Protein AF-A0AAD1YIZ1-F1 (afdb_monomer_lite)

Foldseek 3Di:
DDDDDDDDDDDPPDDDDDDPDPPPVVVLVVVVVVVVVVVVVVVPDDPDDPPDDDAEEEEALLDDQALLLRVVRVVVCCLLVVHFALHAYEANQSLQADLVVVCVVVVQKTKAFLQSLLVSLLVLLVLCVVLVPPPCPVVNVVSQVVNQVSQLQQDQVPDDCPAPCSSHRDDSVLQVLLVSCVSADLVCLQVLDNVPDDDDPSNVSGPDPVPDDPNDSSSSRSNNCCVPVPSSCVRRRDIDIDRHDPSNSVSSVVSSQVVLQVCQVRNYEYEHEQQVSCVSDPHPALLNRSVCQQAVVLLDPDVVVRVSHNRGLYAYDNVDCPPRVDDSVRSLVSNLVRQQCDADPVRHRSGDNRSSVVRSVSRVVSVVVSDPDDPD

InterPro domains:
  IPR006330 Adenosine/adenine deaminase [PTHR11409] (261-340)
  IPR032466 Metal-dependent hydrolase [SSF51556] (52-334)

pLDDT: mean 79.33, std 22.53, range [19.06, 98.56]

Sequence (376 aa):
MGILKISKDILYSIKVERGDEREESVFKEAYVKDEKELNSIIHQNIVINKSNKLRATYHVGEDFLDCADGLRAIDEAIYYLDLTHGDRLGHAIVLGIDIFEWYRKKNNKVHLTKHDILDNIAWLIMKLREYNIEGTSETVEKLTSLYNKYYTEIYVAMDSEDYATNSTVIPVDNYMEAWKLRGDNPEVYMNGDIESYGMRYWDRCDRREREKLEISKTVIELYRRYHYDNRVKHIGYKKEVFKVEMYMINAINQVQKCMQDELSMKGIAIECNPSSNVLISNFARYDKHPIINMYNLGLTIDEDKAAQHTQMFVSINTDDQGVFDTLIENEFALMGIALEKAKDENGKPLYNQAMIYDWLDRIRKMGIEQSFKFIN

Secondary structure (DSSP, 8-state):
-------------------SS--HHHHHHHHHHHHHHHHHHTTTT----TT-----EEEESSS-SSHHHHHHHHHHHHHHTT--TT-EEEE-GGGTS-HHHHHHHTTTEEEEEHHHHHHHHHHHHHHHHHTT-TT-HHHHHHHHHHHHHHHIIIIITT--TTSTTTTSPPPHHHHHHHHGGGGS-GGGGTTS-GGG----SGGGG-SS--------HHHHHHHHHHHH-HHHHHHHT-EEEEE--HHHHHHHHHHHHHHHHHHHHHT-EEEE-HHHHHHHSS---GGG-THHHH--TTS-S-HHHHHTS----EEE--S-HHHH---HHHHHHHHHHHHHH-B-TTS-BSS-HHHHHHHHHHHHHHHHHTS-----

Organism: NCBI:txid137838

Structure (mmCIF, N/CA/C/O backbone):
data_AF-A0AAD1YIZ1-F1
#
_entry.id   AF-A0AAD1YIZ1-F1
#
loop_
_atom_site.group_PDB
_atom_site.id
_atom_site.type_symbol
_atom_site.label_atom_id
_atom_site.label_alt_id
_atom_site.label_comp_id
_atom_site.label_asym_id
_atom_site.label_entity_id
_atom_site.label_seq_id
_atom_site.pdbx_PDB_ins_code
_atom_site.Cartn_x
_atom_site.Cartn_y
_atom_site.Cartn_z
_atom_site.occupancy
_atom_site.B_iso_or_equiv
_atom_site.auth_seq_id
_atom_site.auth_comp_id
_atom_site.auth_asym_id
_atom_site.auth_atom_id
_atom_site.pdbx_PDB_model_num
ATOM 1 N N . MET A 1 1 ? -47.902 -29.756 1.851 1.00 21.88 1 MET A N 1
ATOM 2 C CA . MET A 1 1 ? -47.109 -31.000 1.727 1.00 21.88 1 MET A CA 1
ATOM 3 C C . MET A 1 1 ? -46.302 -30.916 0.435 1.00 21.88 1 MET A C 1
ATOM 5 O O . MET A 1 1 ? -46.927 -30.691 -0.588 1.00 21.88 1 MET A O 1
ATOM 9 N N . GLY A 1 2 ? -44.968 -31.059 0.521 1.00 21.44 2 GLY A N 1
ATOM 10 C CA . GLY A 1 2 ? -43.996 -31.168 -0.595 1.00 21.44 2 GLY A CA 1
ATOM 11 C C . GLY A 1 2 ? -43.672 -29.846 -1.307 1.00 21.44 2 GLY A C 1
ATOM 12 O O . GLY A 1 2 ? -44.464 -29.403 -2.120 1.00 21.44 2 GLY A O 1
ATOM 13 N N . ILE A 1 3 ? -42.660 -29.062 -0.911 1.00 22.61 3 ILE A N 1
ATOM 14 C CA . ILE A 1 3 ? -41.200 -29.214 -1.130 1.00 22.61 3 ILE A CA 1
ATOM 15 C C . ILE A 1 3 ? -40.815 -29.272 -2.616 1.00 22.61 3 ILE A C 1
ATOM 17 O O . ILE A 1 3 ? -40.913 -30.319 -3.246 1.00 22.61 3 ILE A O 1
ATOM 21 N N . LEU A 1 4 ? -40.236 -28.169 -3.100 1.00 19.06 4 LEU A N 1
ATOM 22 C CA . LEU A 1 4 ? -39.210 -28.165 -4.141 1.00 19.06 4 LEU A CA 1
ATOM 23 C C . LEU A 1 4 ? -38.081 -27.228 -3.683 1.00 19.06 4 LEU A C 1
ATOM 25 O O . LEU A 1 4 ? -38.227 -26.010 -3.633 1.00 19.06 4 LEU A O 1
ATOM 29 N N . LYS A 1 5 ? -36.996 -27.867 -3.234 1.00 23.14 5 LYS A N 1
ATOM 30 C CA . LYS A 1 5 ? -35.673 -27.308 -2.938 1.00 23.14 5 LYS A CA 1
ATOM 31 C C . LYS A 1 5 ? -34.967 -27.002 -4.259 1.00 23.14 5 LYS A C 1
ATOM 33 O O . LYS A 1 5 ? -34.838 -27.918 -5.065 1.00 23.14 5 LYS A O 1
ATOM 38 N N . ILE A 1 6 ? -34.419 -25.799 -4.399 1.00 21.67 6 ILE A N 1
ATOM 39 C CA . ILE A 1 6 ? -33.239 -25.498 -5.229 1.00 21.67 6 ILE A CA 1
ATOM 40 C C . ILE A 1 6 ? -32.414 -24.503 -4.388 1.00 21.67 6 ILE A C 1
ATOM 42 O O . ILE A 1 6 ? -32.860 -23.383 -4.170 1.00 21.67 6 ILE A O 1
ATOM 46 N N . SER A 1 7 ? -31.548 -25.022 -3.503 1.00 21.12 7 SER A N 1
ATOM 47 C CA . SER A 1 7 ? -30.072 -24.881 -3.547 1.00 21.12 7 SER A CA 1
ATOM 48 C C . SER A 1 7 ? -29.644 -23.441 -3.851 1.00 21.12 7 SER A C 1
ATOM 50 O O . SER A 1 7 ? -29.855 -22.976 -4.960 1.00 21.12 7 SER A O 1
ATOM 52 N N . LYS A 1 8 ? -29.245 -22.625 -2.864 1.00 25.39 8 LYS A N 1
ATOM 53 C CA . LYS A 1 8 ? -27.874 -22.536 -2.313 1.00 25.39 8 LYS A CA 1
ATOM 54 C C . LYS A 1 8 ? -26.789 -22.686 -3.388 1.00 25.39 8 LYS A C 1
ATOM 56 O O . LYS A 1 8 ? -26.760 -23.697 -4.083 1.00 25.39 8 LYS A O 1
ATOM 61 N N . ASP A 1 9 ? -25.915 -21.683 -3.394 1.00 25.98 9 ASP A N 1
ATOM 62 C CA . ASP A 1 9 ? -24.616 -21.610 -4.062 1.00 25.98 9 ASP A CA 1
ATOM 63 C C . ASP A 1 9 ? -24.668 -21.124 -5.516 1.00 25.98 9 ASP A C 1
ATOM 65 O O . ASP A 1 9 ? -25.007 -21.871 -6.422 1.00 25.98 9 ASP A O 1
ATOM 69 N N . ILE A 1 10 ? -24.374 -19.831 -5.697 1.00 24.52 10 ILE A N 1
ATOM 70 C CA . ILE A 1 10 ? -23.231 -19.310 -6.467 1.00 24.52 10 ILE A CA 1
ATOM 71 C C . ILE A 1 10 ? -22.913 -17.941 -5.831 1.00 24.52 10 ILE A C 1
ATOM 73 O O . ILE A 1 10 ? -23.510 -16.912 -6.135 1.00 24.52 10 ILE A O 1
ATOM 77 N N . LEU A 1 11 ? -22.043 -17.974 -4.826 1.00 23.56 11 LEU A N 1
ATOM 78 C CA . LEU A 1 11 ? -21.306 -16.828 -4.304 1.00 23.56 11 LEU A CA 1
ATOM 79 C C . LEU A 1 11 ? -19.864 -17.133 -4.699 1.00 23.56 11 LEU A C 1
ATOM 81 O O . LEU A 1 11 ? -19.223 -17.959 -4.054 1.00 23.56 11 LEU A O 1
ATOM 85 N N . TYR A 1 12 ? -19.370 -16.548 -5.786 1.00 25.22 12 TYR A N 1
ATOM 86 C CA . TYR A 1 12 ? -17.943 -16.612 -6.078 1.00 25.22 12 TYR A CA 1
ATOM 87 C C . TYR A 1 12 ? -17.239 -15.564 -5.213 1.00 25.22 12 TYR A C 1
ATOM 89 O O . TYR A 1 12 ? -17.059 -14.415 -5.600 1.00 25.22 12 TYR A O 1
ATOM 97 N N . SER A 1 13 ? -16.863 -15.957 -3.996 1.00 25.81 13 SER A N 1
ATOM 98 C CA . SER A 1 13 ? -15.717 -15.355 -3.320 1.00 25.81 13 SER A CA 1
ATOM 99 C C . SER A 1 13 ? -14.472 -16.017 -3.901 1.00 25.81 13 SER A C 1
ATOM 101 O O . SER A 1 13 ? -14.167 -17.165 -3.571 1.00 25.81 13 SER A O 1
ATOM 103 N N . ILE A 1 14 ? -13.773 -15.338 -4.806 1.00 29.05 14 ILE A N 1
ATOM 104 C CA . ILE A 1 14 ? -12.478 -15.822 -5.282 1.00 29.05 14 ILE A CA 1
ATOM 105 C C . ILE A 1 14 ? -11.452 -15.465 -4.199 1.00 29.05 14 ILE A C 1
ATOM 107 O O . ILE A 1 14 ? -10.976 -14.336 -4.128 1.00 29.05 14 ILE A O 1
ATOM 111 N N . LYS A 1 15 ? -11.142 -16.427 -3.327 1.00 26.19 15 LYS A N 1
ATOM 112 C CA . LYS A 1 15 ? -9.949 -16.391 -2.474 1.00 26.19 15 LYS A CA 1
ATOM 113 C C . LYS A 1 15 ? -8.780 -16.933 -3.288 1.00 26.19 15 LYS A C 1
ATOM 115 O O . LYS A 1 15 ? -8.777 -18.108 -3.643 1.00 26.19 15 LYS A O 1
ATOM 120 N N . VAL A 1 16 ? -7.814 -16.076 -3.609 1.00 28.50 16 VAL A N 1
ATOM 121 C CA . VAL A 1 16 ? -6.530 -16.506 -4.176 1.00 28.50 16 VAL A CA 1
ATOM 122 C C . VAL A 1 16 ? -5.554 -16.636 -3.015 1.00 28.50 16 VAL A C 1
ATOM 124 O O . VAL A 1 16 ? -4.992 -15.647 -2.556 1.00 28.50 16 VAL A O 1
ATOM 127 N N . GLU A 1 17 ? -5.381 -17.853 -2.504 1.00 23.33 17 GLU A N 1
ATOM 128 C CA . GLU A 1 17 ? -4.269 -18.154 -1.603 1.00 23.33 17 GLU A CA 1
ATOM 129 C C . GLU A 1 17 ? -2.968 -18.176 -2.419 1.00 23.33 17 GLU A C 1
ATOM 131 O O . GLU A 1 17 ? -2.913 -18.782 -3.491 1.00 23.33 17 GLU A O 1
ATOM 136 N N . ARG A 1 18 ? -1.923 -17.497 -1.923 1.00 26.25 18 ARG A N 1
ATOM 137 C CA . ARG A 1 18 ? -0.585 -17.444 -2.539 1.00 26.25 18 ARG A CA 1
ATOM 138 C C . ARG A 1 18 ? 0.018 -18.854 -2.662 1.00 26.25 18 ARG A C 1
ATOM 140 O O . ARG A 1 18 ? 0.727 -19.320 -1.773 1.00 26.25 18 ARG A O 1
ATOM 147 N N . GLY A 1 19 ? -0.227 -19.510 -3.793 1.00 24.33 19 GLY A N 1
ATOM 148 C CA . GLY A 1 19 ? 0.689 -20.479 -4.391 1.00 24.33 19 GLY A CA 1
ATOM 149 C C . GLY A 1 19 ? 1.797 -19.731 -5.134 1.00 24.33 19 GLY A C 1
ATOM 150 O O . GLY A 1 19 ? 1.584 -18.617 -5.594 1.00 24.33 19 GLY A O 1
ATOM 151 N N . ASP A 1 20 ? 2.984 -20.321 -5.216 1.00 30.09 20 ASP A N 1
ATOM 152 C CA . ASP A 1 20 ? 4.272 -19.721 -5.619 1.00 30.09 20 ASP A CA 1
ATOM 153 C C . ASP A 1 20 ? 4.381 -19.237 -7.095 1.00 30.09 20 ASP A C 1
ATOM 155 O O . ASP A 1 20 ? 5.473 -19.155 -7.659 1.00 30.09 20 ASP A O 1
ATOM 159 N N . GLU A 1 21 ? 3.274 -18.875 -7.744 1.00 30.72 21 GLU A N 1
ATOM 160 C CA . GLU A 1 21 ? 3.224 -18.328 -9.100 1.00 30.72 21 GLU A CA 1
ATOM 161 C C . GLU A 1 21 ? 2.316 -17.088 -9.125 1.00 30.72 21 GLU A C 1
ATOM 163 O O . GLU A 1 21 ? 1.179 -17.102 -8.661 1.00 30.72 21 GLU A O 1
ATOM 168 N N . ARG A 1 22 ? 2.846 -15.968 -9.634 1.00 38.66 22 ARG A N 1
ATOM 169 C CA . ARG A 1 22 ? 2.112 -14.706 -9.806 1.00 38.66 22 ARG A CA 1
ATOM 170 C C . ARG A 1 22 ? 1.067 -14.871 -10.918 1.00 38.66 22 ARG A C 1
ATOM 172 O O . ARG A 1 22 ? 1.316 -14.479 -12.053 1.00 38.66 22 ARG A O 1
ATOM 179 N N . GLU A 1 23 ? -0.077 -15.468 -10.610 1.00 36.31 23 GLU A N 1
ATOM 180 C CA . GLU A 1 23 ? -1.201 -15.632 -11.540 1.00 36.31 23 GLU A CA 1
ATOM 181 C C . GLU A 1 23 ? -2.266 -14.537 -11.337 1.00 36.31 23 GLU A C 1
ATOM 183 O O . GLU A 1 23 ? -3.412 -14.795 -10.980 1.00 36.31 23 GLU A O 1
ATOM 188 N N . GLU A 1 24 ? -1.902 -13.278 -11.602 1.00 38.34 24 GLU A N 1
ATOM 189 C CA . GLU A 1 24 ? -2.861 -12.156 -11.670 1.00 38.34 24 GLU A CA 1
ATOM 190 C C . GLU A 1 24 ? -3.877 -12.322 -12.824 1.00 38.34 24 GLU A C 1
ATOM 192 O O . GLU A 1 24 ? -4.988 -11.790 -12.769 1.00 38.34 24 GLU A O 1
ATOM 197 N N . SER A 1 25 ? -3.544 -13.110 -13.856 1.00 34.88 25 SER A N 1
ATOM 198 C CA . SER A 1 25 ? -4.416 -13.362 -15.012 1.00 34.88 25 SER A CA 1
ATOM 199 C C . SER A 1 25 ? -5.664 -14.181 -14.667 1.00 34.88 25 SER A C 1
ATOM 201 O O . SER A 1 25 ? -6.730 -13.938 -15.232 1.00 34.88 25 SER A O 1
ATOM 203 N N . VAL A 1 26 ? -5.574 -15.101 -13.702 1.00 33.34 26 VAL A N 1
ATOM 204 C CA . VAL A 1 26 ? -6.655 -16.049 -13.376 1.00 33.34 26 VAL A CA 1
ATOM 205 C C . VAL A 1 26 ? -7.836 -15.358 -12.685 1.00 33.34 26 VAL A C 1
ATOM 207 O O . VAL A 1 26 ? -8.994 -15.711 -12.918 1.00 33.34 26 VAL A O 1
ATOM 210 N N . PHE A 1 27 ? -7.579 -14.315 -11.890 1.00 36.09 27 PHE A N 1
ATOM 211 C CA . PHE A 1 27 ? -8.638 -13.558 -11.211 1.00 36.09 27 PHE A CA 1
ATOM 212 C C . PHE A 1 27 ? -9.497 -12.761 -12.201 1.00 36.09 27 PHE A C 1
ATOM 214 O O . PHE A 1 27 ? -10.729 -12.772 -12.136 1.00 36.09 27 PHE A O 1
ATOM 221 N N . LYS A 1 28 ? -8.839 -12.120 -13.174 1.00 36.44 28 LYS A N 1
ATOM 222 C CA . LYS A 1 28 ? -9.491 -11.379 -14.261 1.00 36.44 28 LYS A CA 1
ATOM 223 C C . LYS A 1 28 ? -10.343 -12.306 -15.133 1.00 36.44 28 LYS A C 1
ATOM 225 O O . LYS A 1 28 ? -11.452 -11.948 -15.528 1.00 36.44 28 LYS A O 1
ATOM 230 N N . GLU A 1 29 ? -9.853 -13.518 -15.386 1.00 36.88 29 GLU A N 1
ATOM 231 C CA . GLU A 1 29 ? -10.570 -14.561 -16.125 1.00 36.88 29 GLU A CA 1
ATOM 232 C C . GLU A 1 29 ? -11.824 -15.056 -15.387 1.00 36.88 29 GLU A C 1
ATOM 234 O O . GLU A 1 29 ? -12.866 -15.243 -16.019 1.00 36.88 29 GLU A O 1
ATOM 239 N N . ALA A 1 30 ? -11.758 -15.228 -14.063 1.00 34.56 30 ALA A N 1
ATOM 240 C CA . ALA A 1 30 ? -12.878 -15.705 -13.251 1.00 34.56 30 ALA A CA 1
ATOM 241 C C . ALA A 1 30 ? -13.992 -14.651 -13.084 1.00 34.56 30 ALA A C 1
ATOM 243 O O . ALA A 1 30 ? -15.161 -14.972 -13.298 1.00 34.56 30 ALA A O 1
ATOM 244 N N . TYR A 1 31 ? -13.642 -13.385 -12.826 1.00 38.03 31 TYR A N 1
ATOM 245 C CA . TYR A 1 31 ? -14.614 -12.288 -12.680 1.00 38.03 31 TYR A CA 1
ATOM 246 C C . TYR A 1 31 ? -15.464 -12.074 -13.949 1.00 38.03 31 TYR A C 1
ATOM 248 O O . TYR A 1 31 ? -16.676 -11.870 -13.889 1.00 38.03 31 TYR A O 1
ATOM 256 N N . VAL A 1 32 ? -14.843 -12.196 -15.128 1.00 40.69 32 VAL A N 1
ATOM 257 C CA . VAL A 1 32 ? -15.523 -12.046 -16.428 1.00 40.69 32 VAL A CA 1
ATOM 258 C C . VAL A 1 32 ? -16.306 -13.305 -16.824 1.00 40.69 32 VAL A C 1
ATOM 260 O O . VAL A 1 32 ? -17.304 -13.221 -17.550 1.00 40.69 32 VAL A O 1
ATOM 263 N N 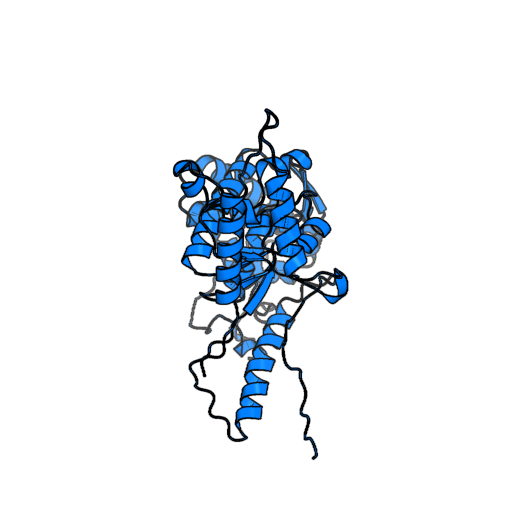. LYS A 1 33 ? -15.876 -14.489 -16.369 1.00 37.25 33 LYS A N 1
ATOM 264 C CA . LYS A 1 33 ? -16.597 -15.744 -16.615 1.00 37.25 33 LYS A CA 1
ATOM 265 C C . LYS A 1 33 ? -17.956 -15.744 -15.915 1.00 37.25 33 LYS A C 1
ATOM 267 O O . LYS A 1 33 ? -18.931 -16.118 -16.561 1.00 37.25 33 LYS A O 1
ATOM 272 N N . ASP A 1 34 ? -18.039 -15.221 -14.693 1.00 43.22 34 ASP A N 1
ATOM 273 C CA . ASP A 1 34 ? -19.306 -15.053 -13.967 1.00 43.22 34 ASP A CA 1
ATOM 274 C C . ASP A 1 34 ? -20.233 -14.027 -14.614 1.00 43.22 34 ASP A C 1
ATOM 276 O O . ASP A 1 34 ? -21.429 -14.284 -14.776 1.00 43.22 34 ASP A O 1
ATOM 280 N N . GLU A 1 35 ? -19.692 -12.898 -15.080 1.00 41.38 35 GLU A N 1
ATOM 281 C CA . GLU A 1 35 ? -20.476 -11.895 -15.808 1.00 41.38 35 GLU A CA 1
ATOM 282 C C . GLU A 1 35 ? -21.103 -12.494 -17.084 1.00 41.38 35 GLU A C 1
ATOM 284 O O . GLU A 1 35 ? -22.219 -12.145 -17.478 1.00 41.38 35 GLU A O 1
ATOM 289 N N . LYS A 1 36 ? -20.428 -13.459 -17.724 1.00 41.56 36 LYS A N 1
ATOM 290 C CA . LYS A 1 36 ? -20.927 -14.163 -18.915 1.00 41.56 36 LYS A CA 1
ATOM 291 C C . LYS A 1 36 ? -21.796 -15.381 -18.634 1.00 41.56 36 LYS A C 1
ATOM 293 O O . LYS A 1 36 ? -22.739 -15.592 -19.396 1.00 41.56 36 LYS A O 1
ATOM 298 N N . GLU A 1 37 ? -21.529 -16.171 -17.598 1.00 41.47 37 GLU A N 1
ATOM 299 C CA . GLU A 1 37 ? -22.422 -17.268 -17.207 1.00 41.47 37 GLU A CA 1
ATOM 300 C C . GLU A 1 37 ? -23.788 -16.710 -16.810 1.00 41.47 37 GLU A C 1
ATOM 302 O O . GLU A 1 37 ? -24.796 -17.201 -17.327 1.00 41.47 37 GLU A O 1
ATOM 307 N N . LEU A 1 38 ? -23.826 -15.588 -16.074 1.00 38.69 38 LEU A N 1
ATOM 308 C CA . LEU A 1 38 ? -25.052 -14.813 -15.872 1.00 38.69 38 LEU A CA 1
ATOM 309 C C . LEU A 1 38 ? -25.695 -14.427 -17.209 1.00 38.69 38 LEU A C 1
ATOM 311 O O . LEU A 1 38 ? -26.871 -14.711 -17.419 1.00 38.69 38 LEU A O 1
ATOM 315 N N . ASN A 1 39 ? -24.942 -13.837 -18.145 1.00 36.53 39 ASN A N 1
ATOM 316 C CA . ASN A 1 39 ? -25.478 -13.445 -19.457 1.00 36.53 39 ASN A CA 1
ATOM 317 C C . ASN A 1 39 ? -25.971 -14.631 -20.312 1.00 36.53 39 ASN A C 1
ATOM 319 O O . ASN A 1 39 ? -26.865 -14.455 -21.138 1.00 36.53 39 ASN A O 1
ATOM 323 N N . SER A 1 40 ? -25.441 -15.839 -20.113 1.00 37.66 40 SER A N 1
ATOM 324 C CA . SER A 1 40 ? -25.921 -17.052 -20.789 1.00 37.66 40 SER A CA 1
ATOM 325 C C . SER A 1 40 ? -27.188 -17.624 -20.136 1.00 37.66 40 SER A C 1
ATOM 327 O O . SER A 1 40 ? -28.086 -18.086 -20.842 1.00 37.66 40 SER A O 1
ATOM 329 N N . ILE A 1 41 ? -27.313 -17.503 -18.807 1.00 37.28 41 ILE A N 1
ATOM 330 C CA . ILE A 1 41 ? -28.527 -17.826 -18.040 1.00 37.28 41 ILE A CA 1
ATOM 331 C C . ILE A 1 41 ? -29.652 -16.818 -18.361 1.00 37.28 41 ILE A C 1
ATOM 333 O O . ILE A 1 41 ? -30.824 -17.188 -18.408 1.00 37.28 41 ILE A O 1
ATOM 337 N N . ILE A 1 42 ? -29.308 -15.567 -18.697 1.00 41.47 42 ILE A N 1
ATOM 338 C CA . ILE A 1 42 ? -30.235 -14.479 -19.073 1.00 41.47 42 ILE A CA 1
ATOM 339 C C . ILE A 1 42 ? -31.070 -14.786 -20.337 1.00 41.47 42 ILE A C 1
ATOM 341 O O . ILE A 1 42 ? -32.135 -14.192 -20.524 1.00 41.47 42 ILE A O 1
ATOM 345 N N . HIS A 1 43 ? -30.700 -15.768 -21.169 1.00 35.81 43 HIS A N 1
ATOM 346 C CA . HIS A 1 43 ? -31.584 -16.232 -22.251 1.00 35.81 43 HIS A CA 1
ATOM 347 C C . HIS A 1 43 ? -32.804 -17.045 -21.776 1.00 35.81 43 HIS A C 1
ATOM 349 O O . HIS A 1 43 ? -33.664 -17.384 -22.591 1.00 35.81 43 HIS A O 1
ATOM 355 N N . GLN A 1 44 ? -32.946 -17.285 -20.469 1.00 36.09 44 GLN A N 1
ATOM 356 C CA . GLN A 1 44 ? -34.166 -17.802 -19.851 1.00 36.09 44 GLN A CA 1
ATOM 357 C C . GLN A 1 44 ? -34.797 -16.748 -18.919 1.00 36.09 44 GLN A C 1
ATOM 359 O O . GLN A 1 44 ? -34.653 -16.789 -17.707 1.00 36.09 44 GLN A O 1
ATOM 364 N N . ASN A 1 45 ? -35.535 -15.801 -19.513 1.00 32.97 45 ASN A N 1
ATOM 365 C CA . ASN A 1 45 ? -36.590 -14.982 -18.888 1.00 32.97 45 ASN A CA 1
ATOM 366 C C . ASN A 1 45 ? -36.313 -14.349 -17.502 1.00 32.97 45 ASN A C 1
ATOM 368 O O . ASN A 1 45 ? -37.206 -14.320 -16.655 1.00 32.97 45 ASN A O 1
ATOM 372 N N . ILE A 1 46 ? -35.139 -13.747 -17.286 1.00 33.38 46 ILE A N 1
ATOM 373 C CA . ILE A 1 46 ? -34.947 -12.764 -16.207 1.00 33.38 46 ILE A CA 1
ATOM 374 C C . ILE A 1 46 ? -34.299 -11.516 -16.811 1.00 33.38 46 ILE A C 1
ATOM 376 O O . ILE A 1 46 ? -33.140 -11.529 -17.218 1.00 33.38 46 ILE A O 1
ATOM 380 N N . VAL A 1 47 ? -35.070 -10.430 -16.903 1.00 28.70 47 VAL A N 1
ATOM 381 C CA . VAL A 1 47 ? -34.569 -9.106 -17.291 1.00 28.70 47 VAL A CA 1
ATOM 382 C C . VAL A 1 47 ? -33.743 -8.570 -16.123 1.00 28.70 47 VAL A C 1
ATOM 384 O O . VAL A 1 47 ? -34.287 -7.964 -15.206 1.00 28.70 47 VAL A O 1
ATOM 387 N N . ILE A 1 48 ? -32.432 -8.816 -16.130 1.00 35.31 48 ILE A N 1
ATOM 388 C CA . ILE A 1 48 ? -31.505 -8.114 -15.240 1.00 35.31 48 ILE A CA 1
ATOM 389 C C . ILE A 1 48 ? -31.189 -6.773 -15.900 1.00 35.31 48 ILE A C 1
ATOM 391 O O . ILE A 1 48 ? -30.712 -6.708 -17.034 1.00 35.31 48 ILE A O 1
ATOM 395 N N . ASN A 1 49 ? -31.520 -5.691 -15.202 1.00 31.50 49 ASN A N 1
ATOM 396 C CA . ASN A 1 49 ? -31.231 -4.329 -15.626 1.00 31.50 49 ASN A CA 1
ATOM 397 C C . ASN A 1 49 ? -29.725 -4.184 -15.918 1.00 31.50 49 ASN A C 1
ATOM 399 O O . ASN A 1 49 ? -28.893 -4.506 -15.072 1.00 31.50 49 ASN A O 1
ATOM 403 N N . LYS A 1 50 ? -29.371 -3.633 -17.086 1.00 37.41 50 LYS A N 1
ATOM 404 C CA . LYS A 1 50 ? -27.992 -3.330 -17.543 1.00 37.41 50 LYS A CA 1
ATOM 405 C C . LYS A 1 50 ? -27.206 -2.365 -16.624 1.00 37.41 50 LYS A C 1
ATOM 407 O O . LYS A 1 50 ? -26.124 -1.920 -16.991 1.00 37.41 50 LYS A O 1
ATOM 412 N N . SER A 1 51 ? -27.768 -1.987 -15.475 1.00 41.44 51 SER A N 1
ATOM 413 C CA . SER A 1 51 ? -27.268 -0.973 -14.544 1.00 41.44 51 SER A CA 1
ATOM 414 C C . SER A 1 51 ? -26.497 -1.529 -13.346 1.00 41.44 51 SER A C 1
ATOM 416 O O . SER A 1 51 ? -25.942 -0.738 -12.587 1.00 41.44 51 SER A O 1
ATOM 418 N N . ASN A 1 52 ? -26.464 -2.847 -13.135 1.00 48.09 52 ASN A N 1
ATOM 419 C CA . ASN A 1 52 ? -25.777 -3.419 -11.977 1.00 48.09 52 ASN A CA 1
ATOM 420 C C . ASN A 1 52 ? -24.316 -3.711 -12.329 1.00 48.09 52 ASN A C 1
ATOM 422 O O . ASN A 1 52 ? -24.003 -4.768 -12.868 1.00 48.09 52 ASN A O 1
ATOM 426 N N . LYS A 1 53 ? -23.423 -2.756 -12.034 1.00 58.00 53 LYS A N 1
ATOM 427 C CA . LYS A 1 53 ? -21.975 -3.008 -12.036 1.00 58.00 53 LYS A CA 1
ATOM 428 C C . LYS A 1 53 ? -21.661 -4.090 -11.001 1.00 58.00 53 LYS A C 1
ATOM 430 O O . LYS A 1 53 ? -22.062 -3.949 -9.843 1.00 58.00 53 LYS A O 1
ATOM 435 N N . LEU A 1 54 ? -20.952 -5.140 -11.416 1.00 63.25 54 LEU A N 1
ATOM 436 C CA . LEU A 1 54 ? -20.367 -6.102 -10.486 1.00 63.25 54 LEU A CA 1
ATOM 437 C C . LEU A 1 54 ? -19.421 -5.364 -9.534 1.00 63.25 54 LEU A C 1
ATOM 439 O O . LEU A 1 54 ? -18.747 -4.413 -9.938 1.00 63.25 54 LEU A O 1
ATOM 443 N N . ARG A 1 55 ? -19.412 -5.791 -8.272 1.00 77.06 55 ARG A N 1
ATOM 444 C CA . ARG A 1 55 ? -18.535 -5.256 -7.232 1.00 77.06 55 ARG A CA 1
ATOM 445 C C . ARG A 1 55 ? -17.522 -6.308 -6.823 1.00 77.06 55 ARG A C 1
ATOM 447 O O . ARG A 1 55 ? -17.865 -7.489 -6.760 1.00 77.06 55 ARG A O 1
ATOM 454 N N . ALA A 1 56 ? -16.309 -5.871 -6.511 1.00 77.94 56 ALA A N 1
ATOM 455 C CA . ALA A 1 56 ? -15.209 -6.761 -6.164 1.00 77.94 56 ALA A CA 1
ATOM 456 C C . ALA A 1 56 ? -14.728 -6.549 -4.724 1.00 77.94 56 ALA A C 1
ATOM 458 O O . ALA A 1 56 ? -14.719 -5.432 -4.204 1.00 77.94 56 ALA A O 1
ATOM 459 N N . THR A 1 57 ? -14.291 -7.644 -4.105 1.00 81.00 57 THR A N 1
ATOM 460 C CA . THR A 1 57 ? -13.383 -7.619 -2.956 1.00 81.00 57 THR A CA 1
ATOM 461 C C . THR A 1 57 ? -12.060 -8.229 -3.405 1.00 81.00 57 THR A C 1
ATOM 463 O O . THR A 1 57 ? -12.066 -9.331 -3.953 1.00 81.00 57 THR A O 1
ATOM 466 N N . TYR A 1 58 ? -10.942 -7.544 -3.162 1.00 84.69 58 TYR A N 1
ATOM 467 C CA . TYR A 1 58 ? -9.602 -8.072 -3.434 1.00 84.69 58 TYR A CA 1
ATOM 468 C C . TYR A 1 58 ? -8.740 -8.043 -2.170 1.00 84.69 58 TYR A C 1
ATOM 470 O O . TYR A 1 58 ? -8.625 -7.000 -1.527 1.00 84.69 58 TYR A O 1
ATOM 478 N N . HIS A 1 59 ? -8.153 -9.179 -1.791 1.00 84.94 59 HIS A N 1
ATOM 479 C CA . HIS A 1 59 ? -7.290 -9.285 -0.611 1.00 84.94 59 HIS A CA 1
ATOM 480 C C . HIS A 1 59 ? -5.878 -8.825 -0.970 1.00 84.94 59 HIS A C 1
ATOM 482 O O . HIS A 1 59 ? -5.240 -9.382 -1.862 1.00 84.94 59 HIS A O 1
ATOM 488 N N . VAL A 1 60 ? -5.396 -7.775 -0.306 1.00 89.12 60 VAL A N 1
ATOM 489 C CA . VAL A 1 60 ? -4.095 -7.172 -0.612 1.00 89.12 60 VAL A CA 1
ATOM 490 C C . VAL A 1 60 ? -3.573 -6.372 0.576 1.00 89.12 60 VAL A C 1
ATOM 492 O O .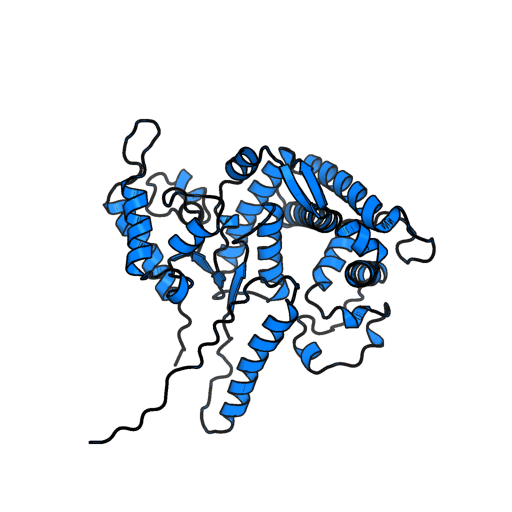 VAL A 1 60 ? -4.336 -5.865 1.395 1.00 89.12 60 VAL A O 1
ATOM 495 N N . GLY A 1 61 ? -2.249 -6.255 0.690 1.00 82.06 61 GLY A N 1
ATOM 496 C CA . GLY A 1 61 ? -1.611 -5.492 1.766 1.00 82.06 61 GLY A CA 1
ATOM 497 C C . GLY A 1 61 ? -1.713 -6.147 3.151 1.00 82.06 61 GL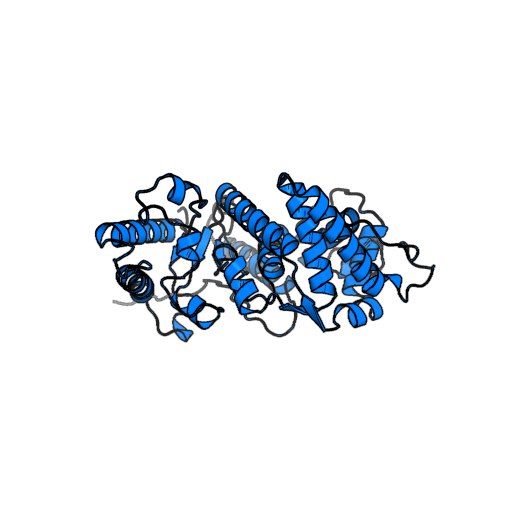Y A C 1
ATOM 498 O O . GLY A 1 61 ? -1.505 -5.460 4.153 1.00 82.06 61 GLY A O 1
ATOM 499 N N . GLU A 1 62 ? -2.037 -7.443 3.212 1.00 83.00 62 GLU A N 1
ATOM 500 C CA . GLU A 1 62 ? -2.078 -8.262 4.434 1.00 83.00 62 GLU A CA 1
ATOM 501 C C . GLU A 1 62 ? -0.695 -8.797 4.839 1.00 83.00 62 GLU A C 1
ATOM 503 O O . GLU A 1 62 ? -0.322 -8.712 6.008 1.00 83.00 62 GLU A O 1
ATOM 508 N N . ASP A 1 63 ? 0.090 -9.266 3.861 1.00 83.31 63 ASP A N 1
ATOM 509 C CA . ASP A 1 63 ? 1.434 -9.819 4.033 1.00 83.31 63 ASP A CA 1
ATOM 510 C C . ASP A 1 63 ? 2.412 -9.185 3.036 1.00 83.31 63 ASP A C 1
ATOM 512 O O . ASP A 1 63 ? 2.236 -9.239 1.813 1.00 83.31 63 ASP A O 1
ATOM 516 N N . PHE A 1 64 ? 3.454 -8.567 3.583 1.00 90.94 64 PHE A N 1
ATOM 517 C CA . PHE A 1 64 ? 4.435 -7.792 2.838 1.00 90.94 64 PHE A CA 1
ATOM 518 C C . PHE A 1 64 ? 5.809 -7.840 3.509 1.00 90.94 64 PHE A C 1
ATOM 520 O O . PHE A 1 64 ? 5.965 -7.797 4.738 1.00 90.94 64 PHE A O 1
ATOM 527 N N . LEU A 1 65 ? 6.844 -7.885 2.670 1.00 92.19 65 LEU A N 1
ATOM 528 C CA . LEU A 1 65 ? 8.239 -7.917 3.114 1.00 92.19 65 LEU A CA 1
ATOM 529 C C . LEU A 1 65 ? 8.774 -6.524 3.461 1.00 92.19 65 LEU A C 1
ATOM 531 O O . LEU A 1 65 ? 9.738 -6.425 4.225 1.00 92.19 65 LEU A O 1
ATOM 535 N N . ASP A 1 66 ? 8.131 -5.480 2.936 1.00 95.62 66 ASP A N 1
ATOM 536 C CA . ASP A 1 66 ? 8.438 -4.061 3.107 1.00 95.62 66 ASP A CA 1
ATOM 537 C C . ASP A 1 66 ? 7.150 -3.222 3.060 1.00 95.62 66 ASP A C 1
ATOM 539 O O . ASP A 1 66 ? 6.226 -3.555 2.323 1.00 95.62 66 ASP A O 1
ATOM 543 N N . CYS A 1 67 ? 7.053 -2.134 3.829 1.00 96.88 67 CYS A N 1
ATOM 544 C CA . CYS A 1 67 ? 5.829 -1.324 3.835 1.00 96.88 67 CYS A CA 1
ATOM 545 C C . CYS A 1 67 ? 5.546 -0.684 2.467 1.00 96.88 67 CYS A C 1
ATOM 547 O O . CYS A 1 67 ? 4.386 -0.597 2.073 1.00 96.88 67 CYS A O 1
ATOM 549 N N . ALA A 1 68 ? 6.583 -0.268 1.726 1.00 97.50 68 ALA A N 1
ATOM 550 C CA . ALA A 1 68 ? 6.400 0.246 0.368 1.00 97.50 68 ALA A CA 1
ATOM 551 C C . ALA A 1 68 ? 5.865 -0.833 -0.585 1.00 97.50 68 ALA A C 1
ATOM 553 O O . ALA A 1 68 ? 5.049 -0.517 -1.439 1.00 97.50 68 ALA A O 1
ATOM 554 N N . ASP A 1 69 ? 6.262 -2.095 -0.397 1.00 94.19 69 ASP A N 1
ATOM 555 C CA . ASP A 1 69 ? 5.761 -3.230 -1.180 1.00 94.19 69 ASP A CA 1
ATOM 556 C C . ASP A 1 69 ? 4.259 -3.446 -0.956 1.00 94.19 69 ASP A C 1
ATOM 558 O O . ASP A 1 69 ? 3.487 -3.515 -1.907 1.00 94.19 69 ASP A O 1
ATOM 562 N N . GLY A 1 70 ? 3.822 -3.462 0.309 1.00 95.81 70 GLY A N 1
ATOM 563 C CA . GLY A 1 70 ? 2.404 -3.608 0.641 1.00 95.81 70 GLY A CA 1
ATOM 564 C C . GLY A 1 70 ? 1.545 -2.454 0.113 1.00 95.81 70 GLY A C 1
ATOM 565 O O . GLY A 1 70 ? 0.449 -2.688 -0.392 1.00 95.81 70 GLY A O 1
ATOM 566 N N . LEU A 1 71 ? 2.036 -1.213 0.206 1.00 98.31 71 LEU A N 1
ATOM 567 C CA . LEU A 1 71 ? 1.329 -0.044 -0.328 1.00 98.31 71 LEU A CA 1
ATOM 568 C C . LEU A 1 71 ? 1.303 -0.049 -1.861 1.00 98.31 71 LEU A C 1
ATOM 570 O O . LEU A 1 71 ? 0.249 0.182 -2.450 1.00 98.31 71 LEU A O 1
ATOM 574 N N . ARG A 1 72 ? 2.423 -0.378 -2.515 1.00 97.56 72 ARG A N 1
ATOM 575 C CA . ARG A 1 72 ? 2.477 -0.545 -3.970 1.00 97.56 72 ARG A CA 1
ATOM 576 C C . ARG A 1 72 ? 1.485 -1.605 -4.433 1.00 97.56 72 ARG A C 1
ATOM 578 O O . ARG A 1 72 ? 0.749 -1.338 -5.367 1.00 97.56 72 ARG A O 1
ATOM 585 N N . ALA A 1 73 ? 1.389 -2.745 -3.750 1.00 95.50 73 ALA A N 1
ATOM 586 C CA . ALA A 1 73 ? 0.424 -3.789 -4.095 1.00 95.50 73 ALA A CA 1
ATOM 587 C C . ALA A 1 73 ? -1.038 -3.299 -4.021 1.00 95.50 73 ALA A C 1
ATOM 589 O O . ALA A 1 73 ? -1.858 -3.669 -4.858 1.00 95.50 73 ALA A O 1
ATOM 590 N N . ILE A 1 74 ? -1.377 -2.439 -3.052 1.00 96.25 74 ILE A N 1
ATOM 591 C CA . ILE A 1 74 ? -2.706 -1.805 -2.980 1.00 96.25 74 ILE A CA 1
ATOM 592 C C . ILE A 1 74 ? -2.940 -0.882 -4.180 1.00 96.25 74 ILE A C 1
ATOM 594 O O . ILE A 1 74 ? -4.004 -0.932 -4.794 1.00 96.25 74 ILE A O 1
ATOM 598 N N . ASP A 1 75 ? -1.953 -0.057 -4.525 1.00 95.88 75 ASP A N 1
ATOM 599 C CA . ASP A 1 75 ? -2.017 0.838 -5.684 1.00 95.88 75 ASP A CA 1
ATOM 600 C C . ASP A 1 75 ? -2.149 0.050 -7.001 1.00 95.88 75 ASP A C 1
ATOM 602 O O . ASP A 1 75 ? -2.976 0.383 -7.848 1.00 95.88 75 ASP A O 1
ATOM 606 N N . GLU A 1 76 ? -1.416 -1.058 -7.132 1.00 92.75 76 GLU A N 1
ATOM 607 C CA . GLU A 1 76 ? -1.519 -2.017 -8.238 1.00 92.75 76 GLU A CA 1
ATOM 608 C C . GLU A 1 76 ? -2.915 -2.628 -8.321 1.00 92.75 76 GLU A C 1
ATOM 610 O O . GLU A 1 76 ? -3.500 -2.647 -9.398 1.00 92.75 76 GLU A O 1
ATOM 615 N N . ALA A 1 77 ? -3.492 -3.072 -7.203 1.00 90.75 77 ALA A N 1
ATOM 616 C CA . ALA A 1 77 ? -4.844 -3.624 -7.191 1.00 90.75 77 ALA A CA 1
ATOM 617 C C . ALA A 1 77 ? -5.877 -2.589 -7.663 1.00 90.75 77 ALA A C 1
ATOM 619 O O . ALA A 1 77 ? -6.708 -2.887 -8.520 1.00 90.75 77 ALA A O 1
ATOM 620 N N . ILE A 1 78 ? -5.799 -1.354 -7.161 1.00 90.25 78 ILE A N 1
ATOM 621 C CA . ILE A 1 78 ? -6.703 -0.269 -7.566 1.00 90.25 78 ILE A CA 1
ATOM 622 C C . ILE A 1 78 ? -6.532 0.048 -9.054 1.00 90.25 78 ILE A C 1
ATOM 624 O O . ILE A 1 78 ? -7.521 0.215 -9.771 1.00 90.25 78 ILE A O 1
ATOM 628 N N . TYR A 1 79 ? -5.289 0.115 -9.532 1.00 88.62 79 TYR A N 1
ATOM 629 C CA . TYR A 1 79 ? -4.986 0.465 -10.913 1.00 88.62 79 TYR A CA 1
ATOM 630 C C . TYR A 1 79 ? -5.287 -0.675 -11.899 1.00 88.62 79 TYR A C 1
ATOM 632 O O . TYR A 1 79 ? -5.892 -0.437 -12.939 1.00 88.62 79 TYR A O 1
ATOM 640 N N . TYR A 1 80 ? -4.925 -1.922 -11.630 1.00 83.69 80 TYR A N 1
ATOM 641 C CA . TYR A 1 80 ? -5.114 -3.008 -12.600 1.00 83.69 80 TYR A CA 1
ATOM 642 C C . TYR A 1 80 ? -6.529 -3.585 -12.592 1.00 83.69 80 TYR A C 1
ATOM 644 O O . TYR A 1 80 ? -7.016 -3.988 -13.650 1.00 83.69 80 TYR A O 1
ATOM 652 N N . LEU A 1 81 ? -7.207 -3.586 -11.440 1.00 83.44 81 LEU A N 1
ATOM 653 C CA . LEU A 1 81 ? -8.577 -4.099 -11.317 1.00 83.44 81 LEU A CA 1
ATOM 654 C C . LEU A 1 81 ? -9.644 -3.010 -11.496 1.00 83.44 81 LEU A C 1
ATOM 656 O O . LEU A 1 81 ? -10.830 -3.322 -11.460 1.00 83.44 81 LEU A O 1
ATOM 660 N N . ASP A 1 82 ? -9.227 -1.754 -11.697 1.00 84.12 82 ASP A N 1
ATOM 661 C CA . ASP A 1 82 ? -10.105 -0.583 -11.811 1.00 84.12 82 ASP A CA 1
ATOM 662 C C . ASP A 1 82 ? -11.109 -0.497 -10.653 1.00 84.12 82 ASP A C 1
ATOM 664 O O . ASP A 1 82 ? -12.312 -0.342 -10.852 1.00 84.12 82 ASP A O 1
ATOM 668 N N . LEU A 1 83 ? -10.607 -0.640 -9.422 1.00 85.19 83 LEU A N 1
ATOM 669 C CA . LEU A 1 83 ? -11.453 -0.587 -8.232 1.00 85.19 83 LEU A CA 1
ATOM 670 C C . LEU A 1 83 ? -12.016 0.827 -8.056 1.00 85.19 83 LEU A C 1
ATOM 672 O O . LEU A 1 83 ? -11.294 1.828 -8.092 1.00 85.19 83 LEU A O 1
ATOM 676 N N . THR A 1 84 ? -13.324 0.905 -7.840 1.00 86.06 84 THR A N 1
ATOM 677 C CA . THR A 1 84 ? -14.091 2.149 -7.765 1.00 86.06 84 THR A CA 1
ATOM 678 C C . THR A 1 84 ? -14.949 2.218 -6.503 1.00 86.06 84 THR A C 1
ATOM 680 O O . THR A 1 84 ? -14.943 1.338 -5.646 1.00 86.06 84 THR A O 1
ATOM 683 N N . HIS A 1 85 ? -15.723 3.297 -6.389 1.00 88.38 85 HIS A N 1
ATOM 684 C CA . HIS A 1 85 ? -16.682 3.498 -5.312 1.00 88.38 85 HIS A CA 1
ATOM 685 C C . HIS A 1 85 ? -17.586 2.279 -5.102 1.00 88.38 85 HIS A C 1
ATOM 687 O O . HIS A 1 85 ? -18.357 1.925 -6.000 1.00 88.38 85 HIS A O 1
ATOM 693 N N . GLY A 1 86 ? -17.555 1.709 -3.897 1.00 85.31 86 GLY A N 1
ATOM 694 C CA . GLY A 1 86 ? -18.326 0.528 -3.504 1.00 85.31 86 GLY A CA 1
ATOM 695 C C . GLY A 1 86 ? -17.584 -0.803 -3.650 1.00 85.31 86 GLY A C 1
ATOM 696 O O . GLY A 1 86 ? -18.120 -1.815 -3.206 1.00 85.31 86 GLY A O 1
ATOM 697 N N . ASP A 1 87 ? -16.384 -0.813 -4.232 1.00 88.94 87 ASP A N 1
ATOM 698 C CA . ASP A 1 87 ? -15.477 -1.964 -4.193 1.00 88.94 87 ASP A CA 1
ATOM 699 C C . ASP A 1 87 ? -14.707 -2.004 -2.864 1.00 88.94 87 ASP A C 1
ATOM 701 O O . ASP A 1 87 ? -14.708 -1.037 -2.091 1.00 88.94 87 ASP A O 1
ATOM 705 N N . ARG A 1 88 ? -14.096 -3.152 -2.559 1.00 90.94 88 ARG A N 1
ATOM 706 C CA . ARG A 1 88 ? -13.535 -3.442 -1.234 1.00 90.94 88 ARG A CA 1
ATOM 707 C C . ARG A 1 88 ? -12.122 -4.012 -1.324 1.00 90.94 88 ARG A C 1
ATOM 709 O O . ARG A 1 88 ? -11.815 -4.809 -2.209 1.00 90.94 88 ARG A O 1
ATOM 716 N N . LEU A 1 89 ? -11.278 -3.641 -0.369 1.00 92.19 89 LEU A N 1
ATOM 717 C CA . LEU A 1 89 ? -9.970 -4.247 -0.147 1.00 92.19 89 LEU A CA 1
ATOM 718 C C . LEU A 1 89 ? -10.013 -5.089 1.127 1.00 92.19 89 LEU A C 1
ATOM 720 O O . LEU A 1 89 ? -10.307 -4.575 2.207 1.00 92.19 89 LEU A O 1
ATOM 724 N N . GLY A 1 90 ? -9.710 -6.375 0.992 1.00 89.50 90 GLY A N 1
ATOM 725 C CA . GLY A 1 90 ? -9.534 -7.295 2.107 1.00 89.50 90 GLY A CA 1
ATOM 726 C C . GLY A 1 90 ? -8.233 -7.002 2.845 1.00 89.50 90 GLY A C 1
ATOM 727 O O . GLY A 1 90 ? -7.184 -6.871 2.214 1.00 89.50 90 GLY A O 1
ATOM 728 N N . HIS A 1 91 ? -8.306 -6.946 4.175 1.00 89.19 91 HIS A N 1
ATOM 729 C CA . HIS A 1 91 ? -7.219 -6.713 5.127 1.00 89.19 91 HIS A CA 1
ATOM 730 C C . HIS A 1 91 ? -6.595 -5.316 5.051 1.00 89.19 91 HIS A C 1
ATOM 732 O O . HIS A 1 91 ? -6.690 -4.565 6.025 1.00 89.19 91 HIS A O 1
ATOM 738 N N . ALA A 1 92 ? -5.909 -5.001 3.943 1.00 92.94 92 ALA A N 1
ATOM 739 C CA . ALA A 1 92 ? -5.167 -3.762 3.685 1.00 92.94 92 ALA A CA 1
ATOM 740 C C . ALA A 1 92 ? -4.383 -3.236 4.903 1.00 92.94 92 ALA A C 1
ATOM 742 O O . ALA A 1 92 ? -4.285 -2.031 5.142 1.00 92.94 92 ALA A O 1
ATOM 743 N N . ILE A 1 93 ? -3.822 -4.160 5.688 1.00 92.88 93 ILE A N 1
ATOM 744 C CA . ILE A 1 93 ? -3.225 -3.930 7.012 1.00 92.88 93 ILE A CA 1
ATOM 745 C C . ILE A 1 93 ? -2.160 -2.844 6.948 1.00 92.88 93 ILE A C 1
ATOM 747 O O . ILE A 1 93 ? -2.107 -1.976 7.822 1.00 92.88 93 ILE A O 1
ATOM 751 N N . VAL A 1 94 ? -1.361 -2.855 5.879 1.00 95.12 94 VAL A N 1
ATOM 752 C CA . VAL A 1 94 ? -0.306 -1.872 5.622 1.00 95.12 94 VAL A CA 1
ATOM 753 C C . VAL A 1 94 ? -0.802 -0.421 5.649 1.00 95.12 94 VAL A C 1
ATOM 755 O O . VAL A 1 94 ? -0.019 0.456 5.991 1.00 95.12 94 VAL A O 1
ATOM 758 N N . LEU A 1 95 ? -2.080 -0.137 5.362 1.00 95.69 95 LEU A N 1
ATOM 759 C CA . LEU A 1 95 ? -2.620 1.226 5.420 1.00 95.69 95 LEU A CA 1
ATOM 760 C C . LEU A 1 95 ? -2.704 1.756 6.851 1.00 95.69 95 LEU A C 1
ATOM 762 O O . LEU A 1 95 ? -2.588 2.956 7.036 1.00 95.69 95 LEU A O 1
ATOM 766 N N . GLY A 1 96 ? -2.888 0.899 7.857 1.00 93.12 96 GLY A N 1
ATOM 767 C CA . GLY A 1 96 ? -3.149 1.324 9.236 1.00 93.12 96 GLY A CA 1
ATOM 768 C C . GLY A 1 96 ? -2.043 0.979 10.234 1.00 93.12 96 GLY A C 1
ATOM 769 O O . GLY A 1 96 ? -2.225 1.191 11.430 1.00 93.12 96 GLY A O 1
ATOM 770 N N . ILE A 1 97 ? -0.912 0.417 9.802 1.00 93.50 97 ILE A N 1
ATOM 771 C CA . ILE A 1 97 ? 0.220 0.158 10.706 1.00 93.50 97 ILE A CA 1
ATOM 772 C C . ILE A 1 97 ? 1.023 1.430 10.995 1.00 93.50 97 ILE A C 1
ATOM 774 O O . ILE A 1 97 ? 1.146 2.311 10.146 1.00 93.50 97 ILE A O 1
ATOM 778 N N . ASP A 1 98 ? 1.658 1.476 12.168 1.00 93.50 98 ASP A N 1
ATOM 779 C CA . ASP A 1 98 ? 2.706 2.455 12.455 1.00 93.50 98 ASP A CA 1
ATOM 780 C C . ASP A 1 98 ? 3.983 2.080 11.682 1.00 93.50 98 ASP A C 1
ATOM 782 O O . ASP A 1 98 ? 4.682 1.112 12.013 1.00 93.50 98 ASP A O 1
ATOM 786 N N . ILE A 1 99 ? 4.281 2.855 10.636 1.00 95.88 99 ILE A N 1
ATOM 787 C CA . ILE A 1 99 ? 5.432 2.653 9.748 1.00 95.88 99 ILE A CA 1
ATOM 788 C C . ILE A 1 99 ? 6.757 2.705 10.521 1.00 95.88 99 ILE A C 1
ATOM 790 O O . ILE A 1 99 ? 7.650 1.884 10.288 1.00 95.88 99 ILE A O 1
ATOM 794 N N . PHE A 1 100 ? 6.896 3.625 11.477 1.00 96.88 100 PHE A N 1
ATOM 795 C CA . PHE A 1 100 ? 8.126 3.780 12.252 1.00 96.88 100 PHE A CA 1
ATOM 796 C C . PHE A 1 100 ? 8.349 2.601 13.196 1.00 96.88 100 PHE A C 1
ATOM 798 O O . PHE A 1 100 ? 9.469 2.091 13.295 1.00 96.88 100 PHE A O 1
ATOM 805 N N . GLU A 1 101 ? 7.305 2.162 13.897 1.00 93.94 101 GLU A N 1
ATOM 806 C CA . GLU A 1 101 ? 7.370 1.002 14.785 1.00 93.94 101 GLU A CA 1
ATOM 807 C C . GLU A 1 101 ? 7.681 -0.276 13.997 1.00 93.94 101 GLU A C 1
ATOM 809 O O . GLU A 1 101 ? 8.527 -1.069 14.428 1.00 93.94 101 GLU A O 1
ATOM 814 N N . TRP A 1 102 ? 7.055 -0.456 12.829 1.00 94.69 102 TRP A N 1
ATOM 815 C CA . TRP A 1 102 ? 7.259 -1.624 11.973 1.00 94.69 102 TRP A CA 1
ATOM 816 C C . TRP A 1 102 ? 8.722 -1.758 11.532 1.00 94.69 102 TRP A C 1
ATOM 818 O O . TRP A 1 102 ? 9.342 -2.804 11.757 1.00 94.69 102 TRP A O 1
ATOM 828 N N . TYR A 1 103 ? 9.321 -0.687 10.998 1.00 96.50 103 TYR A N 1
ATOM 829 C CA . TYR A 1 103 ? 10.732 -0.716 10.596 1.00 96.50 103 TYR A CA 1
ATOM 830 C C . TYR A 1 103 ? 11.672 -0.861 11.792 1.00 96.50 103 TYR A C 1
ATOM 832 O O . TYR A 1 103 ? 12.633 -1.635 11.721 1.00 96.50 103 TYR A O 1
ATOM 840 N N . ARG A 1 104 ? 11.378 -0.194 12.918 1.00 95.88 104 ARG A N 1
ATOM 841 C CA . ARG A 1 104 ? 12.191 -0.284 14.141 1.00 95.88 104 ARG A CA 1
ATOM 842 C C . ARG A 1 104 ? 12.291 -1.722 14.646 1.00 95.88 104 ARG A C 1
ATOM 844 O O . ARG A 1 104 ? 13.391 -2.165 14.968 1.00 95.88 104 ARG A O 1
ATOM 851 N N . LYS A 1 105 ? 11.182 -2.471 14.662 1.00 93.69 105 LYS A N 1
ATOM 852 C CA . LYS A 1 105 ? 11.165 -3.897 15.050 1.00 93.69 105 LYS A CA 1
ATOM 853 C C . LYS A 1 105 ? 12.055 -4.765 14.158 1.00 93.69 105 LYS A C 1
ATOM 855 O O . LYS A 1 105 ? 12.603 -5.758 14.627 1.00 93.69 105 LYS A O 1
ATOM 860 N N . LYS A 1 106 ? 12.235 -4.373 12.895 1.00 93.75 106 LYS A N 1
ATOM 861 C CA . LYS A 1 106 ? 13.090 -5.060 11.917 1.00 93.75 106 LYS A CA 1
ATOM 862 C C . LYS A 1 106 ? 14.501 -4.471 11.809 1.00 93.75 106 LYS A C 1
ATOM 864 O O . LYS A 1 106 ? 15.228 -4.788 10.871 1.00 93.75 106 LYS A O 1
ATOM 869 N N . ASN A 1 107 ? 14.917 -3.612 12.746 1.00 96.31 107 ASN A N 1
ATOM 870 C CA . ASN A 1 107 ? 16.200 -2.899 12.694 1.00 96.31 107 ASN A CA 1
ATOM 871 C C . ASN A 1 107 ? 16.421 -2.151 11.362 1.00 96.31 107 ASN A C 1
ATOM 873 O O . ASN A 1 107 ? 17.549 -2.077 10.866 1.00 96.31 107 ASN A O 1
ATOM 877 N N . ASN A 1 108 ? 15.338 -1.626 10.780 1.00 97.19 108 ASN A N 1
ATOM 878 C CA . ASN A 1 108 ? 15.295 -0.945 9.485 1.00 97.19 108 ASN A CA 1
ATOM 879 C C . ASN A 1 108 ? 15.902 -1.775 8.336 1.00 97.19 108 ASN A C 1
ATOM 881 O O . ASN A 1 108 ? 16.539 -1.227 7.435 1.00 97.19 108 ASN A O 1
ATOM 885 N N . LYS A 1 109 ? 15.756 -3.103 8.386 1.00 97.38 109 LYS A N 1
ATOM 886 C CA . LYS A 1 109 ? 16.236 -4.029 7.358 1.00 97.38 109 LYS A CA 1
ATOM 887 C C . LYS A 1 109 ? 15.090 -4.885 6.838 1.00 97.38 109 LYS A C 1
ATOM 889 O O . LYS A 1 109 ? 14.312 -5.426 7.620 1.00 97.38 109 LYS A O 1
ATOM 894 N N . VAL A 1 110 ? 15.033 -5.039 5.523 1.00 96.69 110 VAL A N 1
ATOM 895 C CA . VAL A 1 110 ? 14.067 -5.892 4.821 1.00 96.69 110 VAL A CA 1
ATOM 896 C C . VAL A 1 110 ? 14.803 -6.842 3.881 1.00 96.69 110 VAL A C 1
ATOM 898 O O . VAL A 1 110 ? 15.928 -6.569 3.462 1.00 96.69 110 VAL A O 1
ATOM 901 N N . HIS A 1 111 ? 14.193 -7.988 3.591 1.00 96.19 111 HIS A N 1
ATOM 902 C CA . HIS A 1 111 ? 14.748 -9.002 2.696 1.00 96.19 111 HIS A CA 1
ATOM 903 C C . HIS A 1 111 ? 13.920 -9.008 1.418 1.00 96.19 111 HIS A C 1
ATOM 905 O O . HIS A 1 111 ? 12.803 -9.512 1.428 1.00 96.19 111 HIS A O 1
ATOM 911 N N . LEU A 1 112 ? 14.456 -8.441 0.342 1.00 97.00 112 LEU A N 1
ATOM 912 C CA . LEU A 1 112 ? 13.739 -8.242 -0.918 1.00 97.00 112 LEU A CA 1
ATOM 913 C C . LEU A 1 112 ? 14.575 -8.743 -2.093 1.00 97.00 112 LEU A C 1
ATOM 915 O O . LEU A 1 112 ? 15.797 -8.892 -1.980 1.00 97.00 112 LEU A O 1
ATOM 919 N N . THR A 1 113 ? 13.922 -9.003 -3.225 1.00 97.88 113 THR A N 1
ATOM 920 C CA . THR A 1 113 ? 14.643 -9.152 -4.490 1.00 97.88 113 THR A CA 1
ATOM 921 C C . THR A 1 113 ? 15.093 -7.782 -4.997 1.00 97.88 113 THR A C 1
ATOM 923 O O . THR A 1 113 ? 14.516 -6.752 -4.643 1.00 97.88 113 THR A O 1
ATOM 926 N N . LYS A 1 114 ? 16.126 -7.741 -5.842 1.00 97.56 114 LYS A N 1
ATOM 927 C CA . LYS A 1 114 ? 16.568 -6.484 -6.461 1.00 97.56 114 LYS A CA 1
ATOM 928 C C . LYS A 1 114 ? 15.472 -5.831 -7.307 1.00 97.56 114 LYS A C 1
ATOM 930 O O . LYS A 1 114 ? 15.407 -4.606 -7.343 1.00 97.56 114 LYS A O 1
ATOM 935 N N . HIS A 1 115 ? 14.617 -6.624 -7.959 1.00 96.44 115 HIS A N 1
ATOM 936 C CA . HIS A 1 115 ? 13.452 -6.099 -8.678 1.00 96.44 115 HIS A CA 1
ATOM 937 C C . HIS A 1 115 ? 12.451 -5.437 -7.738 1.00 96.44 115 HIS A C 1
ATOM 939 O O . HIS A 1 115 ? 12.061 -4.312 -8.022 1.00 96.44 115 HIS A O 1
ATOM 945 N N . ASP A 1 116 ? 12.104 -6.064 -6.611 1.00 97.44 116 ASP A N 1
ATOM 946 C CA . ASP A 1 116 ? 11.150 -5.467 -5.662 1.00 97.44 116 ASP A CA 1
ATOM 947 C C . ASP A 1 116 ? 11.703 -4.159 -5.076 1.00 97.44 116 ASP A C 1
ATOM 949 O O . ASP A 1 116 ? 10.976 -3.181 -4.935 1.00 97.44 116 ASP A O 1
ATOM 953 N N . ILE A 1 117 ? 13.013 -4.100 -4.795 1.00 98.38 117 ILE A N 1
ATOM 954 C CA . ILE A 1 117 ? 13.667 -2.860 -4.349 1.00 98.38 117 ILE A CA 1
ATOM 955 C C . ILE A 1 117 ? 13.557 -1.779 -5.431 1.00 98.38 117 ILE A C 1
ATOM 957 O O . ILE A 1 117 ? 13.157 -0.655 -5.131 1.00 98.38 117 ILE A O 1
ATOM 961 N N . LEU A 1 118 ? 13.893 -2.105 -6.685 1.00 98.06 118 LEU A N 1
ATOM 962 C CA . LEU A 1 118 ? 13.806 -1.163 -7.802 1.00 98.06 118 LEU A CA 1
ATOM 963 C C . LEU A 1 118 ? 12.371 -0.653 -8.005 1.00 98.06 118 LEU A C 1
ATOM 965 O O . LEU A 1 118 ? 12.173 0.555 -8.143 1.00 98.06 118 LEU A O 1
ATOM 969 N N . ASP A 1 119 ? 11.394 -1.560 -7.989 1.00 97.94 119 ASP A N 1
ATOM 970 C CA . ASP A 1 119 ? 9.973 -1.258 -8.164 1.00 97.94 119 ASP A CA 1
ATOM 971 C C . ASP A 1 119 ? 9.454 -0.369 -7.029 1.00 97.94 119 ASP A C 1
ATOM 973 O O . ASP A 1 119 ? 8.843 0.664 -7.298 1.00 97.94 119 ASP A O 1
ATOM 977 N N . ASN A 1 120 ? 9.771 -0.691 -5.771 1.00 98.44 120 ASN A N 1
ATOM 978 C CA . ASN A 1 120 ? 9.366 0.112 -4.615 1.00 98.44 120 ASN A CA 1
ATOM 979 C C . ASN A 1 120 ? 9.978 1.517 -4.646 1.00 98.44 120 ASN A C 1
ATOM 981 O O . ASN A 1 120 ? 9.298 2.485 -4.312 1.00 98.44 120 ASN A O 1
ATOM 985 N N . ILE A 1 121 ? 11.244 1.658 -5.059 1.00 98.56 121 ILE A N 1
ATOM 986 C CA . ILE A 1 121 ? 11.893 2.972 -5.181 1.00 98.56 121 ILE A CA 1
ATOM 987 C C . ILE A 1 121 ? 11.236 3.794 -6.291 1.00 98.56 121 ILE A C 1
ATOM 989 O O . ILE A 1 121 ? 10.910 4.960 -6.069 1.00 98.56 121 ILE A O 1
ATOM 993 N N . ALA A 1 122 ? 11.055 3.207 -7.478 1.00 98.44 122 ALA A N 1
ATOM 994 C CA . ALA A 1 122 ? 10.450 3.893 -8.617 1.00 98.44 122 ALA A CA 1
ATOM 995 C C . ALA A 1 122 ? 9.014 4.337 -8.294 1.00 98.44 122 ALA A C 1
ATOM 997 O O . ALA A 1 122 ? 8.659 5.500 -8.503 1.00 98.44 122 ALA A O 1
ATOM 998 N N . TRP A 1 123 ? 8.234 3.440 -7.688 1.00 98.56 123 TRP A N 1
ATOM 999 C CA . TRP A 1 123 ? 6.879 3.708 -7.219 1.00 98.56 123 TRP A CA 1
ATOM 1000 C C . TRP A 1 123 ? 6.843 4.813 -6.159 1.00 98.56 123 TRP A C 1
ATOM 1002 O O . TRP A 1 123 ? 6.054 5.751 -6.273 1.00 98.56 123 TRP A O 1
ATOM 1012 N N . LEU A 1 124 ? 7.743 4.775 -5.171 1.00 98.56 124 LEU A N 1
ATOM 1013 C CA . LEU A 1 124 ? 7.798 5.795 -4.126 1.00 98.56 124 LEU A CA 1
ATOM 1014 C C . LEU A 1 124 ? 8.129 7.178 -4.703 1.00 98.56 124 LEU A C 1
ATOM 1016 O O . LEU A 1 124 ? 7.498 8.161 -4.326 1.00 98.56 124 LEU A O 1
ATOM 1020 N N . ILE A 1 125 ? 9.072 7.269 -5.650 1.00 98.38 125 ILE A N 1
ATOM 1021 C CA . ILE A 1 125 ? 9.376 8.525 -6.359 1.00 98.38 125 ILE A CA 1
ATOM 1022 C C . ILE A 1 125 ? 8.131 9.052 -7.078 1.00 98.38 125 ILE A C 1
ATOM 1024 O O . ILE A 1 125 ? 7.829 1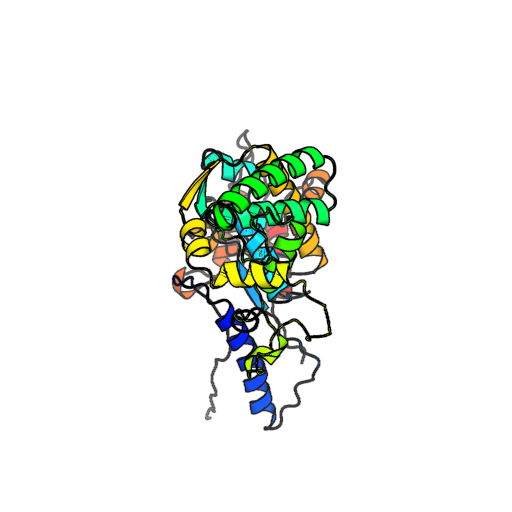0.242 -6.975 1.00 98.38 125 ILE A O 1
ATOM 1028 N N . MET A 1 126 ? 7.415 8.179 -7.793 1.00 97.12 126 MET A N 1
ATOM 1029 C CA . MET A 1 126 ? 6.189 8.544 -8.498 1.00 97.12 126 MET A CA 1
ATOM 1030 C C . MET A 1 126 ? 5.132 9.075 -7.526 1.00 97.12 126 MET A C 1
ATOM 1032 O O . MET A 1 126 ? 4.623 10.169 -7.749 1.00 97.12 126 MET A O 1
ATOM 1036 N N . LYS A 1 127 ? 4.859 8.372 -6.420 1.00 97.81 127 LYS A N 1
ATOM 1037 C CA . LYS A 1 127 ? 3.845 8.784 -5.436 1.00 97.81 127 LYS A CA 1
ATOM 1038 C C . LYS A 1 127 ? 4.185 10.079 -4.711 1.00 97.81 127 LYS A C 1
ATOM 1040 O O . LYS A 1 127 ? 3.302 10.903 -4.499 1.00 97.81 127 LYS A O 1
ATOM 1045 N N . LEU A 1 128 ? 5.459 10.314 -4.392 1.00 97.56 128 LEU A N 1
ATOM 1046 C CA . LEU A 1 128 ? 5.895 11.596 -3.824 1.00 97.56 128 LEU A CA 1
ATOM 1047 C C . LEU A 1 128 ? 5.597 12.773 -4.767 1.00 97.56 128 LEU A C 1
ATOM 1049 O O . LEU A 1 128 ? 5.193 13.841 -4.305 1.00 97.56 128 LEU A O 1
ATOM 1053 N N . ARG A 1 129 ? 5.779 12.571 -6.080 1.00 95.75 129 ARG A N 1
ATOM 1054 C CA . ARG A 1 129 ? 5.475 13.574 -7.113 1.00 95.75 129 ARG A CA 1
ATOM 1055 C C . ARG A 1 129 ? 3.972 13.720 -7.342 1.00 95.75 129 ARG A C 1
ATOM 1057 O O . ARG A 1 129 ? 3.489 14.843 -7.411 1.00 95.75 129 ARG A O 1
ATOM 1064 N N . GLU A 1 130 ? 3.249 12.606 -7.440 1.00 95.69 130 GLU A N 1
ATOM 1065 C CA . GLU A 1 130 ? 1.802 12.559 -7.689 1.00 95.69 130 GLU A CA 1
ATOM 1066 C C . GLU A 1 130 ? 1.014 13.270 -6.583 1.00 95.69 130 GLU A C 1
ATOM 1068 O O . GLU A 1 130 ? 0.165 14.108 -6.875 1.00 95.69 130 GLU A O 1
ATOM 1073 N N . TYR A 1 131 ? 1.352 13.010 -5.318 1.00 96.88 131 TYR A N 1
ATOM 1074 C CA . TYR A 1 131 ? 0.720 13.674 -4.175 1.00 96.88 131 TYR A CA 1
ATOM 1075 C C . TYR A 1 131 ? 1.272 15.074 -3.884 1.00 96.88 131 TYR A C 1
ATOM 1077 O O . TYR A 1 131 ? 0.778 15.740 -2.977 1.00 96.88 131 TYR A O 1
ATOM 1085 N N . ASN A 1 132 ? 2.280 15.532 -4.637 1.00 94.75 132 ASN A N 1
ATOM 1086 C CA . ASN A 1 132 ? 2.917 16.838 -4.466 1.00 94.75 132 ASN A CA 1
ATOM 1087 C C . ASN A 1 132 ? 3.331 17.117 -3.003 1.00 94.75 132 ASN A C 1
ATOM 1089 O O . ASN A 1 132 ? 3.038 18.174 -2.442 1.00 94.75 132 ASN A O 1
ATOM 1093 N N . ILE A 1 133 ? 3.991 16.142 -2.367 1.00 92.06 133 ILE A N 1
ATOM 1094 C CA . ILE A 1 133 ? 4.358 16.223 -0.946 1.00 92.06 133 ILE A CA 1
ATOM 1095 C C . ILE A 1 133 ? 5.513 17.218 -0.762 1.00 92.06 133 ILE A C 1
ATOM 1097 O O . ILE A 1 133 ? 6.612 17.023 -1.293 1.00 92.06 133 ILE A O 1
ATOM 1101 N N . GLU A 1 134 ? 5.278 18.284 0.004 1.00 89.31 134 GLU A N 1
ATOM 1102 C CA . GLU A 1 134 ? 6.251 19.358 0.223 1.00 89.31 134 GLU A CA 1
ATOM 1103 C C . GLU A 1 134 ? 7.535 18.879 0.925 1.00 89.31 134 GLU A C 1
ATOM 1105 O O . GLU A 1 134 ? 7.530 17.969 1.751 1.00 89.31 134 GLU A O 1
ATOM 1110 N N . GLY A 1 135 ? 8.669 19.518 0.614 1.00 90.50 135 GLY A N 1
ATOM 1111 C CA . GLY A 1 135 ? 9.948 19.244 1.286 1.00 90.50 135 GLY A CA 1
ATOM 1112 C C . GLY A 1 135 ? 10.609 17.911 0.911 1.00 90.50 135 GLY A C 1
ATOM 1113 O O . GLY A 1 135 ? 11.547 17.479 1.578 1.00 90.50 135 GLY A O 1
ATOM 1114 N N . THR A 1 136 ? 10.158 17.255 -0.160 1.00 93.12 136 THR A N 1
ATOM 1115 C CA . THR A 1 136 ? 10.645 15.924 -0.558 1.00 93.12 136 THR A CA 1
ATOM 1116 C C . THR A 1 136 ? 11.743 15.943 -1.623 1.00 93.12 136 THR A C 1
ATOM 1118 O O . THR A 1 136 ? 12.262 14.879 -1.950 1.00 93.12 136 THR A O 1
ATOM 1121 N N . SER A 1 137 ? 12.177 17.109 -2.118 1.00 93.56 137 SER A N 1
ATOM 1122 C CA . SER A 1 137 ? 13.161 17.219 -3.213 1.00 93.56 137 SER A CA 1
ATOM 1123 C C . SER A 1 137 ? 14.462 16.451 -2.947 1.00 93.56 137 SER A C 1
ATOM 1125 O O . SER A 1 137 ? 14.858 15.617 -3.756 1.00 93.56 137 SER A O 1
ATOM 1127 N N . GLU A 1 138 ? 15.079 16.639 -1.775 1.00 95.81 138 GLU A N 1
ATOM 1128 C CA . GLU A 1 138 ? 16.298 15.906 -1.388 1.00 95.81 138 GLU A CA 1
ATOM 1129 C C . GLU A 1 138 ? 16.043 14.390 -1.286 1.00 95.81 138 GLU A C 1
ATOM 1131 O O . GLU A 1 138 ? 16.888 13.567 -1.643 1.00 95.81 138 GLU A O 1
ATOM 1136 N N . THR A 1 139 ? 14.854 14.001 -0.816 1.00 96.75 139 THR A N 1
ATOM 1137 C CA . THR A 1 139 ? 14.449 12.591 -0.739 1.00 96.75 139 THR A CA 1
ATOM 1138 C C . THR A 1 139 ? 14.312 11.993 -2.137 1.00 96.75 139 THR A C 1
ATOM 1140 O O . THR A 1 139 ? 14.848 10.916 -2.391 1.00 96.75 139 THR A O 1
ATOM 1143 N N . VAL A 1 140 ? 13.669 12.703 -3.065 1.00 97.50 140 VAL A N 1
ATOM 1144 C CA . VAL A 1 140 ? 13.522 12.286 -4.465 1.00 97.50 140 VAL A CA 1
ATOM 1145 C C . VAL A 1 140 ? 14.885 12.151 -5.147 1.00 97.50 140 VAL A C 1
ATOM 1147 O O . VAL A 1 140 ? 15.100 11.174 -5.860 1.00 97.50 140 VAL A O 1
ATOM 1150 N N . GLU A 1 141 ? 15.833 13.057 -4.906 1.00 97.38 141 GLU A N 1
ATOM 1151 C CA . GLU A 1 141 ? 17.197 12.965 -5.453 1.00 97.38 141 GLU A CA 1
ATOM 1152 C C . GLU A 1 141 ? 17.952 11.724 -4.946 1.00 97.38 141 GLU A C 1
ATOM 1154 O O . GLU A 1 141 ? 18.566 10.988 -5.732 1.00 97.38 141 GLU A O 1
ATOM 1159 N N . LYS A 1 142 ? 17.866 11.437 -3.640 1.00 98.12 142 LYS A N 1
ATOM 1160 C CA . LYS A 1 142 ? 18.472 10.239 -3.032 1.00 98.12 142 LYS A CA 1
ATOM 1161 C C . LYS A 1 142 ? 17.836 8.952 -3.549 1.00 98.12 142 LYS A C 1
ATOM 1163 O O . LYS A 1 142 ? 18.557 8.026 -3.923 1.00 98.12 142 LYS A O 1
ATOM 1168 N N . LEU A 1 143 ? 16.505 8.907 -3.626 1.00 98.31 143 LEU A N 1
ATOM 1169 C CA . LEU A 1 143 ? 15.772 7.780 -4.205 1.00 98.31 143 LEU A CA 1
ATOM 1170 C C . LEU A 1 143 ? 16.136 7.588 -5.680 1.00 98.31 143 LEU A C 1
ATOM 1172 O O . LEU A 1 143 ? 16.385 6.464 -6.096 1.00 98.31 143 LEU A O 1
ATOM 1176 N N . THR A 1 144 ? 16.253 8.667 -6.458 1.00 98.19 144 THR A N 1
ATOM 1177 C CA . THR A 1 144 ? 16.653 8.604 -7.876 1.00 98.19 144 THR A CA 1
ATOM 1178 C C . THR A 1 144 ? 18.066 8.038 -8.027 1.00 98.19 144 THR A C 1
ATOM 1180 O O . THR A 1 144 ? 18.315 7.201 -8.891 1.00 98.19 144 THR A O 1
ATOM 1183 N N . SER A 1 145 ? 18.992 8.424 -7.147 1.00 97.81 145 SER A N 1
ATOM 1184 C CA . SER A 1 145 ? 20.346 7.853 -7.122 1.00 97.81 145 SER A CA 1
ATOM 1185 C C . SER A 1 145 ? 20.327 6.349 -6.831 1.00 97.81 145 SER A C 1
ATOM 1187 O O . SER A 1 145 ? 21.062 5.579 -7.454 1.00 97.81 145 SER A O 1
ATOM 1189 N N . LEU A 1 146 ? 19.458 5.916 -5.916 1.00 98.00 146 LEU A N 1
ATOM 1190 C CA . LEU A 1 146 ? 19.287 4.507 -5.579 1.00 98.00 146 LEU A CA 1
ATOM 1191 C C . LEU A 1 146 ? 18.623 3.719 -6.717 1.00 98.00 146 LEU A C 1
ATOM 1193 O O . LEU A 1 146 ? 19.092 2.636 -7.060 1.00 98.00 146 LEU A O 1
ATOM 1197 N N . TYR A 1 147 ? 17.598 4.289 -7.350 1.00 98.50 147 TYR A N 1
ATOM 1198 C CA . TYR A 1 147 ? 16.979 3.758 -8.561 1.00 98.50 147 TYR A CA 1
ATOM 1199 C C . TYR A 1 147 ? 18.032 3.543 -9.653 1.00 98.50 147 TYR A C 1
ATOM 1201 O O . TYR A 1 147 ? 18.163 2.432 -10.157 1.00 98.50 147 TYR A O 1
ATOM 1209 N N . ASN A 1 148 ? 18.856 4.556 -9.948 1.00 96.94 148 ASN A N 1
ATOM 1210 C CA . ASN A 1 148 ? 19.901 4.465 -10.971 1.00 96.94 148 ASN A CA 1
ATOM 1211 C C . ASN A 1 148 ? 20.885 3.325 -10.679 1.00 96.94 148 ASN A C 1
ATOM 1213 O O . ASN A 1 148 ? 21.284 2.604 -11.595 1.00 96.94 148 ASN A O 1
ATOM 1217 N N . LYS A 1 149 ? 21.254 3.133 -9.405 1.00 96.06 149 LYS A N 1
ATOM 1218 C CA . LYS A 1 149 ? 22.109 2.025 -8.964 1.00 96.06 149 LYS A CA 1
ATOM 1219 C C . LYS A 1 149 ? 21.462 0.669 -9.269 1.00 96.06 149 LYS A C 1
ATOM 1221 O O . LYS A 1 149 ? 22.062 -0.133 -9.981 1.00 96.06 149 LYS A O 1
ATOM 1226 N N . TYR A 1 150 ? 20.251 0.412 -8.768 1.00 96.69 150 TYR A N 1
ATOM 1227 C CA . TYR A 1 150 ? 19.579 -0.880 -8.972 1.00 96.69 150 TYR A CA 1
ATOM 1228 C C . TYR A 1 150 ? 19.238 -1.137 -10.437 1.00 96.69 150 TYR A C 1
ATOM 1230 O O . TYR A 1 150 ? 19.439 -2.247 -10.927 1.00 96.69 150 TYR A O 1
ATOM 1238 N N . TYR A 1 151 ? 18.797 -0.108 -11.158 1.00 95.94 151 TYR A N 1
ATOM 1239 C CA . TYR A 1 151 ? 18.548 -0.193 -12.589 1.00 95.94 151 TYR A CA 1
ATOM 1240 C C . TYR A 1 151 ? 19.824 -0.592 -13.338 1.00 95.94 151 TYR A C 1
ATOM 1242 O O . TYR A 1 151 ? 19.799 -1.510 -14.156 1.00 95.94 151 TYR A O 1
ATOM 1250 N N . THR A 1 152 ? 20.960 0.038 -13.016 1.00 93.50 152 THR A N 1
ATOM 1251 C CA . THR A 1 152 ? 22.253 -0.300 -13.628 1.00 93.50 152 THR A CA 1
ATOM 1252 C C . THR A 1 152 ? 22.632 -1.751 -13.350 1.00 93.50 152 THR A C 1
ATOM 1254 O O . THR A 1 152 ? 23.013 -2.475 -14.266 1.00 93.50 152 THR A O 1
ATOM 1257 N N . GLU A 1 153 ? 22.495 -2.205 -12.106 1.00 93.12 153 GLU A N 1
ATOM 1258 C CA . GLU A 1 153 ? 22.826 -3.580 -11.730 1.00 93.12 153 GLU A CA 1
ATOM 1259 C C . GLU A 1 153 ? 21.959 -4.621 -12.451 1.00 93.12 153 GLU A C 1
ATOM 1261 O O . GLU A 1 153 ? 22.478 -5.666 -12.840 1.00 93.12 153 GLU A O 1
ATOM 1266 N N . ILE A 1 154 ? 20.663 -4.348 -12.628 1.00 93.06 154 ILE A N 1
ATOM 1267 C CA . ILE A 1 154 ? 19.697 -5.296 -13.202 1.00 93.06 154 ILE A CA 1
ATOM 1268 C C . ILE A 1 154 ? 19.716 -5.273 -14.735 1.00 93.06 154 ILE A C 1
ATOM 1270 O O . ILE A 1 154 ? 19.708 -6.335 -15.358 1.00 93.06 154 ILE A O 1
ATOM 1274 N N . TYR A 1 155 ? 19.728 -4.084 -15.340 1.00 90.31 155 TYR A N 1
ATOM 1275 C CA . TYR A 1 155 ? 19.520 -3.905 -16.779 1.00 90.31 155 TYR A CA 1
ATOM 1276 C C . TYR A 1 155 ? 20.799 -3.561 -17.550 1.00 90.31 155 TYR A C 1
ATOM 1278 O O . TYR A 1 155 ? 20.902 -3.945 -18.710 1.00 90.31 155 TYR A O 1
ATOM 1286 N N . VAL A 1 156 ? 21.778 -2.871 -16.948 1.00 84.19 156 VAL A N 1
ATOM 1287 C CA . VAL A 1 156 ? 22.926 -2.299 -17.690 1.00 84.19 156 VAL A CA 1
ATOM 1288 C C . VAL A 1 156 ? 24.212 -3.118 -17.548 1.00 84.19 156 VAL A C 1
ATOM 1290 O O . VAL A 1 156 ? 24.960 -3.260 -18.510 1.00 84.19 156 VAL A O 1
ATOM 1293 N N . ALA A 1 157 ? 24.490 -3.682 -16.370 1.00 72.38 157 ALA A N 1
ATOM 1294 C CA . ALA A 1 157 ? 25.797 -4.260 -16.029 1.00 72.38 157 ALA A CA 1
ATOM 1295 C C . ALA A 1 157 ? 26.262 -5.416 -16.942 1.00 72.38 157 ALA A C 1
ATOM 1297 O O . ALA A 1 157 ? 27.438 -5.776 -16.920 1.00 72.38 157 ALA A O 1
ATOM 1298 N N . MET A 1 158 ? 25.358 -6.007 -17.730 1.00 62.34 158 MET A N 1
ATOM 1299 C CA . MET A 1 158 ? 25.658 -7.061 -18.707 1.00 62.34 158 MET A CA 1
ATOM 1300 C C . MET A 1 158 ? 24.920 -6.849 -20.044 1.00 62.34 158 MET A C 1
ATOM 1302 O O . MET A 1 158 ? 24.666 -7.820 -20.765 1.00 62.34 158 MET A O 1
ATOM 1306 N N . ASP A 1 159 ? 24.530 -5.605 -20.338 1.00 65.38 159 ASP A N 1
ATOM 1307 C CA . ASP A 1 159 ? 23.771 -5.237 -21.538 1.00 65.38 159 ASP A CA 1
ATOM 1308 C C . ASP A 1 159 ? 24.672 -5.236 -22.785 1.00 65.38 159 ASP A C 1
ATOM 1310 O O . ASP A 1 159 ? 25.863 -4.926 -22.711 1.00 65.38 159 ASP A O 1
ATOM 1314 N N . SER A 1 160 ? 24.113 -5.609 -23.935 1.00 60.19 160 SER A N 1
ATOM 1315 C CA . SER A 1 160 ? 24.754 -5.435 -25.247 1.00 60.19 160 SER A CA 1
ATOM 1316 C C . SER A 1 160 ? 24.258 -4.139 -25.891 1.00 60.19 160 SER A C 1
ATOM 1318 O O . SER A 1 160 ? 23.117 -3.749 -25.662 1.00 60.19 160 SER A O 1
ATOM 1320 N N . GLU A 1 161 ? 25.066 -3.488 -26.735 1.00 58.56 161 GLU A N 1
ATOM 1321 C CA . GLU A 1 161 ? 24.682 -2.236 -27.427 1.00 58.56 161 GLU A CA 1
ATOM 1322 C C . GLU A 1 161 ? 23.432 -2.371 -28.329 1.00 58.56 161 GLU A C 1
ATOM 1324 O O . GLU A 1 161 ? 22.859 -1.367 -28.734 1.00 58.56 161 GLU A O 1
ATOM 1329 N N . ASP A 1 162 ? 22.974 -3.597 -28.601 1.00 57.91 162 ASP A N 1
ATOM 1330 C CA . ASP A 1 162 ? 21.848 -3.911 -29.492 1.00 57.91 162 ASP A CA 1
ATOM 1331 C C . ASP A 1 162 ? 20.447 -3.595 -28.925 1.00 57.91 162 ASP A C 1
ATOM 1333 O O . ASP A 1 162 ? 19.452 -3.677 -29.649 1.00 57.91 162 ASP A O 1
ATOM 1337 N N . TYR A 1 163 ? 20.321 -3.263 -27.638 1.00 62.31 163 TYR A N 1
ATOM 1338 C CA . TYR A 1 163 ? 19.021 -2.964 -27.031 1.00 62.31 163 TYR A CA 1
ATOM 1339 C C . TYR A 1 163 ? 18.593 -1.512 -27.259 1.00 62.31 163 TYR A C 1
ATOM 1341 O O . TYR A 1 163 ? 19.402 -0.598 -27.158 1.00 62.31 163 TYR A O 1
ATOM 1349 N N . ALA A 1 164 ? 17.285 -1.265 -27.419 1.00 59.62 164 ALA A N 1
ATOM 1350 C CA . ALA A 1 164 ? 16.724 0.092 -27.540 1.00 59.62 164 ALA A CA 1
ATOM 1351 C C . ALA A 1 164 ? 16.959 0.988 -26.301 1.00 59.62 164 ALA A C 1
ATOM 1353 O O . ALA A 1 164 ? 16.716 2.194 -26.343 1.00 59.62 164 ALA A O 1
ATOM 1354 N N . THR A 1 165 ? 17.418 0.405 -25.190 1.00 61.31 165 THR A N 1
ATOM 1355 C CA . THR A 1 165 ? 17.865 1.104 -23.977 1.00 61.31 165 THR A CA 1
ATOM 1356 C C . THR A 1 165 ? 19.303 1.635 -24.075 1.00 61.31 165 THR A C 1
ATOM 1358 O O . THR A 1 165 ? 19.728 2.399 -23.206 1.00 61.31 165 THR A O 1
ATOM 1361 N N . ASN A 1 166 ? 20.050 1.251 -25.119 1.00 61.75 166 ASN A N 1
ATOM 1362 C CA . ASN A 1 166 ? 21.428 1.653 -25.423 1.00 61.75 166 ASN A CA 1
ATOM 1363 C C . ASN A 1 166 ? 22.399 1.529 -24.234 1.00 61.75 166 ASN A C 1
ATOM 1365 O O . ASN A 1 166 ? 23.280 2.371 -24.068 1.00 61.75 166 ASN A O 1
ATOM 1369 N N . SER A 1 167 ? 22.211 0.539 -23.354 1.00 69.25 167 SER A N 1
ATOM 1370 C CA . SER A 1 167 ? 23.009 0.380 -22.125 1.00 69.25 167 SER A CA 1
ATOM 1371 C C . SER A 1 167 ? 23.039 1.632 -21.227 1.00 69.25 167 SER A C 1
ATOM 1373 O O . SER A 1 167 ? 24.001 1.862 -20.494 1.00 69.25 167 SER A O 1
ATOM 1375 N N . THR A 1 168 ? 21.993 2.464 -21.275 1.00 80.94 168 THR A N 1
ATOM 1376 C CA . THR A 1 168 ? 21.849 3.655 -20.426 1.00 80.94 168 THR A CA 1
ATOM 1377 C C . THR A 1 168 ? 20.795 3.453 -19.347 1.00 80.94 168 THR A C 1
ATOM 1379 O O . THR A 1 168 ? 19.900 2.611 -19.458 1.00 80.94 168 THR A O 1
ATOM 1382 N N . VAL A 1 169 ? 20.904 4.239 -18.274 1.00 86.31 169 VAL A N 1
ATOM 1383 C CA . VAL A 1 169 ? 19.873 4.278 -17.238 1.00 86.31 169 VAL A CA 1
ATOM 1384 C C . VAL A 1 169 ? 18.646 4.984 -17.795 1.00 86.31 169 VAL A C 1
ATOM 1386 O O . VAL A 1 169 ? 18.710 6.154 -18.171 1.00 86.31 169 VAL A O 1
ATOM 1389 N N . ILE A 1 170 ? 17.528 4.267 -17.831 1.00 92.06 170 ILE A N 1
ATOM 1390 C CA . ILE A 1 170 ? 16.262 4.817 -18.301 1.00 92.06 170 ILE A CA 1
ATOM 1391 C C . ILE A 1 170 ? 15.611 5.625 -17.171 1.00 92.06 170 ILE A C 1
ATOM 1393 O O . ILE A 1 170 ? 15.581 5.136 -16.038 1.00 92.06 170 ILE A O 1
ATOM 1397 N N . PRO A 1 171 ? 15.091 6.840 -17.437 1.00 94.12 171 PRO A N 1
ATOM 1398 C CA . PRO A 1 171 ? 14.431 7.651 -16.420 1.00 94.12 171 PRO A CA 1
ATOM 1399 C C . PRO A 1 171 ? 13.291 6.915 -15.712 1.00 94.12 171 PRO A C 1
ATOM 1401 O O . PRO A 1 171 ? 12.582 6.113 -16.322 1.00 94.12 171 PRO A O 1
ATOM 1404 N N . VAL A 1 172 ? 13.086 7.249 -14.434 1.00 95.88 172 VAL A N 1
ATOM 1405 C CA . VAL A 1 172 ? 12.026 6.670 -13.589 1.00 95.88 172 VAL A CA 1
ATOM 1406 C C . VAL A 1 172 ? 10.656 6.769 -14.261 1.00 95.88 172 VAL A C 1
ATOM 1408 O O . VAL A 1 172 ? 9.893 5.814 -14.213 1.00 95.88 172 VAL A O 1
ATOM 1411 N N . ASP A 1 173 ? 10.363 7.877 -14.945 1.00 94.19 173 ASP A N 1
ATOM 1412 C CA . ASP A 1 173 ? 9.061 8.091 -15.583 1.00 94.19 173 ASP A CA 1
ATOM 1413 C C . ASP A 1 173 ? 8.789 7.036 -16.670 1.00 94.19 173 ASP A C 1
ATOM 1415 O O . ASP A 1 173 ? 7.738 6.405 -16.675 1.00 94.19 173 ASP A O 1
ATOM 1419 N N . ASN A 1 174 ? 9.770 6.744 -17.531 1.00 94.06 174 ASN A N 1
ATOM 1420 C CA . ASN A 1 174 ? 9.659 5.682 -18.537 1.00 94.06 174 ASN A CA 1
ATOM 1421 C C . ASN A 1 174 ? 9.551 4.285 -17.907 1.00 94.06 174 ASN A C 1
ATOM 1423 O O . ASN A 1 174 ? 8.847 3.427 -18.441 1.00 94.06 174 ASN A O 1
ATOM 1427 N N . TYR A 1 175 ? 10.235 4.050 -16.785 1.00 95.94 175 TYR A N 1
ATOM 1428 C CA . TYR A 1 175 ? 10.110 2.799 -16.038 1.00 95.94 175 TYR A CA 1
ATOM 1429 C C . TYR A 1 175 ? 8.713 2.629 -15.444 1.00 95.94 175 TYR A C 1
ATOM 1431 O O . TYR A 1 175 ? 8.140 1.546 -15.535 1.00 95.94 175 TYR A O 1
ATOM 1439 N N . MET A 1 176 ? 8.128 3.700 -14.907 1.00 95.06 176 MET A N 1
ATOM 1440 C CA . MET A 1 176 ? 6.766 3.680 -14.379 1.00 95.06 176 MET A CA 1
ATOM 1441 C C . MET A 1 176 ? 5.712 3.557 -15.484 1.00 95.06 176 MET A C 1
ATOM 1443 O O . MET A 1 176 ? 4.708 2.880 -15.287 1.00 95.06 176 MET A O 1
ATOM 1447 N N . GLU A 1 177 ? 5.947 4.107 -16.677 1.00 92.31 177 GLU A N 1
ATOM 1448 C CA . GLU A 1 177 ? 5.099 3.809 -17.840 1.00 92.31 177 GLU A CA 1
ATOM 1449 C C . GLU A 1 177 ? 5.145 2.320 -18.215 1.00 92.31 177 GLU A C 1
ATOM 1451 O O . GLU A 1 177 ? 4.114 1.744 -18.558 1.00 92.31 177 GLU A O 1
ATOM 1456 N N . ALA A 1 178 ? 6.308 1.669 -18.095 1.00 92.12 178 ALA A N 1
ATOM 1457 C CA . ALA A 1 178 ? 6.427 0.226 -18.319 1.00 92.12 178 ALA A CA 1
ATOM 1458 C C . ALA A 1 178 ? 5.769 -0.578 -17.192 1.00 92.12 178 ALA A C 1
ATOM 1460 O O . ALA A 1 178 ? 5.163 -1.616 -17.442 1.00 92.12 178 ALA A O 1
ATOM 1461 N N . TRP A 1 179 ? 5.844 -0.085 -15.955 1.00 93.44 179 TRP A N 1
ATOM 1462 C CA . TRP A 1 179 ? 5.121 -0.649 -14.821 1.00 93.44 179 TRP A CA 1
ATOM 1463 C C . TRP A 1 179 ? 3.610 -0.640 -15.067 1.00 93.44 179 TRP A C 1
ATOM 1465 O O . TRP A 1 179 ? 2.988 -1.679 -14.901 1.00 93.44 179 TRP A O 1
ATOM 1475 N N . LYS A 1 180 ? 3.032 0.445 -15.604 1.00 89.56 180 LYS A N 1
ATOM 1476 C CA . LYS A 1 180 ? 1.592 0.514 -15.936 1.00 89.56 180 LYS A CA 1
ATOM 1477 C C . LYS A 1 180 ? 1.142 -0.556 -16.941 1.00 89.56 180 LYS A C 1
ATOM 1479 O O . LYS A 1 180 ? -0.051 -0.840 -17.012 1.00 89.56 180 LYS A O 1
ATOM 1484 N N . LEU A 1 181 ? 2.051 -1.120 -17.746 1.00 86.31 181 LEU A N 1
ATOM 1485 C CA . LEU A 1 181 ? 1.752 -2.217 -18.683 1.00 86.31 181 LEU A CA 1
ATOM 1486 C C . LEU A 1 181 ? 1.638 -3.583 -17.989 1.00 86.31 181 LEU A C 1
ATOM 1488 O O . LEU A 1 181 ? 1.246 -4.551 -18.626 1.00 86.31 181 LEU A O 1
ATOM 1492 N N . ARG A 1 182 ? 1.969 -3.703 -16.697 1.00 87.50 182 ARG A N 1
ATOM 1493 C CA . ARG A 1 182 ? 1.988 -4.998 -15.993 1.00 87.50 182 ARG A CA 1
ATOM 1494 C C . ARG A 1 182 ? 0.617 -5.623 -15.764 1.00 87.50 182 ARG A C 1
ATOM 1496 O O . ARG A 1 182 ? 0.567 -6.829 -15.575 1.00 87.50 182 ARG A O 1
ATOM 1503 N N . GLY A 1 183 ? -0.462 -4.849 -15.878 1.00 77.69 183 GLY A N 1
ATOM 1504 C CA . GLY A 1 183 ? -1.828 -5.381 -15.917 1.00 77.69 183 GLY A CA 1
ATOM 1505 C C . GLY A 1 183 ? -2.267 -5.931 -17.282 1.00 77.69 183 GLY A C 1
ATOM 1506 O O . GLY A 1 183 ? -3.357 -6.507 -17.379 1.00 77.69 183 GLY A O 1
ATOM 1507 N N . ASP A 1 184 ? -1.452 -5.742 -18.324 1.00 79.62 184 ASP A N 1
ATOM 1508 C CA . ASP A 1 184 ? -1.705 -6.243 -19.672 1.00 79.62 184 ASP A CA 1
ATOM 1509 C C . ASP A 1 184 ? -1.162 -7.683 -19.813 1.00 79.62 184 ASP A C 1
ATOM 1511 O O . ASP A 1 184 ? -0.339 -8.155 -19.024 1.00 79.62 184 ASP A O 1
ATOM 1515 N N . ASN A 1 185 ? -1.587 -8.402 -20.857 1.00 78.62 185 ASN A N 1
ATOM 1516 C CA . ASN A 1 185 ? -1.024 -9.719 -21.171 1.00 78.62 185 ASN A CA 1
ATOM 1517 C C . ASN A 1 185 ? 0.429 -9.576 -21.686 1.00 78.62 185 ASN A C 1
ATOM 1519 O O . ASN A 1 185 ? 0.632 -8.978 -22.751 1.00 78.62 185 ASN A O 1
ATOM 1523 N N . PRO A 1 186 ? 1.441 -10.173 -21.021 1.00 83.19 186 PRO A N 1
ATOM 1524 C CA . PRO A 1 186 ? 2.837 -9.995 -21.408 1.00 83.19 186 PRO A CA 1
ATOM 1525 C C . PRO A 1 186 ? 3.151 -10.522 -22.815 1.00 83.19 186 PRO A C 1
ATOM 1527 O O . PRO A 1 186 ? 4.041 -9.987 -23.483 1.00 83.19 186 PRO A O 1
ATOM 1530 N N . GLU A 1 187 ? 2.393 -11.505 -23.322 1.00 81.31 187 GLU A N 1
ATOM 1531 C CA . GLU A 1 187 ? 2.623 -12.078 -24.656 1.00 81.31 187 GLU A CA 1
ATOM 1532 C C . GLU A 1 187 ? 2.444 -11.054 -25.784 1.00 81.31 187 GLU A C 1
ATOM 1534 O O . GLU A 1 187 ? 3.093 -11.174 -26.826 1.00 81.31 187 GLU A O 1
ATOM 1539 N N . VAL A 1 188 ? 1.620 -10.022 -25.567 1.00 78.62 188 VAL A N 1
ATOM 1540 C CA . VAL A 1 188 ? 1.387 -8.933 -26.531 1.00 78.62 188 VAL A CA 1
ATOM 1541 C C . VAL A 1 188 ? 2.687 -8.190 -26.853 1.00 78.62 188 VAL A C 1
ATOM 1543 O O . VAL A 1 188 ? 2.870 -7.694 -27.962 1.00 78.62 188 VAL A O 1
ATOM 1546 N N . TYR A 1 189 ? 3.622 -8.155 -25.904 1.00 79.94 189 TYR A N 1
ATOM 1547 C CA . TYR A 1 189 ? 4.857 -7.379 -25.984 1.00 79.94 189 TYR A CA 1
ATOM 1548 C C . TYR A 1 189 ? 6.091 -8.245 -26.273 1.00 79.94 189 TYR A C 1
ATOM 1550 O O . TYR A 1 189 ? 7.199 -7.723 -26.419 1.00 79.94 189 TYR A O 1
ATOM 1558 N N . MET A 1 190 ? 5.922 -9.566 -26.392 1.00 80.25 190 MET A N 1
ATOM 1559 C CA . MET A 1 190 ? 7.021 -10.532 -26.511 1.00 80.25 190 MET A CA 1
ATOM 1560 C C . MET A 1 190 ? 7.931 -10.269 -27.721 1.00 80.25 190 MET A C 1
ATOM 1562 O O . MET A 1 190 ? 9.150 -10.410 -27.618 1.00 80.25 190 MET A O 1
ATOM 1566 N N . ASN A 1 191 ? 7.350 -9.846 -28.847 1.00 75.25 191 ASN A N 1
ATOM 1567 C CA . ASN A 1 191 ? 8.079 -9.570 -30.089 1.00 75.25 191 ASN A CA 1
ATOM 1568 C C . ASN A 1 191 ? 8.564 -8.114 -30.208 1.00 75.25 191 ASN A C 1
ATOM 1570 O O . ASN A 1 191 ? 9.175 -7.762 -31.213 1.00 75.25 191 ASN A O 1
ATOM 1574 N N . GLY A 1 192 ? 8.282 -7.260 -29.217 1.00 67.94 192 GLY A N 1
ATOM 1575 C CA . GLY A 1 192 ? 8.584 -5.826 -29.281 1.00 67.94 192 GLY A CA 1
ATOM 1576 C C . GLY A 1 192 ? 7.680 -5.025 -30.230 1.00 67.94 192 GLY A C 1
ATOM 1577 O O . GLY A 1 192 ? 7.942 -3.845 -30.455 1.00 67.94 192 GLY A O 1
ATOM 1578 N N . ASP A 1 193 ? 6.625 -5.648 -30.767 1.00 67.62 193 ASP A N 1
ATOM 1579 C CA . ASP A 1 193 ? 5.633 -5.026 -31.645 1.00 67.62 193 ASP A CA 1
ATOM 1580 C C . ASP A 1 193 ? 4.214 -5.514 -31.312 1.00 67.62 193 ASP A C 1
ATOM 1582 O O . ASP A 1 193 ? 3.891 -6.699 -31.454 1.00 67.62 193 ASP A O 1
ATOM 1586 N N . ILE A 1 194 ? 3.375 -4.563 -30.897 1.00 68.75 194 ILE A N 1
ATOM 1587 C CA . ILE A 1 194 ? 1.986 -4.760 -30.470 1.00 68.75 194 ILE A CA 1
ATOM 1588 C C . ILE A 1 194 ? 1.084 -5.106 -31.670 1.00 68.75 194 ILE A C 1
ATOM 1590 O O . ILE A 1 194 ? 0.084 -5.809 -31.507 1.00 68.75 194 ILE A O 1
ATOM 1594 N N . GLU A 1 195 ? 1.425 -4.653 -32.884 1.00 61.50 195 GLU A N 1
ATOM 1595 C CA . GLU A 1 195 ? 0.586 -4.820 -34.084 1.00 61.50 195 GLU A CA 1
ATOM 1596 C C . GLU A 1 195 ? 0.534 -6.272 -34.578 1.00 61.50 195 GLU A C 1
ATOM 1598 O O . GLU A 1 195 ? -0.438 -6.690 -35.209 1.00 61.50 195 GLU A O 1
ATOM 1603 N N . SER A 1 196 ? 1.555 -7.067 -34.251 1.00 56.53 196 SER A N 1
ATOM 1604 C CA . SER A 1 196 ? 1.686 -8.458 -34.699 1.00 56.53 196 SER A CA 1
ATOM 1605 C C . SER A 1 196 ? 0.825 -9.462 -33.915 1.00 56.53 196 SER A C 1
ATOM 1607 O O . SER A 1 196 ? 0.675 -10.611 -34.344 1.00 56.53 196 SER A O 1
ATOM 1609 N N . TYR A 1 197 ? 0.249 -9.059 -32.776 1.00 60.84 197 TYR A N 1
ATOM 1610 C CA . TYR A 1 197 ? -0.471 -9.965 -31.881 1.00 60.84 197 TYR A CA 1
ATOM 1611 C C . TYR A 1 197 ? -1.955 -10.088 -32.258 1.00 60.84 197 TYR A C 1
ATOM 1613 O O . TYR A 1 197 ? -2.744 -9.151 -32.109 1.00 60.84 197 TYR A O 1
ATOM 1621 N N . GLY A 1 198 ? -2.353 -11.274 -32.728 1.00 57.72 198 GLY A N 1
ATOM 1622 C CA . GLY A 1 198 ? -3.752 -11.595 -33.012 1.00 57.72 198 GLY A CA 1
ATOM 1623 C C . GLY A 1 198 ? -4.597 -11.615 -31.736 1.00 57.72 198 GLY A C 1
ATOM 1624 O O . GLY A 1 198 ? -4.274 -12.335 -30.796 1.00 57.72 198 GLY A O 1
ATOM 1625 N N . MET A 1 199 ? -5.692 -10.849 -31.722 1.00 57.53 199 MET A N 1
ATOM 1626 C CA . MET A 1 199 ? -6.576 -10.703 -30.560 1.00 57.53 199 MET A CA 1
ATOM 1627 C C . MET A 1 199 ? -7.162 -12.057 -30.122 1.00 57.53 199 MET A C 1
ATOM 1629 O O . MET A 1 199 ? -7.953 -12.677 -30.840 1.00 57.53 199 MET A O 1
ATOM 1633 N N . ARG A 1 200 ? -6.795 -12.510 -28.923 1.00 61.56 200 ARG A N 1
ATOM 1634 C CA . ARG A 1 200 ? -7.368 -13.677 -28.247 1.00 61.56 200 ARG A CA 1
ATOM 1635 C C . ARG A 1 200 ? -8.647 -13.303 -27.506 1.00 61.56 200 ARG A C 1
ATOM 1637 O O . ARG A 1 200 ? -8.980 -12.138 -27.301 1.00 61.56 200 ARG A O 1
ATOM 1644 N N . TYR A 1 201 ? -9.394 -14.326 -27.091 1.00 48.62 201 TYR A N 1
ATOM 1645 C CA . TYR A 1 201 ? -10.668 -14.147 -26.394 1.00 48.62 201 TYR A CA 1
ATOM 1646 C C . TYR A 1 201 ? -10.539 -13.272 -25.132 1.00 48.62 201 TYR A C 1
ATOM 1648 O O . TYR A 1 201 ? -11.416 -12.433 -24.914 1.00 48.62 201 TYR A O 1
ATOM 1656 N N . TRP A 1 202 ? -9.449 -13.440 -24.375 1.00 54.38 202 TRP A N 1
ATOM 1657 C CA . TRP A 1 202 ? -9.172 -12.758 -23.106 1.00 54.38 202 TRP A CA 1
ATOM 1658 C C . TRP A 1 202 ? -8.586 -11.352 -23.256 1.00 54.38 202 TRP A C 1
ATOM 1660 O O . TRP A 1 202 ? -8.790 -10.530 -22.369 1.00 54.38 202 TRP A O 1
ATOM 1670 N N . ASP A 1 203 ? -7.999 -11.018 -24.409 1.00 59.00 203 ASP A N 1
ATOM 1671 C CA . ASP A 1 203 ? -7.496 -9.663 -24.702 1.00 59.00 203 ASP A CA 1
ATOM 1672 C C . ASP A 1 203 ? -8.621 -8.614 -24.732 1.00 59.00 203 ASP A C 1
ATOM 1674 O O . ASP A 1 203 ? -8.372 -7.417 -24.668 1.00 59.00 203 ASP A O 1
ATOM 1678 N N . ARG A 1 204 ? -9.882 -9.058 -24.817 1.00 53.72 204 ARG A N 1
ATOM 1679 C CA . ARG A 1 204 ? -11.076 -8.206 -24.694 1.00 53.72 204 ARG A CA 1
ATOM 1680 C C . ARG A 1 204 ? -11.376 -7.765 -23.263 1.00 53.72 204 ARG A C 1
ATOM 1682 O O . ARG A 1 204 ? -12.223 -6.902 -23.076 1.00 53.72 204 ARG A O 1
ATOM 1689 N N . CYS A 1 205 ? -10.736 -8.393 -22.281 1.00 53.78 205 CYS A N 1
ATOM 1690 C CA . CYS A 1 205 ? -10.822 -8.012 -20.874 1.00 53.78 205 CYS A CA 1
ATOM 1691 C C . CYS A 1 205 ? -9.709 -7.022 -20.515 1.00 53.78 205 CYS A C 1
ATOM 1693 O O . CYS A 1 205 ? -9.642 -6.565 -19.379 1.00 53.78 205 CYS A O 1
ATOM 1695 N N . ASP A 1 206 ? -8.794 -6.731 -21.444 1.00 56.91 206 ASP A N 1
ATOM 1696 C CA . ASP A 1 206 ? -7.709 -5.801 -21.196 1.00 56.91 206 ASP A CA 1
ATOM 1697 C C . ASP A 1 206 ? -8.246 -4.377 -20.984 1.00 56.91 206 ASP A C 1
ATOM 1699 O O . ASP A 1 206 ? -9.178 -3.948 -21.664 1.00 56.91 206 ASP A O 1
ATOM 1703 N N . ARG A 1 207 ? -7.695 -3.667 -19.990 1.00 53.16 207 ARG A N 1
ATOM 1704 C CA . ARG A 1 207 ? -8.245 -2.385 -19.510 1.00 53.16 207 ARG A CA 1
ATOM 1705 C C . ARG A 1 207 ? -8.102 -1.299 -20.571 1.00 53.16 207 ARG A C 1
ATOM 1707 O O . ARG A 1 207 ? -8.926 -0.391 -20.661 1.00 53.16 207 ARG A O 1
ATOM 1714 N N . ARG A 1 208 ? -7.037 -1.371 -21.364 1.00 55.03 208 ARG A N 1
ATOM 1715 C CA . ARG A 1 208 ? -6.834 -0.437 -22.461 1.00 55.03 208 ARG A CA 1
ATOM 1716 C C . ARG A 1 208 ? -7.766 -0.847 -23.594 1.00 55.03 208 ARG A C 1
ATOM 1718 O O . ARG A 1 208 ? -7.460 -1.772 -24.349 1.00 55.03 208 ARG A O 1
ATOM 1725 N N . GLU A 1 209 ? -8.843 -0.081 -23.802 1.00 49.81 209 GLU A N 1
ATOM 1726 C CA . GLU A 1 209 ? -9.229 0.179 -25.187 1.00 49.81 209 GLU A CA 1
ATOM 1727 C C . GLU A 1 209 ? -7.926 0.598 -25.869 1.00 49.81 209 GLU A C 1
ATOM 1729 O O . GLU A 1 209 ? -7.265 1.538 -25.423 1.00 49.81 209 GLU A O 1
ATOM 1734 N N . ARG A 1 210 ? -7.473 -0.169 -26.866 1.00 51.75 210 ARG A N 1
ATOM 1735 C CA . ARG A 1 210 ? -6.236 0.105 -27.613 1.00 51.75 210 ARG A CA 1
ATOM 1736 C C . ARG A 1 210 ? -6.391 1.381 -28.460 1.00 51.75 210 ARG A C 1
ATOM 1738 O O . ARG A 1 210 ? -5.993 1.420 -29.622 1.00 51.75 210 ARG A O 1
ATOM 1745 N N . GLU A 1 211 ? -7.025 2.421 -27.926 1.00 43.53 211 GLU A N 1
ATOM 1746 C CA . GLU A 1 211 ? -7.096 3.756 -28.482 1.00 43.53 211 GLU A CA 1
ATOM 1747 C C . GLU A 1 211 ? -5.698 4.373 -28.418 1.00 43.53 211 GLU A C 1
ATOM 1749 O O . GLU A 1 211 ? -5.347 5.101 -27.500 1.00 43.53 211 GLU A O 1
ATOM 1754 N N . LYS A 1 212 ? -4.883 4.024 -29.418 1.00 47.88 212 LYS A N 1
ATOM 1755 C CA . LYS A 1 212 ? -3.836 4.853 -30.035 1.00 47.88 212 LYS A CA 1
ATOM 1756 C C . LYS A 1 212 ? -2.926 5.661 -29.098 1.00 47.88 212 LYS A C 1
ATOM 1758 O O . LYS A 1 212 ? -2.473 6.738 -29.479 1.00 47.88 212 LYS A O 1
ATOM 1763 N N . LEU A 1 213 ? -2.603 5.171 -27.908 1.00 54.03 213 LEU A N 1
ATOM 1764 C CA . LEU A 1 213 ? -1.446 5.691 -27.194 1.00 54.03 213 LEU A CA 1
ATOM 1765 C C . LEU A 1 213 ? -0.215 5.120 -27.894 1.00 54.03 213 LEU A C 1
ATOM 1767 O O . LEU A 1 213 ? 0.005 3.911 -27.883 1.00 54.03 213 LEU A O 1
ATOM 1771 N N . GLU A 1 214 ? 0.555 5.985 -28.552 1.00 69.75 214 GLU A N 1
ATOM 1772 C CA . GLU A 1 214 ? 1.884 5.642 -29.056 1.00 69.75 214 GLU A CA 1
ATOM 1773 C C . GLU A 1 214 ? 2.781 5.323 -27.854 1.00 69.75 214 GLU A C 1
ATOM 1775 O O . GLU A 1 214 ? 3.419 6.196 -27.263 1.00 69.75 214 GLU A O 1
ATOM 1780 N N . ILE A 1 215 ? 2.788 4.055 -27.442 1.00 79.94 215 ILE A N 1
ATOM 1781 C CA . ILE A 1 215 ? 3.679 3.577 -26.390 1.00 79.94 215 ILE A CA 1
ATOM 1782 C C . ILE A 1 215 ? 5.100 3.615 -26.955 1.00 79.94 215 ILE A C 1
ATOM 1784 O O . ILE A 1 215 ? 5.395 3.024 -27.995 1.00 79.94 215 ILE A O 1
ATOM 1788 N N . SER A 1 216 ? 5.997 4.318 -26.263 1.00 85.75 216 SER A N 1
ATOM 1789 C CA . SER A 1 216 ? 7.397 4.408 -26.675 1.00 85.75 216 SER A CA 1
ATOM 1790 C C . SER A 1 216 ? 8.039 3.020 -26.767 1.00 85.75 216 SER A C 1
ATOM 1792 O O . SER A 1 216 ? 7.866 2.178 -25.883 1.00 85.75 216 SER A O 1
ATOM 1794 N N . LYS A 1 217 ? 8.871 2.807 -27.795 1.00 85.50 217 LYS A N 1
ATOM 1795 C CA . LYS A 1 217 ? 9.649 1.568 -27.969 1.00 85.50 217 LYS A CA 1
ATOM 1796 C C . LYS A 1 217 ? 10.488 1.226 -26.737 1.00 85.50 217 LYS A C 1
ATOM 1798 O O . LYS A 1 217 ? 10.627 0.057 -26.401 1.00 85.50 217 LYS A O 1
ATOM 1803 N N . THR A 1 218 ? 11.007 2.235 -26.035 1.00 88.25 218 THR A N 1
ATOM 1804 C CA . THR A 1 218 ? 11.756 2.044 -24.785 1.00 88.25 218 THR A CA 1
ATOM 1805 C C . THR A 1 218 ? 10.888 1.416 -23.694 1.00 88.25 218 THR A C 1
ATOM 1807 O O . THR A 1 218 ? 11.352 0.539 -22.977 1.00 88.25 218 THR A O 1
ATOM 1810 N N . VAL A 1 219 ? 9.626 1.837 -23.581 1.00 89.62 219 VAL A N 1
ATOM 1811 C CA . VAL A 1 219 ? 8.679 1.343 -22.569 1.00 89.62 219 VAL A CA 1
ATOM 1812 C C . VAL A 1 219 ? 8.289 -0.110 -22.860 1.00 89.62 219 VAL A C 1
ATOM 1814 O O . VAL A 1 219 ? 8.336 -0.949 -21.963 1.00 89.62 219 VAL A O 1
ATOM 1817 N N . ILE A 1 220 ? 7.992 -0.420 -24.127 1.00 87.88 220 ILE A N 1
ATOM 1818 C CA . ILE A 1 220 ? 7.730 -1.793 -24.590 1.00 87.88 220 ILE A CA 1
ATOM 1819 C C . ILE A 1 220 ? 8.934 -2.694 -24.299 1.00 87.88 220 ILE A C 1
ATOM 1821 O O . ILE A 1 220 ? 8.773 -3.794 -23.775 1.00 87.88 220 ILE A O 1
ATOM 1825 N N . GLU A 1 221 ? 10.146 -2.220 -24.595 1.00 87.88 221 GLU A N 1
ATOM 1826 C CA . GLU A 1 221 ? 11.368 -2.992 -24.379 1.00 87.88 221 GLU A CA 1
ATOM 1827 C C . GLU A 1 221 ? 11.636 -3.253 -22.893 1.00 87.88 221 GLU A C 1
ATOM 1829 O O . GLU A 1 221 ? 11.979 -4.375 -22.524 1.00 87.88 221 GLU A O 1
ATOM 1834 N N . LEU A 1 222 ? 11.436 -2.260 -22.021 1.00 90.56 222 LEU A N 1
ATOM 1835 C CA . LEU A 1 222 ? 11.546 -2.443 -20.570 1.00 90.56 222 LEU A CA 1
ATOM 1836 C C . LEU A 1 222 ? 10.595 -3.529 -20.065 1.00 90.56 222 LEU A C 1
ATOM 1838 O O . LEU A 1 222 ? 11.011 -4.429 -19.332 1.00 90.56 222 LEU A O 1
ATOM 1842 N N . TYR A 1 223 ? 9.332 -3.457 -20.482 1.00 89.94 223 TYR A N 1
ATOM 1843 C CA . TYR A 1 223 ? 8.310 -4.420 -20.099 1.00 89.94 223 TYR A CA 1
ATOM 1844 C C . TYR A 1 223 ? 8.641 -5.831 -20.615 1.00 89.94 223 TYR A C 1
ATOM 1846 O O . TYR A 1 223 ? 8.641 -6.801 -19.851 1.00 89.94 223 TYR A O 1
ATOM 1854 N N . ARG A 1 224 ? 9.062 -5.945 -21.881 1.00 89.44 224 ARG A N 1
ATOM 1855 C CA . ARG A 1 224 ? 9.536 -7.202 -22.478 1.00 89.44 224 ARG A CA 1
ATOM 1856 C C . ARG A 1 224 ? 10.717 -7.787 -21.702 1.00 89.44 224 ARG A C 1
ATOM 1858 O O . ARG A 1 224 ? 10.712 -8.976 -21.387 1.00 89.44 224 ARG A O 1
ATOM 1865 N N . ARG A 1 225 ? 11.722 -6.973 -21.368 1.00 89.69 225 ARG A N 1
ATOM 1866 C CA . ARG A 1 225 ? 12.907 -7.414 -20.614 1.00 89.69 225 ARG A CA 1
ATOM 1867 C C . ARG A 1 225 ? 12.548 -7.867 -19.200 1.00 89.69 225 ARG A C 1
ATOM 1869 O O . ARG A 1 225 ? 13.068 -8.886 -18.757 1.00 89.69 225 ARG A O 1
ATOM 1876 N N . TYR A 1 226 ? 11.630 -7.178 -18.525 1.00 91.75 226 TYR A N 1
ATOM 1877 C CA . TYR A 1 226 ? 11.136 -7.578 -17.204 1.00 91.75 226 TYR A CA 1
ATOM 1878 C C . TYR A 1 226 ? 10.544 -9.001 -17.212 1.00 91.75 226 TYR A C 1
ATOM 1880 O O . TYR A 1 226 ? 10.878 -9.813 -16.347 1.00 91.75 226 TYR A O 1
ATOM 1888 N N . HIS A 1 227 ? 9.727 -9.341 -18.218 1.00 89.62 227 HIS A N 1
ATOM 1889 C CA . HIS A 1 227 ? 9.052 -10.645 -18.298 1.00 89.62 227 HIS A CA 1
ATOM 1890 C C . HIS A 1 227 ? 9.883 -11.767 -18.941 1.00 89.62 227 HIS A C 1
ATOM 1892 O O . HIS A 1 227 ? 9.788 -12.924 -18.503 1.00 89.62 227 HIS A O 1
ATOM 1898 N N . TYR A 1 228 ? 10.696 -11.445 -19.955 1.00 88.75 228 TYR A N 1
ATOM 1899 C CA . TYR A 1 228 ? 11.285 -12.434 -20.869 1.00 88.75 228 TYR A CA 1
ATOM 1900 C C . TYR A 1 228 ? 12.816 -12.435 -20.939 1.00 88.75 228 TYR A C 1
ATOM 1902 O O . TYR A 1 228 ? 13.391 -13.412 -21.422 1.00 88.75 228 TYR A O 1
ATOM 1910 N N . ASP A 1 229 ? 13.512 -11.398 -20.462 1.00 89.00 229 ASP A N 1
ATOM 1911 C CA . ASP A 1 229 ? 14.977 -11.423 -20.447 1.00 89.00 229 ASP A CA 1
ATOM 1912 C C . ASP A 1 229 ? 15.475 -12.245 -19.248 1.00 89.00 229 ASP A C 1
ATOM 1914 O O . ASP A 1 229 ? 15.448 -11.819 -18.091 1.00 89.00 229 ASP A O 1
ATOM 1918 N N . ASN A 1 230 ? 15.958 -13.457 -19.537 1.00 90.19 230 ASN A N 1
ATOM 1919 C CA . ASN A 1 230 ? 16.467 -14.390 -18.532 1.00 90.19 230 ASN A CA 1
ATOM 1920 C C . ASN A 1 230 ? 17.588 -13.798 -17.666 1.00 90.19 230 ASN A C 1
ATOM 1922 O O . ASN A 1 230 ? 17.706 -14.165 -16.496 1.00 90.19 230 ASN A O 1
ATOM 1926 N N . ARG A 1 231 ? 18.410 -12.888 -18.205 1.00 89.12 231 ARG A N 1
ATOM 1927 C CA . ARG A 1 231 ? 19.503 -12.256 -17.451 1.00 89.12 231 ARG A CA 1
ATOM 1928 C C . ARG A 1 231 ? 18.951 -11.233 -16.470 1.00 89.12 231 ARG A C 1
ATOM 1930 O O . ARG A 1 231 ? 19.306 -11.282 -15.292 1.00 89.12 231 ARG A O 1
ATOM 1937 N N . VAL A 1 232 ? 18.045 -10.375 -16.942 1.00 91.69 232 VAL A N 1
ATOM 1938 C CA . VAL A 1 232 ? 17.332 -9.389 -16.113 1.00 91.69 232 VAL A CA 1
ATOM 1939 C C . VAL A 1 232 ? 16.607 -10.093 -14.973 1.00 91.69 232 VAL A C 1
ATOM 1941 O O . VAL A 1 232 ? 16.781 -9.709 -13.822 1.00 91.69 232 VAL A O 1
ATOM 1944 N N . LYS A 1 233 ? 15.884 -11.183 -15.253 1.00 92.50 233 LYS A N 1
ATOM 1945 C CA . LYS A 1 233 ? 15.204 -11.986 -14.222 1.00 92.50 233 LYS A CA 1
ATOM 1946 C C . LYS A 1 233 ? 16.184 -12.631 -13.253 1.00 92.50 233 LYS A C 1
ATOM 1948 O O . LYS A 1 233 ? 15.995 -12.555 -12.044 1.00 92.50 233 LYS A O 1
ATOM 1953 N N . HIS A 1 234 ? 17.254 -13.241 -13.761 1.00 92.69 234 HIS A N 1
ATOM 1954 C CA . HIS A 1 234 ? 18.245 -13.890 -12.909 1.00 92.69 234 HIS A CA 1
ATOM 1955 C C . HIS A 1 234 ? 18.902 -12.907 -11.931 1.00 92.69 234 HIS A C 1
ATOM 1957 O O . HIS A 1 234 ? 19.116 -13.254 -10.771 1.00 92.69 234 HIS A O 1
ATOM 1963 N N . ILE A 1 235 ? 19.233 -11.691 -12.374 1.00 94.31 235 ILE A N 1
ATOM 1964 C CA . ILE A 1 235 ? 19.804 -10.659 -11.500 1.00 94.31 235 ILE A CA 1
ATOM 1965 C C . ILE A 1 235 ? 18.724 -10.044 -10.604 1.00 94.31 235 ILE A C 1
ATOM 1967 O O . ILE A 1 235 ? 18.953 -9.901 -9.403 1.00 94.31 235 ILE A O 1
ATOM 1971 N N . GLY A 1 236 ? 17.563 -9.720 -11.170 1.00 94.81 236 GLY A N 1
ATOM 1972 C CA . GLY A 1 236 ? 16.425 -9.115 -10.486 1.00 94.81 236 GLY A CA 1
ATOM 1973 C C . GLY A 1 236 ? 15.913 -9.954 -9.319 1.00 94.81 236 GLY A C 1
ATOM 1974 O O . GLY A 1 236 ? 15.689 -9.408 -8.244 1.00 94.81 236 GLY A O 1
ATOM 1975 N N . TYR A 1 237 ? 15.853 -11.283 -9.464 1.00 95.75 237 TYR A N 1
ATOM 1976 C CA . TYR A 1 237 ? 15.428 -12.205 -8.402 1.00 95.75 237 TYR A CA 1
ATOM 1977 C C . TYR A 1 237 ? 16.490 -12.496 -7.333 1.00 95.75 237 TYR A C 1
ATOM 1979 O O . TYR A 1 237 ? 16.208 -13.218 -6.371 1.00 95.75 237 TYR A O 1
ATOM 1987 N N . LYS A 1 238 ? 17.709 -11.946 -7.442 1.00 96.81 238 LYS A N 1
ATOM 1988 C CA . LYS A 1 238 ? 18.696 -12.073 -6.360 1.00 96.81 238 LYS A CA 1
ATOM 1989 C C . LYS A 1 238 ? 18.165 -11.366 -5.120 1.00 96.81 238 LYS A C 1
ATOM 1991 O O . LYS A 1 238 ? 17.853 -10.179 -5.161 1.00 96.81 238 LYS A O 1
ATOM 1996 N N . LYS A 1 239 ? 18.074 -12.111 -4.019 1.00 97.12 239 LYS A N 1
ATOM 1997 C CA . LYS A 1 239 ? 17.646 -11.593 -2.720 1.00 97.12 239 LYS A CA 1
ATOM 1998 C C . LYS A 1 239 ? 18.809 -10.906 -2.019 1.00 97.12 239 LYS A C 1
ATOM 2000 O O . LYS A 1 239 ? 19.923 -11.432 -2.011 1.00 97.12 239 LYS A O 1
ATOM 2005 N N . GLU A 1 240 ? 18.538 -9.781 -1.376 1.00 96.75 240 GLU A N 1
ATOM 2006 C CA . GLU A 1 240 ? 19.503 -9.101 -0.519 1.00 96.75 240 GLU A CA 1
ATOM 2007 C C . GLU A 1 240 ? 18.844 -8.455 0.701 1.00 96.75 240 GLU A C 1
ATOM 2009 O O . GLU A 1 240 ? 17.625 -8.299 0.781 1.00 96.75 240 GLU A O 1
ATOM 2014 N N . VAL A 1 241 ? 19.679 -8.119 1.685 1.00 97.75 241 VAL A N 1
ATOM 2015 C CA . VAL A 1 241 ? 19.251 -7.377 2.871 1.00 97.75 241 VAL A CA 1
ATOM 2016 C C . VAL A 1 241 ? 19.335 -5.893 2.553 1.00 97.75 241 VAL A C 1
ATOM 2018 O O . VAL A 1 241 ? 20.425 -5.321 2.517 1.00 97.75 241 VAL A O 1
ATOM 2021 N N . PHE A 1 242 ? 18.183 -5.271 2.354 1.00 97.81 242 PHE A N 1
ATOM 2022 C CA . PHE A 1 242 ? 18.076 -3.852 2.072 1.00 97.81 242 PHE A CA 1
ATOM 2023 C C . PHE A 1 242 ? 17.881 -3.067 3.370 1.00 97.81 242 PHE A C 1
ATOM 2025 O O . PHE A 1 242 ? 16.993 -3.368 4.170 1.00 97.81 242 PHE A O 1
ATOM 2032 N N . LYS A 1 243 ? 18.738 -2.069 3.607 1.00 97.75 243 LYS A N 1
ATOM 2033 C CA . LYS A 1 243 ? 18.619 -1.167 4.757 1.00 97.75 243 LYS A CA 1
ATOM 2034 C C . LYS A 1 243 ? 17.784 0.044 4.352 1.00 97.75 243 LYS A C 1
ATOM 2036 O O . LYS A 1 243 ? 18.235 0.860 3.554 1.00 97.75 243 LYS A O 1
ATOM 2041 N N . VAL A 1 244 ? 16.614 0.184 4.960 1.00 97.94 244 VAL A N 1
ATOM 2042 C CA . VAL A 1 244 ? 15.704 1.305 4.723 1.00 97.94 244 VAL A CA 1
ATOM 2043 C C . VAL A 1 244 ? 16.168 2.500 5.554 1.00 97.94 244 VAL A C 1
ATOM 2045 O O . VAL A 1 244 ? 16.251 2.436 6.783 1.00 97.94 244 VAL A O 1
ATOM 2048 N N . GLU A 1 245 ? 16.543 3.592 4.893 1.00 97.94 245 GLU A N 1
ATOM 2049 C CA . GLU A 1 245 ? 17.026 4.789 5.588 1.00 97.94 245 GLU A CA 1
ATOM 2050 C C . GLU A 1 245 ? 15.869 5.666 6.074 1.00 97.94 245 GLU A C 1
ATOM 2052 O O . GLU A 1 245 ? 14.768 5.625 5.531 1.00 97.94 245 GLU A O 1
ATOM 2057 N N . MET A 1 246 ? 16.118 6.497 7.092 1.00 97.81 246 MET A N 1
ATOM 2058 C CA . MET A 1 246 ? 15.064 7.294 7.737 1.00 97.81 246 MET A CA 1
ATOM 2059 C C . MET A 1 246 ? 14.310 8.204 6.755 1.00 97.81 246 MET A C 1
ATOM 2061 O O . MET A 1 246 ? 13.105 8.383 6.895 1.00 97.81 246 MET A O 1
ATOM 2065 N N . TYR A 1 247 ? 14.986 8.744 5.735 1.00 97.31 247 TYR A N 1
ATOM 2066 C CA . TYR A 1 247 ? 14.314 9.557 4.719 1.00 97.31 247 TYR A CA 1
ATOM 2067 C C . TYR A 1 247 ? 13.280 8.746 3.916 1.00 97.31 247 TYR A C 1
ATOM 2069 O O . TYR A 1 247 ? 12.226 9.277 3.581 1.00 97.31 247 TYR A O 1
ATOM 2077 N N . MET A 1 248 ? 13.541 7.456 3.657 1.00 98.31 248 MET A N 1
ATOM 2078 C CA . MET A 1 248 ? 12.592 6.565 2.983 1.00 98.31 248 MET A CA 1
ATOM 2079 C C . MET A 1 248 ? 11.421 6.244 3.908 1.00 98.31 248 MET A C 1
ATOM 2081 O O . MET A 1 248 ? 10.278 6.318 3.484 1.00 98.31 248 MET A O 1
ATOM 2085 N N . ILE A 1 249 ? 11.697 5.951 5.184 1.00 98.44 249 ILE A N 1
ATOM 2086 C CA . ILE A 1 249 ? 10.662 5.681 6.196 1.00 98.44 249 ILE A CA 1
ATOM 2087 C C . ILE A 1 249 ? 9.702 6.875 6.303 1.00 98.44 249 ILE A C 1
ATOM 2089 O O . ILE A 1 249 ? 8.486 6.700 6.262 1.00 98.44 249 ILE A O 1
ATOM 2093 N N . ASN A 1 250 ? 10.244 8.095 6.363 1.00 98.00 250 ASN A N 1
ATOM 2094 C CA . ASN A 1 250 ? 9.455 9.327 6.375 1.00 98.00 250 ASN A CA 1
ATOM 2095 C C . ASN A 1 250 ? 8.630 9.506 5.094 1.00 98.00 250 ASN A C 1
ATOM 2097 O O . ASN A 1 250 ? 7.481 9.936 5.170 1.00 98.00 250 ASN A O 1
ATOM 2101 N N . ALA A 1 251 ? 9.203 9.208 3.926 1.00 98.19 251 ALA A N 1
ATOM 2102 C CA . ALA A 1 251 ? 8.496 9.275 2.649 1.00 98.19 251 ALA A CA 1
ATOM 2103 C C . ALA A 1 251 ? 7.341 8.266 2.586 1.00 98.19 251 ALA A C 1
ATOM 2105 O O . ALA A 1 251 ? 6.220 8.647 2.268 1.00 98.19 251 ALA A O 1
ATOM 2106 N N . ILE A 1 252 ? 7.586 7.012 2.970 1.00 98.50 252 ILE A N 1
ATOM 2107 C CA . ILE A 1 252 ? 6.581 5.939 3.004 1.00 98.50 252 ILE A CA 1
ATOM 2108 C C . ILE A 1 252 ? 5.444 6.297 3.962 1.00 98.50 252 ILE A C 1
ATOM 2110 O O . ILE A 1 252 ? 4.282 6.140 3.612 1.00 98.50 252 ILE A O 1
ATOM 2114 N N . ASN A 1 253 ? 5.758 6.840 5.140 1.00 97.75 253 ASN A N 1
ATOM 2115 C CA . ASN A 1 253 ? 4.749 7.287 6.099 1.00 97.75 253 ASN A CA 1
ATOM 2116 C C . ASN A 1 253 ? 3.878 8.436 5.558 1.00 97.75 253 ASN A C 1
ATOM 2118 O O . ASN A 1 253 ? 2.684 8.486 5.832 1.00 97.75 253 ASN A O 1
ATOM 2122 N N . GLN A 1 254 ? 4.456 9.372 4.800 1.00 97.12 254 GLN A N 1
ATOM 2123 C CA . GLN A 1 254 ? 3.687 10.453 4.170 1.00 97.12 254 GLN A CA 1
ATOM 2124 C C . GLN A 1 254 ? 2.812 9.925 3.028 1.00 97.12 254 GLN A C 1
ATOM 2126 O O . GLN A 1 254 ? 1.628 10.241 2.976 1.00 97.12 254 GLN A O 1
ATOM 2131 N N . VAL A 1 255 ? 3.365 9.058 2.176 1.00 98.25 255 VAL A N 1
ATOM 2132 C CA . VAL A 1 255 ? 2.629 8.399 1.088 1.00 98.25 255 VAL A CA 1
ATOM 2133 C C . VAL A 1 255 ? 1.481 7.546 1.625 1.00 98.25 255 VAL A C 1
ATOM 2135 O O . VAL A 1 255 ? 0.384 7.635 1.090 1.00 98.25 255 VAL A O 1
ATOM 2138 N N . GLN A 1 256 ? 1.682 6.796 2.713 1.00 97.75 256 GLN A N 1
ATOM 2139 C CA . GLN A 1 256 ? 0.622 6.022 3.371 1.00 97.75 256 GLN A CA 1
ATOM 2140 C C . GLN A 1 256 ? -0.574 6.911 3.740 1.00 97.75 256 GLN A C 1
ATOM 2142 O O . GLN A 1 256 ? -1.710 6.538 3.467 1.00 97.75 256 GLN A O 1
ATOM 2147 N N . LYS A 1 257 ? -0.333 8.096 4.315 1.00 95.44 257 LYS A N 1
ATOM 2148 C CA . LYS A 1 257 ? -1.402 9.041 4.675 1.00 95.44 257 LYS A CA 1
ATOM 2149 C C . LYS A 1 257 ? -2.141 9.567 3.446 1.00 95.44 257 LYS A C 1
ATOM 2151 O O . LYS A 1 257 ? -3.362 9.498 3.400 1.00 95.44 257 LYS A O 1
ATOM 2156 N N . CYS A 1 258 ? -1.409 10.006 2.422 1.00 96.56 258 CYS A N 1
ATOM 2157 C CA . CYS A 1 258 ? -2.023 10.460 1.172 1.00 96.56 258 CYS A CA 1
ATOM 2158 C C . CYS A 1 258 ? -2.830 9.347 0.482 1.00 96.56 258 CYS A C 1
ATOM 2160 O O . CYS A 1 258 ? -3.896 9.610 -0.067 1.00 96.56 258 CYS A O 1
ATOM 2162 N N . MET A 1 259 ? -2.366 8.096 0.555 1.00 96.81 259 MET A N 1
ATOM 2163 C CA . MET A 1 259 ? -3.108 6.941 0.050 1.00 96.81 259 MET A CA 1
ATOM 2164 C C . MET A 1 259 ? -4.404 6.701 0.830 1.00 96.81 259 MET A C 1
ATOM 2166 O O . MET A 1 259 ? -5.432 6.434 0.214 1.00 96.81 259 MET A O 1
ATOM 2170 N N . GLN A 1 260 ? -4.400 6.813 2.164 1.00 96.44 260 GLN A N 1
ATOM 2171 C CA . GLN A 1 260 ? -5.635 6.708 2.956 1.00 96.44 260 GLN A CA 1
ATOM 2172 C C . GLN A 1 260 ? -6.679 7.736 2.487 1.00 96.44 260 GLN A C 1
ATOM 2174 O O . GLN A 1 260 ? -7.847 7.375 2.288 1.00 96.44 260 GLN A O 1
ATOM 2179 N N . ASP A 1 261 ? -6.252 8.984 2.255 1.00 94.75 261 ASP A N 1
ATOM 2180 C CA . ASP A 1 261 ? -7.091 10.068 1.726 1.00 94.75 261 ASP A CA 1
ATOM 2181 C C . ASP A 1 261 ? -7.631 9.737 0.331 1.00 94.75 261 ASP A C 1
ATOM 2183 O O . ASP A 1 261 ? -8.838 9.829 0.094 1.00 94.75 261 ASP A O 1
ATOM 2187 N N . GLU A 1 262 ? -6.767 9.276 -0.575 1.00 95.19 262 GLU A N 1
ATOM 2188 C CA . GLU A 1 262 ? -7.152 8.881 -1.930 1.00 95.19 262 GLU A CA 1
ATOM 2189 C C . GLU A 1 262 ? -8.215 7.770 -1.928 1.00 95.19 262 GLU A C 1
ATOM 2191 O O . GLU A 1 262 ? -9.244 7.893 -2.601 1.00 95.19 262 GLU A O 1
ATOM 2196 N N . LEU A 1 263 ? -7.998 6.693 -1.167 1.00 94.75 263 LEU A N 1
ATOM 2197 C CA . LEU A 1 263 ? -8.932 5.564 -1.096 1.00 94.75 263 LEU A CA 1
ATOM 2198 C C . LEU A 1 263 ? -10.286 5.994 -0.523 1.00 94.75 263 LEU A C 1
ATOM 2200 O O . LEU A 1 263 ? -11.336 5.575 -1.020 1.00 94.75 263 LEU A O 1
ATOM 2204 N N . SER A 1 264 ? -10.264 6.875 0.478 1.00 93.12 264 SER A N 1
ATOM 2205 C CA . SER A 1 264 ? -11.479 7.422 1.083 1.00 93.12 264 SER A CA 1
ATOM 2206 C C . SER A 1 264 ? -12.253 8.299 0.098 1.00 93.12 264 SER A C 1
ATOM 2208 O O . SER A 1 264 ? -13.470 8.158 -0.016 1.00 93.12 264 SER A O 1
ATOM 2210 N N . MET A 1 265 ? -11.565 9.132 -0.693 1.00 92.94 265 MET A N 1
ATOM 2211 C CA . MET A 1 265 ? -12.187 9.929 -1.760 1.00 92.94 265 MET A CA 1
ATOM 2212 C C . MET A 1 265 ? -12.759 9.063 -2.889 1.00 92.94 265 MET A C 1
ATOM 2214 O O . MET A 1 265 ? -13.821 9.379 -3.428 1.00 92.94 265 MET A O 1
ATOM 2218 N N . LYS A 1 266 ? -12.095 7.953 -3.237 1.00 91.75 266 LYS A N 1
ATOM 2219 C CA . LYS A 1 266 ? -12.614 6.973 -4.207 1.00 91.75 266 LYS A CA 1
ATOM 2220 C C . LYS A 1 266 ? -13.811 6.185 -3.668 1.00 91.75 266 LYS A C 1
ATOM 2222 O O . LYS A 1 266 ? -14.528 5.577 -4.459 1.00 91.75 266 LYS A O 1
ATOM 2227 N N . GLY A 1 267 ? -14.050 6.198 -2.354 1.00 91.06 267 GLY A N 1
ATOM 2228 C CA . GLY A 1 267 ? -15.106 5.426 -1.701 1.00 91.06 267 GLY A CA 1
ATOM 2229 C C . GLY A 1 267 ? -14.877 3.917 -1.775 1.00 91.06 267 GLY A C 1
ATOM 2230 O O . GLY A 1 267 ? -15.840 3.161 -1.913 1.00 91.06 267 GLY A O 1
ATOM 2231 N N . ILE A 1 268 ? -13.610 3.498 -1.734 1.00 93.00 268 ILE A N 1
ATOM 2232 C CA . ILE A 1 268 ? -13.212 2.091 -1.641 1.00 93.00 268 ILE A CA 1
ATOM 2233 C C . ILE A 1 268 ? -13.218 1.705 -0.162 1.00 93.00 268 ILE A C 1
ATOM 2235 O O . ILE A 1 268 ? -12.635 2.403 0.671 1.00 93.00 268 ILE A O 1
ATOM 2239 N N . ALA A 1 269 ? -13.897 0.611 0.171 1.00 94.25 269 ALA A N 1
ATOM 2240 C CA . ALA A 1 2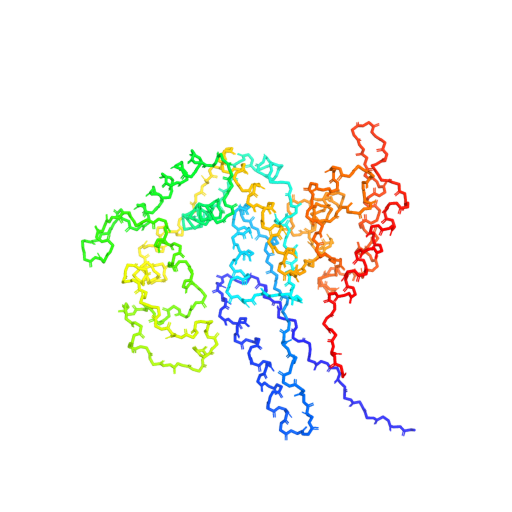69 ? -14.020 0.161 1.551 1.00 94.25 269 ALA A CA 1
ATOM 2241 C C . ALA A 1 269 ? -12.873 -0.770 1.960 1.00 94.25 269 ALA A C 1
ATOM 2243 O O . ALA A 1 269 ? -12.327 -1.487 1.124 1.00 94.25 269 ALA A O 1
ATOM 2244 N N . ILE A 1 270 ? -12.544 -0.804 3.252 1.00 95.69 270 ILE A N 1
ATOM 2245 C CA . ILE A 1 270 ? -11.538 -1.714 3.811 1.00 95.69 270 ILE A CA 1
ATOM 2246 C C . ILE A 1 270 ? -12.210 -2.745 4.718 1.00 95.69 270 ILE A C 1
ATOM 2248 O O . ILE A 1 270 ? -12.839 -2.398 5.722 1.00 95.69 270 ILE A O 1
ATOM 2252 N N . GLU A 1 271 ? -12.037 -4.021 4.397 1.00 93.75 271 GLU A N 1
ATOM 2253 C CA . GLU A 1 271 ? -12.502 -5.138 5.211 1.00 93.75 271 GLU A CA 1
ATOM 2254 C C . GLU A 1 271 ? -11.402 -5.553 6.190 1.00 93.75 271 GLU A C 1
ATOM 2256 O O . GLU A 1 271 ? -10.378 -6.111 5.808 1.00 93.75 271 GLU A O 1
ATOM 2261 N N . CYS A 1 272 ? -11.599 -5.277 7.476 1.00 92.69 272 CYS A N 1
ATOM 2262 C CA . CYS A 1 272 ? -10.671 -5.678 8.526 1.00 92.69 272 CYS A CA 1
ATOM 2263 C C . CYS A 1 272 ? -11.129 -6.983 9.173 1.00 92.69 272 CYS A C 1
ATOM 2265 O O . CYS A 1 272 ? -12.289 -7.117 9.550 1.00 92.69 272 CYS A O 1
ATOM 2267 N N . ASN A 1 273 ? -10.196 -7.904 9.395 1.00 91.31 273 ASN A N 1
ATOM 2268 C CA . ASN A 1 273 ? -10.490 -9.233 9.920 1.00 91.31 273 ASN A CA 1
ATOM 2269 C C . ASN A 1 273 ? -9.692 -9.446 11.216 1.00 91.31 273 ASN A C 1
ATOM 2271 O O . ASN A 1 273 ? -8.572 -9.936 11.133 1.00 91.31 273 ASN A O 1
ATOM 2275 N N . PRO A 1 274 ? -10.168 -9.008 12.400 1.00 90.25 274 PRO A N 1
ATOM 2276 C CA . PRO A 1 274 ? -9.325 -8.871 13.591 1.00 90.25 274 PRO A CA 1
ATOM 2277 C C . PRO A 1 274 ? -8.519 -10.117 13.974 1.00 90.25 274 PRO A C 1
ATOM 2279 O O . PRO A 1 274 ? -7.306 -10.010 14.168 1.00 90.25 274 PRO A O 1
ATOM 2282 N N . SER A 1 275 ? -9.159 -11.282 14.085 1.00 88.62 275 SER A N 1
ATOM 2283 C CA . SER A 1 275 ? -8.487 -12.539 14.440 1.00 88.62 275 SER A CA 1
ATOM 2284 C C . SER A 1 275 ? -7.501 -12.995 13.361 1.00 88.62 275 SER A C 1
ATOM 2286 O O . SER A 1 275 ? -6.331 -13.222 13.673 1.00 88.62 275 SER A O 1
ATOM 2288 N N . SER A 1 276 ? -7.940 -13.045 12.099 1.00 84.12 276 SER A N 1
ATOM 2289 C CA . SER A 1 276 ? -7.106 -13.393 10.940 1.00 84.12 276 SER A CA 1
ATOM 2290 C C . SER A 1 276 ? -5.895 -12.462 10.829 1.00 84.12 276 SER A C 1
ATOM 2292 O O . SER A 1 276 ? -4.754 -12.920 10.816 1.00 84.12 276 SER A O 1
ATOM 2294 N N . ASN A 1 277 ? -6.111 -11.146 10.908 1.00 87.19 277 ASN A N 1
ATOM 2295 C CA . ASN A 1 277 ? -5.066 -10.129 10.857 1.00 87.19 277 ASN A CA 1
ATOM 2296 C C . ASN A 1 277 ? -4.008 -10.343 11.941 1.00 87.19 277 ASN A C 1
ATOM 2298 O O . ASN A 1 277 ? -2.822 -10.296 11.635 1.00 87.19 277 ASN A O 1
ATOM 2302 N N . VAL A 1 278 ? -4.408 -10.594 13.192 1.00 85.25 278 VAL A N 1
ATOM 2303 C CA . VAL A 1 278 ? -3.455 -10.866 14.284 1.00 85.25 278 VAL A CA 1
ATOM 2304 C C . VAL A 1 278 ? -2.678 -12.166 14.053 1.00 85.25 278 VAL A C 1
ATOM 2306 O O . VAL A 1 278 ? -1.510 -12.242 14.427 1.00 85.25 278 VAL A O 1
ATOM 2309 N N . LEU A 1 279 ? -3.297 -13.179 13.443 1.00 83.00 279 LEU A N 1
ATOM 2310 C CA . LEU A 1 279 ? -2.646 -14.459 13.155 1.00 83.00 279 LEU A CA 1
ATOM 2311 C C . LEU A 1 279 ? -1.618 -14.361 12.021 1.00 83.00 279 LEU A C 1
ATOM 2313 O O . LEU A 1 279 ? -0.561 -14.983 12.119 1.00 83.00 279 LEU A O 1
ATOM 2317 N N . ILE A 1 280 ? -1.913 -13.591 10.972 1.00 76.44 280 ILE A N 1
ATOM 2318 C CA . ILE A 1 280 ? -1.065 -13.497 9.771 1.00 76.44 280 ILE A CA 1
ATOM 2319 C C . ILE A 1 280 ? -0.072 -12.325 9.813 1.00 76.44 280 ILE A C 1
ATOM 2321 O O . ILE A 1 280 ? 0.911 -12.324 9.077 1.00 76.44 280 ILE A O 1
ATOM 2325 N N . SER A 1 281 ? -0.293 -11.324 10.673 1.00 77.38 281 SER A N 1
ATOM 2326 C CA . SER A 1 281 ? 0.514 -10.096 10.698 1.00 77.38 281 SER A CA 1
ATOM 2327 C C . SER A 1 281 ? 1.603 -10.068 11.763 1.00 77.38 281 SER A C 1
ATOM 2329 O O . SER A 1 281 ? 1.634 -10.817 12.733 1.00 77.38 281 SER A O 1
ATOM 2331 N N . ASN A 1 282 ? 2.471 -9.062 11.648 1.00 72.81 282 ASN A N 1
ATOM 2332 C CA . ASN A 1 282 ? 3.555 -8.789 12.595 1.00 72.81 282 ASN A CA 1
ATOM 2333 C C . ASN A 1 282 ? 3.113 -8.053 13.884 1.00 72.81 282 ASN A C 1
ATOM 2335 O O . ASN A 1 282 ? 3.955 -7.490 14.594 1.00 72.81 282 ASN A O 1
ATOM 2339 N N . PHE A 1 283 ? 1.813 -8.015 14.202 1.00 78.69 283 PHE A N 1
ATOM 2340 C CA . PHE A 1 283 ? 1.295 -7.442 15.448 1.00 78.69 283 PHE A CA 1
ATOM 2341 C C . PHE A 1 283 ? 0.480 -8.483 16.221 1.00 78.69 283 PHE A C 1
ATOM 2343 O O . PHE A 1 283 ? -0.397 -9.134 15.680 1.00 78.69 283 PHE A O 1
ATOM 2350 N N . ALA A 1 284 ? 0.766 -8.620 17.518 1.00 79.00 284 ALA A N 1
ATOM 2351 C CA . ALA A 1 284 ? 0.189 -9.672 18.361 1.00 79.00 284 ALA A CA 1
ATOM 2352 C C . ALA A 1 284 ? -0.919 -9.170 19.305 1.00 79.00 284 ALA A C 1
ATOM 2354 O O . ALA A 1 284 ? -1.331 -9.879 20.222 1.00 79.00 284 ALA A O 1
ATOM 2355 N N . ARG A 1 285 ? -1.346 -7.909 19.163 1.00 86.12 285 ARG A N 1
ATOM 2356 C CA . ARG A 1 285 ? -2.283 -7.271 20.090 1.00 86.12 285 ARG A CA 1
ATOM 2357 C C . ARG A 1 285 ? -3.418 -6.566 19.359 1.00 86.12 285 ARG A C 1
ATOM 2359 O O . ARG A 1 285 ? -3.175 -5.687 18.537 1.00 86.12 285 ARG A O 1
ATOM 2366 N N . TYR A 1 286 ? -4.647 -6.889 19.746 1.00 90.81 286 TYR A N 1
ATOM 2367 C CA . TYR A 1 286 ? -5.870 -6.301 19.197 1.00 90.81 286 TYR A CA 1
ATOM 2368 C C . TYR A 1 286 ? -6.029 -4.800 19.505 1.00 90.81 286 TYR A C 1
ATOM 2370 O O . TYR A 1 286 ? -6.577 -4.066 18.693 1.00 90.81 286 TYR A O 1
ATOM 2378 N N . ASP A 1 287 ? -5.490 -4.294 20.621 1.00 89.0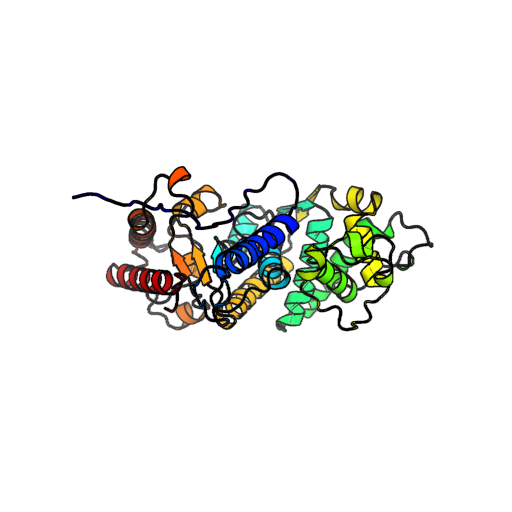0 287 ASP A N 1
ATOM 2379 C CA . ASP A 1 287 ? -5.509 -2.851 20.937 1.00 89.00 287 ASP A CA 1
ATOM 2380 C C . ASP A 1 287 ? -4.529 -2.036 20.076 1.00 89.00 287 ASP A C 1
ATOM 2382 O O . ASP A 1 287 ? -4.482 -0.811 20.159 1.00 89.00 287 ASP A O 1
ATOM 2386 N N . LYS A 1 288 ? -3.740 -2.723 19.244 1.00 89.19 288 LYS A N 1
ATOM 2387 C CA . LYS A 1 288 ? -2.867 -2.152 18.215 1.00 89.19 288 LYS A CA 1
ATOM 2388 C C . LYS A 1 288 ? -3.335 -2.510 16.805 1.00 89.19 288 LYS A C 1
ATOM 2390 O O . LYS A 1 288 ? -2.560 -2.382 15.861 1.00 89.19 288 LYS A O 1
ATOM 2395 N N . HIS A 1 289 ? -4.573 -2.979 16.661 1.00 93.56 289 HIS A N 1
ATOM 2396 C CA . HIS A 1 289 ? -5.099 -3.368 15.365 1.00 93.56 289 HIS A CA 1
ATOM 2397 C C . HIS A 1 289 ? -5.170 -2.148 14.414 1.00 93.56 289 HIS A C 1
ATOM 2399 O O . HIS A 1 289 ? -5.704 -1.108 14.812 1.00 93.56 289 HIS A O 1
ATOM 2405 N N . PRO A 1 290 ? -4.705 -2.272 13.152 1.00 93.19 290 PRO A N 1
ATOM 2406 C CA . PRO A 1 290 ? -4.647 -1.183 12.167 1.00 93.19 290 PRO A CA 1
ATOM 2407 C C . PRO A 1 290 ? -5.954 -0.414 11.954 1.00 93.19 290 PRO A C 1
ATOM 2409 O O . PRO A 1 290 ? -5.923 0.785 11.697 1.00 93.19 290 PRO A O 1
ATOM 2412 N N . ILE A 1 291 ? -7.104 -1.083 12.105 1.00 94.81 291 ILE A N 1
ATOM 2413 C CA . ILE A 1 291 ? -8.438 -0.466 11.984 1.00 94.81 291 ILE A CA 1
ATOM 2414 C C . ILE A 1 291 ? -8.600 0.788 12.859 1.00 94.81 291 ILE A C 1
ATOM 2416 O O . ILE A 1 291 ? -9.280 1.722 12.455 1.00 94.81 291 ILE A O 1
ATOM 2420 N N . ILE A 1 292 ? -7.943 0.835 14.026 1.00 93.00 292 ILE A N 1
ATOM 2421 C CA . ILE A 1 292 ? -8.004 1.976 14.950 1.00 93.00 292 ILE A CA 1
ATOM 2422 C C . ILE A 1 292 ? -7.339 3.208 14.322 1.00 93.00 292 ILE A C 1
ATOM 2424 O O . ILE A 1 292 ? -7.801 4.322 14.533 1.00 93.00 292 ILE A O 1
ATOM 2428 N N . ASN A 1 293 ? -6.287 3.011 13.526 1.00 91.81 293 ASN A N 1
ATOM 2429 C CA . ASN A 1 293 ? -5.599 4.088 12.816 1.00 91.81 293 ASN A CA 1
ATOM 2430 C C . ASN A 1 293 ? -6.289 4.423 11.482 1.00 91.81 293 ASN A C 1
ATOM 2432 O O . ASN A 1 293 ? -6.173 5.536 10.990 1.00 91.81 293 ASN A O 1
ATOM 2436 N N . MET A 1 294 ? -7.034 3.492 10.886 1.00 94.00 294 MET A N 1
ATOM 2437 C CA . MET A 1 294 ? -7.832 3.788 9.688 1.00 94.00 294 MET A CA 1
ATOM 2438 C C . MET A 1 294 ? -9.104 4.579 10.032 1.00 94.00 294 MET A C 1
ATOM 2440 O O . MET A 1 294 ? -9.540 5.429 9.255 1.00 94.00 294 MET A O 1
ATOM 2444 N N . TYR A 1 295 ? -9.701 4.311 11.197 1.00 94.44 295 TYR A N 1
ATOM 2445 C CA . TYR A 1 295 ? -10.940 4.936 11.650 1.00 94.44 295 TYR A CA 1
ATOM 2446 C C . TYR A 1 295 ? -10.966 5.059 13.181 1.00 94.44 295 TYR A C 1
ATOM 2448 O O . TYR A 1 295 ? -11.097 4.061 13.894 1.00 94.44 295 TYR A O 1
ATOM 2456 N N . ASN A 1 296 ? -10.891 6.288 13.702 1.00 92.00 296 ASN A N 1
ATOM 2457 C CA . ASN A 1 296 ? -10.834 6.558 15.145 1.00 92.00 296 ASN A CA 1
ATOM 2458 C C . ASN A 1 296 ? -11.973 7.452 15.672 1.00 92.00 296 ASN A C 1
ATOM 2460 O O . ASN A 1 296 ? -11.987 7.783 16.862 1.00 92.00 296 ASN A O 1
ATOM 2464 N N . LEU A 1 297 ? -12.943 7.834 14.835 1.00 90.38 297 LEU A N 1
ATOM 2465 C CA . LEU A 1 297 ? -14.070 8.675 15.233 1.00 90.38 297 LEU A CA 1
ATOM 2466 C C . LEU A 1 297 ? -14.903 7.988 16.321 1.00 90.38 297 LEU A C 1
ATOM 2468 O O . LEU A 1 297 ? -15.459 6.911 16.114 1.00 90.38 297 LEU A O 1
ATOM 2472 N N . GLY A 1 298 ? -15.009 8.641 17.479 1.00 88.31 298 GLY A N 1
ATOM 2473 C CA . GLY A 1 298 ? -15.635 8.090 18.687 1.00 88.31 298 GLY A CA 1
ATOM 2474 C C . GLY A 1 298 ? -14.632 7.537 19.707 1.00 88.31 298 GLY A C 1
ATOM 2475 O O . GLY A 1 298 ? -14.967 7.442 20.884 1.00 88.31 298 GLY A O 1
ATOM 2476 N N . LEU A 1 299 ? -13.381 7.267 19.310 1.00 89.12 299 LEU A N 1
ATOM 2477 C CA . LEU A 1 299 ? -12.290 6.850 20.208 1.00 89.12 299 LEU A CA 1
ATOM 2478 C C . LEU A 1 299 ? -11.449 8.016 20.743 1.00 89.12 299 LEU A C 1
ATOM 2480 O O . LEU A 1 299 ? -10.549 7.811 21.555 1.00 89.12 299 LEU A O 1
ATOM 2484 N N . THR A 1 300 ? -11.746 9.248 20.343 1.00 84.31 300 THR A N 1
ATOM 2485 C CA . THR A 1 300 ? -11.111 10.454 20.875 1.00 84.31 300 THR A CA 1
ATOM 2486 C C . THR A 1 300 ? -12.127 11.587 20.972 1.00 84.31 300 THR A C 1
ATOM 2488 O O . THR A 1 300 ? -13.022 11.696 20.138 1.00 84.31 300 THR A O 1
ATOM 2491 N N . ILE A 1 301 ? -11.997 12.412 22.012 1.00 79.19 301 ILE A N 1
ATOM 2492 C CA . ILE A 1 301 ? -12.725 13.688 22.159 1.00 79.19 301 ILE A CA 1
ATOM 2493 C C . ILE A 1 301 ? -11.915 14.876 21.627 1.00 79.19 301 ILE A C 1
ATOM 2495 O O . ILE A 1 301 ? -12.420 15.986 21.530 1.00 79.19 301 ILE A O 1
ATOM 2499 N N . ASP A 1 302 ? -10.636 14.638 21.355 1.00 83.44 302 ASP A N 1
ATOM 2500 C CA . ASP A 1 302 ? -9.699 15.603 20.808 1.00 83.44 302 ASP A CA 1
ATOM 2501 C C . ASP A 1 302 ? -9.869 15.617 19.285 1.00 83.44 302 ASP A C 1
ATOM 2503 O O . ASP A 1 302 ? -9.577 14.618 18.615 1.00 83.44 302 ASP A O 1
ATOM 2507 N N . GLU A 1 303 ? -10.402 16.730 18.776 1.00 79.06 303 GLU A N 1
ATOM 2508 C CA . GLU A 1 303 ? -10.685 16.941 17.355 1.00 79.06 303 GLU A CA 1
ATOM 2509 C C . GLU A 1 303 ? -9.409 16.889 16.511 1.00 79.06 303 GLU A C 1
ATOM 2511 O O . GLU A 1 303 ? -9.437 16.323 15.420 1.00 79.06 303 GLU A O 1
ATOM 2516 N N . ASP A 1 304 ? -8.272 17.360 17.033 1.00 79.81 304 ASP A N 1
ATOM 2517 C CA . ASP A 1 304 ? -6.999 17.330 16.311 1.00 79.81 304 ASP A CA 1
ATOM 2518 C C . ASP A 1 304 ? -6.517 15.884 16.127 1.00 79.81 304 ASP A C 1
ATOM 2520 O O . ASP A 1 304 ? -6.036 15.504 15.059 1.00 79.81 304 ASP A O 1
ATOM 2524 N N . LYS A 1 305 ? -6.698 15.028 17.141 1.00 77.62 305 LYS A N 1
ATOM 2525 C CA . LYS A 1 305 ? -6.386 13.588 17.031 1.00 77.62 305 LYS A CA 1
ATOM 2526 C C . LYS A 1 305 ? -7.342 12.836 16.109 1.00 77.62 305 LYS A C 1
ATOM 2528 O O . LYS A 1 305 ? -6.937 11.849 15.487 1.00 77.62 305 LYS A O 1
ATOM 2533 N N . ALA A 1 306 ? -8.603 13.257 16.038 1.00 76.69 306 ALA A N 1
ATOM 2534 C CA . ALA A 1 306 ? -9.556 12.698 15.083 1.00 76.69 306 ALA A CA 1
ATOM 2535 C C . ALA A 1 306 ? -9.172 13.096 13.650 1.00 76.69 306 ALA A C 1
ATOM 2537 O O . ALA A 1 306 ? -9.067 12.234 12.783 1.00 76.69 306 ALA A O 1
ATOM 2538 N N . ALA A 1 307 ? -8.870 14.379 13.432 1.00 76.62 307 ALA A N 1
ATOM 2539 C CA . ALA A 1 307 ? -8.511 14.944 12.132 1.00 76.62 307 ALA A CA 1
ATOM 2540 C C . ALA A 1 307 ? -7.176 14.422 11.574 1.00 76.62 307 ALA A C 1
ATOM 2542 O O . ALA A 1 307 ? -6.957 14.463 10.369 1.00 76.62 307 ALA A O 1
ATOM 2543 N N . GLN A 1 308 ? -6.287 13.903 12.427 1.00 77.81 308 GLN A N 1
ATOM 2544 C CA . GLN A 1 308 ? -5.036 13.260 12.001 1.00 77.81 308 GLN A CA 1
ATOM 2545 C C . GLN A 1 308 ? -5.223 11.944 11.233 1.00 77.81 308 GLN A C 1
ATOM 2547 O O . GLN A 1 308 ? -4.250 11.449 10.661 1.00 77.81 308 GLN A O 1
ATOM 2552 N N . HIS A 1 309 ? -6.427 11.373 11.242 1.00 81.25 309 HIS A N 1
ATOM 2553 C CA . HIS A 1 309 ? -6.748 10.120 10.571 1.00 81.25 309 HIS A CA 1
ATOM 2554 C C . HIS A 1 309 ? -7.884 10.363 9.574 1.00 81.25 309 HIS A C 1
ATOM 2556 O O . HIS A 1 309 ? -8.850 11.058 9.890 1.00 81.25 309 HIS A O 1
ATOM 2562 N N . THR A 1 310 ? -7.812 9.749 8.396 1.00 83.69 310 THR A N 1
ATOM 2563 C CA . THR A 1 310 ? -8.734 10.019 7.280 1.00 83.69 310 THR A CA 1
ATOM 2564 C C . THR A 1 310 ? -10.194 9.632 7.553 1.00 83.69 310 THR A C 1
ATOM 2566 O O . THR A 1 310 ? -11.097 10.138 6.894 1.00 83.69 310 THR A O 1
ATOM 2569 N N . GLN A 1 311 ? -10.456 8.773 8.545 1.00 91.69 311 GLN A N 1
ATOM 2570 C CA . GLN A 1 311 ? -11.776 8.178 8.803 1.00 91.69 311 GLN A CA 1
ATOM 2571 C C . GLN A 1 311 ? -12.255 7.330 7.620 1.00 91.69 311 GLN A C 1
ATOM 2573 O O . GLN A 1 311 ? -13.316 7.561 7.041 1.00 91.69 311 GLN A O 1
ATOM 2578 N N . MET A 1 312 ? -11.448 6.327 7.274 1.00 94.50 312 MET A N 1
ATOM 2579 C CA . MET A 1 312 ? -11.718 5.426 6.158 1.00 94.50 312 MET A CA 1
ATOM 2580 C C . MET A 1 312 ? -13.013 4.629 6.361 1.00 94.50 312 MET A C 1
ATOM 2582 O O . MET A 1 312 ? -13.432 4.344 7.486 1.00 94.50 312 MET A O 1
ATOM 2586 N N . PHE A 1 313 ? -13.622 4.199 5.255 1.00 94.38 313 PHE A N 1
ATOM 2587 C CA . PHE A 1 313 ? -14.813 3.355 5.280 1.00 94.38 313 PHE A CA 1
ATOM 2588 C C . PHE A 1 313 ? -14.435 1.899 5.592 1.00 94.38 313 PHE A C 1
ATOM 2590 O O . PHE A 1 313 ? -14.073 1.134 4.701 1.00 94.38 313 PHE A O 1
ATOM 2597 N N . VAL A 1 314 ? -14.487 1.520 6.872 1.00 96.25 314 VAL A N 1
ATOM 2598 C CA . VAL A 1 314 ? -13.990 0.223 7.371 1.00 96.25 314 VAL A CA 1
ATOM 2599 C C . VAL A 1 314 ? -15.102 -0.701 7.871 1.00 96.25 314 VAL A C 1
ATOM 2601 O O . VAL A 1 314 ? -16.149 -0.246 8.329 1.00 96.25 314 VAL A O 1
ATOM 2604 N N . SER A 1 315 ? -14.862 -2.010 7.831 1.00 95.38 315 SER A N 1
ATOM 2605 C CA . SER A 1 315 ? -15.729 -3.033 8.432 1.00 95.38 315 SER A CA 1
ATOM 2606 C C . SER A 1 315 ? -14.923 -4.061 9.224 1.00 95.38 315 SER A C 1
ATOM 2608 O O . SER A 1 315 ? -13.724 -4.205 9.013 1.00 95.38 315 SER A O 1
ATOM 2610 N N . ILE A 1 316 ? -15.580 -4.759 10.155 1.00 94.56 316 ILE A N 1
ATOM 2611 C CA . ILE A 1 316 ? -15.036 -5.942 10.836 1.00 94.56 316 ILE A CA 1
ATOM 2612 C C . ILE A 1 316 ? -15.703 -7.171 10.220 1.00 94.56 316 ILE A C 1
ATOM 2614 O O . ILE A 1 316 ? -16.931 -7.202 10.171 1.00 94.56 316 ILE A O 1
ATOM 2618 N N . ASN A 1 317 ? -14.924 -8.163 9.783 1.00 91.25 317 ASN A N 1
ATOM 2619 C CA . ASN A 1 317 ? -15.424 -9.414 9.206 1.00 91.25 317 ASN A CA 1
ATOM 2620 C C . ASN A 1 317 ? -14.666 -10.634 9.755 1.00 91.25 317 ASN A C 1
ATOM 2622 O O . ASN A 1 317 ? -13.674 -10.506 10.468 1.00 91.25 317 ASN A O 1
ATOM 2626 N N . THR A 1 318 ? -15.175 -11.828 9.444 1.00 84.56 318 THR A N 1
ATOM 2627 C CA . THR A 1 318 ? -14.635 -13.113 9.932 1.00 84.56 318 THR A CA 1
ATOM 2628 C C . THR A 1 318 ? -13.566 -13.727 9.031 1.00 84.56 318 THR A C 1
ATOM 2630 O O . THR A 1 318 ? -12.953 -14.711 9.431 1.00 84.56 318 THR A O 1
ATOM 2633 N N . ASP A 1 319 ? -13.342 -13.158 7.841 1.00 80.62 319 ASP A N 1
ATOM 2634 C CA . ASP A 1 319 ? -12.486 -13.709 6.783 1.00 80.62 319 ASP A CA 1
ATOM 2635 C C . ASP A 1 319 ? -12.869 -15.141 6.359 1.00 80.62 319 ASP A C 1
ATOM 2637 O O . ASP A 1 319 ? -13.665 -15.330 5.438 1.00 80.62 319 ASP A O 1
ATOM 2641 N N . ASP A 1 320 ? -12.322 -16.156 7.034 1.00 70.31 320 ASP A N 1
ATOM 2642 C CA . ASP A 1 320 ? -12.620 -17.569 6.812 1.00 70.31 320 ASP A CA 1
ATOM 2643 C C . ASP A 1 320 ? -13.183 -18.243 8.066 1.00 70.31 320 ASP A C 1
ATOM 2645 O O . ASP A 1 320 ? -12.451 -18.714 8.940 1.00 70.31 320 ASP A O 1
ATOM 2649 N N . GLN A 1 321 ? -14.508 -18.348 8.150 1.00 60.75 321 GLN A N 1
ATOM 2650 C CA . GLN A 1 321 ? -15.146 -19.020 9.284 1.00 60.75 321 GLN A CA 1
ATOM 2651 C C . GLN A 1 321 ? -14.726 -20.493 9.420 1.00 60.75 321 GLN A C 1
ATOM 2653 O O . GLN A 1 321 ? -14.738 -21.019 10.531 1.00 60.75 321 GLN A O 1
ATOM 2658 N N . GLY A 1 322 ? -14.350 -21.159 8.320 1.00 55.38 322 GLY A N 1
ATOM 2659 C CA . GLY A 1 322 ? -13.941 -22.564 8.332 1.00 55.38 322 GLY A CA 1
ATOM 2660 C C . GLY A 1 322 ? -12.533 -22.785 8.885 1.00 55.38 322 GLY A C 1
ATOM 2661 O O . GLY A 1 322 ? -12.272 -23.836 9.469 1.00 55.38 322 GLY A O 1
ATOM 2662 N N . VAL A 1 323 ? -11.643 -21.801 8.733 1.00 64.81 323 VAL A N 1
ATOM 2663 C CA . VAL A 1 323 ? -10.246 -21.879 9.196 1.00 64.81 323 VAL A CA 1
ATOM 2664 C C . VAL A 1 323 ? -10.081 -21.299 10.601 1.00 64.81 323 VAL A C 1
ATOM 2666 O O . VAL A 1 323 ? -9.321 -21.844 11.400 1.00 64.81 323 VAL A O 1
ATOM 2669 N N . PHE A 1 324 ? -10.800 -20.221 10.926 1.00 59.94 324 PHE A N 1
ATOM 2670 C CA . PHE A 1 324 ? -10.587 -19.466 12.166 1.00 59.94 324 PHE A CA 1
ATOM 2671 C C . PHE A 1 324 ? -11.561 -19.806 13.306 1.00 59.94 324 PHE A C 1
ATOM 2673 O O . PHE A 1 324 ? -11.416 -19.239 14.387 1.00 59.94 324 PHE A O 1
ATOM 2680 N N . ASP A 1 325 ? -12.529 -20.710 13.082 1.00 73.38 325 ASP A N 1
ATOM 2681 C CA . ASP A 1 325 ? -13.572 -21.118 14.051 1.00 73.38 325 ASP A CA 1
ATOM 2682 C C . ASP A 1 325 ? -14.142 -19.916 14.832 1.00 73.38 325 ASP A C 1
ATOM 2684 O O . ASP A 1 325 ? -14.197 -19.878 16.064 1.00 73.38 325 ASP A O 1
ATOM 2688 N N . THR A 1 326 ? -14.492 -18.865 14.085 1.00 77.56 326 THR A N 1
ATOM 2689 C CA . THR A 1 326 ? -14.908 -17.570 14.627 1.00 77.56 326 THR A CA 1
ATOM 2690 C C . THR A 1 326 ? -16.281 -17.153 14.106 1.00 77.56 326 THR A C 1
ATOM 2692 O O . THR A 1 326 ? -16.744 -17.574 13.043 1.00 77.56 326 THR A O 1
ATOM 2695 N N . LEU A 1 327 ? -16.941 -16.290 14.872 1.00 86.75 327 LEU A N 1
ATOM 2696 C CA . LEU A 1 327 ? -18.218 -15.675 14.535 1.00 86.75 327 LEU A CA 1
ATOM 2697 C C . LEU A 1 327 ? -18.040 -14.166 14.461 1.00 86.75 327 LEU A C 1
ATOM 2699 O O . LEU A 1 327 ? -17.137 -13.604 15.080 1.00 86.75 327 LEU A O 1
ATOM 2703 N N . ILE A 1 328 ? -18.932 -13.490 13.741 1.00 88.88 328 ILE A N 1
ATOM 2704 C CA . ILE A 1 328 ? -18.850 -12.035 13.604 1.00 88.88 328 ILE A CA 1
ATOM 2705 C C . ILE A 1 328 ? -18.929 -11.347 14.974 1.00 88.88 328 ILE A C 1
ATOM 2707 O O . ILE A 1 328 ? -18.185 -10.412 15.251 1.00 88.88 328 ILE A O 1
ATOM 2711 N N . GLU A 1 329 ? -19.747 -11.871 15.884 1.00 90.75 329 GLU A N 1
ATOM 2712 C CA . GLU A 1 329 ? -19.864 -11.396 17.260 1.00 90.75 329 GLU A CA 1
ATOM 2713 C C . GLU A 1 329 ? -18.546 -11.535 18.031 1.00 90.75 329 GLU A C 1
ATOM 2715 O O . GLU A 1 329 ? -18.216 -10.661 18.834 1.00 90.75 329 GLU A O 1
ATOM 2720 N N . ASN A 1 330 ? -17.774 -12.593 17.760 1.00 90.62 330 ASN A N 1
ATOM 2721 C CA . ASN A 1 330 ? -16.472 -12.809 18.387 1.00 90.62 330 ASN A CA 1
ATOM 2722 C C . ASN A 1 330 ? -15.461 -11.760 17.915 1.00 90.62 330 ASN A C 1
ATOM 2724 O O . ASN A 1 330 ? -14.758 -11.198 18.747 1.00 90.62 330 ASN A O 1
ATOM 2728 N N . GLU A 1 331 ? -15.425 -11.436 16.620 1.00 93.19 331 GLU A N 1
ATOM 2729 C CA . GLU A 1 331 ? -14.522 -10.411 16.070 1.00 93.19 331 GLU A CA 1
ATOM 2730 C C . GLU A 1 331 ? -14.778 -9.028 16.687 1.00 93.19 331 GLU A C 1
ATOM 2732 O O . GLU A 1 331 ? -13.851 -8.336 17.121 1.00 93.19 331 GLU A O 1
ATOM 2737 N N . PHE A 1 332 ? -16.053 -8.648 16.814 1.00 94.94 332 PHE A N 1
ATOM 2738 C CA . PHE A 1 332 ? -16.440 -7.417 17.507 1.00 94.94 332 PHE A CA 1
ATOM 2739 C C . PHE A 1 332 ? -16.092 -7.468 19.003 1.00 94.94 332 PHE A C 1
ATOM 2741 O O . PHE A 1 332 ? -15.596 -6.481 19.552 1.00 94.94 332 PHE A O 1
ATOM 2748 N N . ALA A 1 333 ? -16.311 -8.606 19.670 1.00 93.56 333 ALA A N 1
ATOM 2749 C CA . ALA A 1 333 ? -15.977 -8.780 21.083 1.00 93.56 333 ALA A CA 1
ATOM 2750 C C . ALA A 1 333 ? -14.463 -8.709 21.341 1.00 93.56 333 ALA A C 1
ATOM 2752 O O . ALA A 1 333 ? -14.048 -8.087 22.321 1.00 93.56 333 ALA A O 1
ATOM 2753 N N . LEU A 1 334 ? -13.635 -9.284 20.461 1.00 94.19 334 LEU A N 1
ATOM 2754 C CA . LEU A 1 334 ? -12.173 -9.207 20.532 1.00 94.19 334 LEU A CA 1
ATOM 2755 C C . LEU A 1 334 ? -11.711 -7.750 20.531 1.00 94.19 334 LEU A C 1
ATOM 2757 O O . LEU A 1 334 ? -10.958 -7.344 21.419 1.00 94.19 334 LEU A O 1
ATOM 2761 N N . MET A 1 335 ? -12.220 -6.952 19.590 1.00 95.88 335 MET A N 1
ATOM 2762 C CA . MET A 1 335 ? -11.909 -5.525 19.512 1.00 95.88 335 MET A CA 1
ATOM 2763 C C . MET A 1 335 ? -12.426 -4.752 20.730 1.00 95.88 335 MET A C 1
ATOM 2765 O O . MET A 1 335 ? -11.673 -3.981 21.323 1.00 95.88 335 MET A O 1
ATOM 2769 N N . GLY A 1 336 ? -13.668 -4.990 21.162 1.00 95.75 336 GLY A N 1
ATOM 2770 C CA . GLY A 1 336 ? -14.240 -4.334 22.342 1.00 95.75 336 GLY A CA 1
ATOM 2771 C C . GLY A 1 336 ? -13.429 -4.585 23.616 1.00 95.75 336 GLY A C 1
ATOM 2772 O O . GLY A 1 336 ? -13.002 -3.639 24.276 1.00 95.75 336 GLY A O 1
ATOM 2773 N N . ILE A 1 337 ? -13.129 -5.853 23.918 1.00 95.06 337 ILE A N 1
ATOM 2774 C CA . ILE A 1 337 ? -12.341 -6.249 25.098 1.00 95.06 337 ILE A CA 1
ATOM 2775 C C . ILE A 1 337 ? -10.918 -5.684 25.027 1.00 95.06 337 ILE A C 1
ATOM 2777 O O . ILE A 1 337 ? -10.339 -5.310 26.052 1.00 95.06 337 ILE A O 1
ATOM 2781 N N . ALA A 1 338 ? -10.324 -5.643 23.834 1.00 94.94 338 ALA A N 1
ATOM 2782 C CA . ALA A 1 338 ? -8.992 -5.088 23.649 1.00 94.94 338 ALA A CA 1
ATOM 2783 C C . ALA A 1 338 ? -8.951 -3.591 23.966 1.00 94.94 338 ALA A C 1
ATOM 2785 O O . ALA A 1 338 ? -8.067 -3.153 24.704 1.00 94.94 338 ALA A O 1
ATOM 2786 N N . LEU A 1 339 ? -9.935 -2.831 23.480 1.00 95.00 339 LEU A N 1
ATOM 2787 C CA . LEU A 1 339 ? -10.063 -1.403 23.759 1.00 95.00 339 LEU A CA 1
ATOM 2788 C C . LEU A 1 339 ? -10.362 -1.132 25.241 1.00 95.00 339 LEU A C 1
ATOM 2790 O O . LEU A 1 339 ? -9.766 -0.228 25.819 1.00 95.00 339 LEU A O 1
ATOM 2794 N N . GLU A 1 340 ? -11.194 -1.943 25.902 1.00 94.69 340 GLU A N 1
ATOM 2795 C CA . GLU A 1 340 ? -11.448 -1.818 27.351 1.00 94.69 340 GLU A CA 1
ATOM 2796 C C . GLU A 1 340 ? -10.176 -2.015 28.191 1.00 94.69 340 GLU A C 1
ATOM 2798 O O . GLU A 1 340 ? -9.993 -1.383 29.235 1.00 94.69 340 GLU A O 1
ATOM 2803 N N . LYS A 1 341 ? -9.278 -2.898 27.741 1.00 94.19 341 LYS A N 1
ATOM 2804 C CA . LYS A 1 341 ? -7.999 -3.190 28.407 1.00 94.19 341 LYS A CA 1
ATOM 2805 C C . LYS A 1 341 ? -6.881 -2.219 28.025 1.00 94.19 341 LYS A C 1
ATOM 2807 O O . LYS A 1 341 ? -5.827 -2.255 28.667 1.00 94.19 341 LYS A O 1
ATOM 2812 N N . ALA A 1 342 ? -7.081 -1.385 27.007 1.00 93.06 342 ALA A N 1
ATOM 2813 C CA . ALA A 1 342 ? -6.078 -0.455 26.516 1.00 93.06 342 ALA A CA 1
ATOM 2814 C C . ALA A 1 342 ? -5.833 0.659 27.547 1.00 93.06 342 ALA A C 1
ATOM 2816 O O . ALA A 1 342 ? -6.762 1.311 28.033 1.00 93.06 342 ALA A O 1
ATOM 2817 N N . LYS A 1 343 ? -4.564 0.871 27.904 1.00 92.56 343 LYS A N 1
ATOM 2818 C CA . LYS A 1 343 ? -4.143 1.813 28.949 1.00 92.56 343 LYS A CA 1
ATOM 2819 C C . LYS A 1 343 ? -3.043 2.736 28.449 1.00 92.56 343 LYS A C 1
ATOM 2821 O O . LYS A 1 343 ? -2.238 2.335 27.609 1.00 92.56 343 LYS A O 1
ATOM 2826 N N . ASP A 1 344 ? -3.022 3.953 28.979 1.00 90.19 344 ASP A N 1
ATOM 2827 C CA . ASP A 1 344 ? -1.935 4.901 28.763 1.00 90.19 344 ASP A CA 1
ATOM 2828 C C . ASP A 1 344 ? -0.677 4.510 29.560 1.00 90.19 344 ASP A C 1
ATOM 2830 O O . ASP A 1 344 ? -0.655 3.532 30.314 1.00 90.19 344 ASP A O 1
ATOM 2834 N N . GLU A 1 345 ? 0.389 5.292 29.394 1.00 89.81 345 GLU A N 1
ATOM 2835 C CA . GLU A 1 345 ? 1.662 5.121 30.107 1.00 89.81 345 GLU A CA 1
ATOM 2836 C C . GLU A 1 345 ? 1.537 5.211 31.640 1.00 89.81 345 GLU A C 1
ATOM 2838 O O . GLU A 1 345 ? 2.361 4.650 32.360 1.00 89.81 345 GLU A O 1
ATOM 2843 N N . ASN A 1 346 ? 0.473 5.846 32.142 1.00 91.81 346 ASN A N 1
ATOM 2844 C CA . ASN A 1 346 ? 0.168 5.984 33.565 1.00 91.81 346 ASN A CA 1
ATOM 2845 C C . ASN A 1 346 ? -0.782 4.880 34.074 1.00 91.81 346 ASN A C 1
ATOM 2847 O O . ASN A 1 346 ? -1.191 4.893 35.237 1.00 91.81 346 ASN A O 1
ATOM 2851 N N . GLY A 1 347 ? -1.151 3.916 33.223 1.00 90.44 347 GLY A N 1
ATOM 2852 C CA . GLY A 1 347 ? -2.039 2.805 33.559 1.00 90.44 347 GLY A CA 1
ATOM 2853 C C . GLY A 1 347 ? -3.529 3.164 33.609 1.00 90.44 347 GLY A C 1
ATOM 2854 O O . GLY A 1 347 ? -4.335 2.331 34.045 1.00 90.44 347 GLY A O 1
ATOM 2855 N N . LYS A 1 348 ? -3.914 4.366 33.167 1.00 92.00 348 LYS A N 1
ATOM 2856 C CA . LYS A 1 348 ? -5.310 4.806 33.075 1.00 92.00 348 LYS A CA 1
ATOM 2857 C C . LYS A 1 348 ? -5.942 4.267 31.782 1.00 92.00 348 LYS A C 1
ATOM 2859 O O . LYS A 1 348 ? -5.259 4.225 30.760 1.00 92.00 348 LYS A O 1
ATOM 2864 N N . PRO A 1 349 ? -7.226 3.856 31.791 1.00 92.12 349 PRO A N 1
ATOM 2865 C CA . PRO A 1 349 ? -7.918 3.444 30.571 1.00 92.12 349 PRO A CA 1
ATOM 2866 C C . PRO A 1 349 ? -7.873 4.535 29.497 1.00 92.12 349 PRO A C 1
ATOM 2868 O O . PRO A 1 349 ? -8.172 5.696 29.790 1.00 92.12 349 PRO A O 1
ATOM 2871 N N . LEU A 1 350 ? -7.519 4.153 28.267 1.00 90.81 350 LEU A N 1
ATOM 2872 C CA . LEU A 1 350 ? -7.502 5.063 27.114 1.00 90.81 350 LEU A CA 1
ATOM 2873 C C . LEU A 1 350 ? -8.915 5.430 26.661 1.00 90.81 350 LEU A C 1
ATOM 2875 O O . LEU A 1 350 ? -9.164 6.566 26.265 1.00 90.81 350 LEU A O 1
ATOM 2879 N N . TYR A 1 351 ? -9.837 4.473 26.758 1.00 92.62 351 TYR A N 1
ATOM 2880 C CA . TYR A 1 351 ? -11.207 4.608 26.287 1.00 92.62 351 TYR A CA 1
ATOM 2881 C C . TYR A 1 351 ? -12.180 4.299 27.418 1.00 92.62 351 TYR A C 1
ATOM 2883 O O . TYR A 1 351 ? -11.932 3.435 28.261 1.00 92.62 351 TYR A O 1
ATOM 2891 N N . ASN A 1 352 ? -13.306 5.008 27.438 1.00 92.69 352 ASN A N 1
ATOM 2892 C CA . ASN A 1 352 ? -14.434 4.629 28.280 1.00 92.69 352 ASN A CA 1
ATOM 2893 C C . ASN A 1 352 ? -15.410 3.741 27.493 1.00 92.69 352 ASN A C 1
ATOM 2895 O O . ASN A 1 352 ? -15.397 3.702 26.265 1.00 92.69 352 ASN A O 1
ATOM 2899 N N . GLN A 1 353 ? -16.286 3.050 28.214 1.00 93.25 353 GLN A N 1
ATOM 2900 C CA . GLN A 1 353 ? -17.198 2.072 27.629 1.00 93.25 353 GLN A CA 1
ATOM 2901 C C . GLN A 1 353 ? -18.162 2.676 26.586 1.00 93.25 353 GLN A C 1
ATOM 2903 O O . GLN A 1 353 ? -18.459 2.036 25.581 1.00 93.25 353 GLN A O 1
ATOM 2908 N N . ALA A 1 354 ? -18.611 3.922 26.777 1.00 93.88 354 ALA A N 1
ATOM 2909 C CA . ALA A 1 354 ? -19.498 4.594 25.826 1.00 93.88 354 ALA A CA 1
ATOM 2910 C C . ALA A 1 354 ? -18.796 4.883 24.488 1.00 93.88 354 ALA A C 1
ATOM 2912 O O . ALA A 1 354 ? -19.388 4.669 23.434 1.00 93.88 354 ALA A O 1
ATOM 2913 N N . MET A 1 355 ? -17.526 5.300 24.531 1.00 94.50 355 MET A N 1
ATOM 2914 C CA . MET A 1 355 ? -16.693 5.514 23.340 1.00 94.50 355 MET A CA 1
ATOM 2915 C C . MET A 1 355 ? -16.510 4.222 22.539 1.00 94.50 355 MET A C 1
ATOM 2917 O O . MET A 1 355 ? -16.662 4.218 21.321 1.00 94.50 355 MET A O 1
ATOM 2921 N N . ILE A 1 356 ? -16.229 3.115 23.232 1.00 95.25 356 ILE A N 1
ATOM 2922 C CA . ILE A 1 356 ? -16.014 1.806 22.603 1.00 95.25 356 ILE A CA 1
ATOM 2923 C C . ILE A 1 356 ? -17.291 1.332 21.903 1.00 95.25 356 ILE A C 1
ATOM 2925 O O . ILE A 1 356 ? -17.238 0.945 20.737 1.00 95.25 356 ILE A O 1
ATOM 2929 N N . TYR A 1 357 ? -18.443 1.387 22.579 1.00 95.12 357 TYR A N 1
ATOM 2930 C CA . TYR A 1 357 ? -19.706 0.959 21.975 1.00 95.12 357 TYR A CA 1
ATOM 2931 C C . TYR A 1 357 ? -20.145 1.848 20.810 1.00 95.12 357 TYR A C 1
ATOM 2933 O O . TYR A 1 357 ? -20.618 1.313 19.809 1.00 95.12 357 TYR A O 1
ATOM 2941 N N . ASP A 1 358 ? -19.969 3.170 20.904 1.00 95.31 358 ASP A N 1
ATOM 2942 C CA . ASP A 1 358 ? -20.276 4.079 19.793 1.00 95.31 358 ASP A CA 1
ATOM 2943 C C . ASP A 1 358 ? -19.390 3.781 18.574 1.00 95.31 358 ASP A C 1
ATOM 2945 O O . ASP A 1 358 ? -19.890 3.646 17.457 1.00 95.31 358 ASP A O 1
ATOM 2949 N N . TRP A 1 359 ? -18.084 3.590 18.784 1.00 96.31 359 TRP A N 1
ATOM 2950 C CA . TRP A 1 359 ? -17.145 3.250 17.713 1.00 96.31 359 TRP A CA 1
ATOM 2951 C C . TRP A 1 359 ? -17.468 1.899 17.054 1.00 96.31 359 TRP A C 1
ATOM 2953 O O . TRP A 1 359 ? -17.553 1.820 15.826 1.00 96.31 359 TRP A O 1
ATOM 2963 N N . LEU A 1 360 ? -17.735 0.852 17.846 1.00 96.56 360 LEU A N 1
ATOM 2964 C CA . LEU A 1 360 ? -18.132 -0.460 17.320 1.00 96.56 360 LEU A CA 1
ATOM 2965 C C . LEU A 1 360 ? -19.458 -0.390 16.546 1.00 96.56 360 LEU A C 1
ATOM 2967 O O . LEU A 1 360 ? -19.575 -1.000 15.485 1.00 96.56 360 LEU A O 1
ATOM 2971 N N . ASP A 1 361 ? -20.454 0.363 17.025 1.00 96.06 361 ASP A N 1
ATOM 2972 C CA . ASP A 1 361 ? -21.736 0.499 16.321 1.00 96.06 361 ASP A CA 1
ATOM 2973 C C . ASP A 1 361 ? -21.594 1.255 14.991 1.00 96.06 361 ASP A C 1
ATOM 2975 O O . ASP A 1 361 ? -22.237 0.891 14.003 1.00 96.06 361 ASP A O 1
ATOM 2979 N N . ARG A 1 362 ? -20.713 2.263 14.925 1.00 96.31 362 ARG A N 1
ATOM 2980 C CA . ARG A 1 362 ? -20.367 2.943 13.665 1.00 96.31 362 ARG A CA 1
ATOM 2981 C C . ARG A 1 362 ? -19.755 1.973 12.660 1.00 96.31 362 ARG A C 1
ATOM 2983 O O . ARG A 1 362 ? -20.220 1.917 11.526 1.00 96.31 362 ARG A O 1
ATOM 2990 N N . ILE A 1 363 ? -18.788 1.158 13.081 1.00 96.12 363 ILE A N 1
ATOM 2991 C CA . ILE A 1 363 ? -18.170 0.138 12.216 1.00 96.12 363 ILE A CA 1
ATOM 2992 C C . ILE A 1 363 ? -19.192 -0.906 11.771 1.00 96.12 363 ILE A C 1
ATOM 2994 O O . ILE A 1 363 ? -19.229 -1.279 10.601 1.00 96.12 363 ILE A O 1
ATOM 2998 N N . ARG A 1 364 ? -20.077 -1.343 12.671 1.00 95.06 364 ARG A N 1
ATOM 2999 C CA . ARG A 1 364 ? -21.169 -2.267 12.338 1.00 95.06 364 ARG A CA 1
ATOM 3000 C C . ARG A 1 364 ? -22.086 -1.693 11.254 1.00 95.06 364 ARG A C 1
ATOM 3002 O O . ARG A 1 364 ? -22.469 -2.418 10.339 1.00 95.06 364 ARG A O 1
ATOM 3009 N N . LYS A 1 365 ? -22.443 -0.406 11.341 1.00 94.94 365 LYS A N 1
ATOM 3010 C CA . LYS A 1 365 ? -23.241 0.288 10.314 1.00 94.94 365 LYS A CA 1
ATOM 3011 C C . LYS A 1 365 ? -22.500 0.343 8.977 1.00 94.94 365 LYS A C 1
ATOM 3013 O O . LYS A 1 365 ? -23.086 -0.052 7.972 1.00 94.94 365 LYS A O 1
ATOM 3018 N N . MET A 1 366 ? -21.217 0.715 8.983 1.00 94.62 366 MET A N 1
ATOM 3019 C CA . MET A 1 366 ? -20.379 0.708 7.778 1.00 94.62 366 MET A CA 1
ATOM 3020 C C . MET A 1 366 ? -20.301 -0.690 7.145 1.00 94.62 366 MET A C 1
ATOM 3022 O O . MET A 1 366 ? -20.513 -0.826 5.946 1.00 94.62 366 MET A O 1
ATOM 3026 N N . GLY A 1 367 ? -20.120 -1.754 7.933 1.00 91.31 367 GLY A N 1
ATOM 3027 C CA . GLY A 1 367 ? -20.129 -3.134 7.423 1.00 91.31 367 GLY A CA 1
ATOM 3028 C C . GLY A 1 367 ? -21.448 -3.543 6.750 1.00 91.31 367 GLY A C 1
ATOM 3029 O O . GLY A 1 367 ? -21.445 -4.207 5.714 1.00 91.31 367 GLY A O 1
ATOM 3030 N N . ILE A 1 368 ? -22.592 -3.089 7.272 1.00 89.38 368 ILE A N 1
ATOM 3031 C CA . ILE A 1 368 ? -23.905 -3.316 6.638 1.00 89.38 368 ILE A CA 1
ATOM 3032 C C . ILE A 1 368 ? -24.032 -2.542 5.317 1.00 89.38 368 ILE A C 1
ATOM 3034 O O . ILE A 1 368 ? -24.668 -3.018 4.373 1.00 89.38 368 ILE A O 1
ATOM 3038 N N . GLU A 1 369 ? -23.458 -1.344 5.240 1.00 89.56 369 GLU A N 1
ATOM 3039 C CA . GLU A 1 369 ? -23.435 -0.524 4.024 1.00 89.56 369 GLU A CA 1
ATOM 3040 C C . GLU A 1 369 ? -22.484 -1.087 2.957 1.00 89.56 369 GLU A C 1
ATOM 3042 O O . GLU A 1 369 ? -22.787 -0.989 1.771 1.00 89.56 369 GLU A O 1
ATOM 3047 N N . GLN A 1 370 ? -21.402 -1.755 3.367 1.00 87.56 370 GLN A N 1
ATOM 3048 C CA . GLN A 1 370 ? -20.456 -2.458 2.487 1.00 87.56 370 GLN A CA 1
ATOM 3049 C C . GLN A 1 370 ? -21.001 -3.763 1.893 1.00 87.56 370 GLN A C 1
ATOM 3051 O O . GLN A 1 370 ? -20.345 -4.386 1.057 1.00 87.56 370 GLN A O 1
ATOM 3056 N N . SER A 1 371 ? -22.179 -4.214 2.324 1.00 82.25 371 SER A N 1
ATOM 3057 C CA . SER A 1 371 ? -22.807 -5.403 1.755 1.00 82.25 371 SER A CA 1
ATOM 3058 C C . SER A 1 371 ? -23.255 -5.130 0.320 1.00 82.25 371 SER A C 1
ATOM 3060 O O . SER A 1 371 ? -23.980 -4.166 0.065 1.00 82.25 371 SER A O 1
ATOM 3062 N N . PHE A 1 372 ? -22.896 -6.011 -0.614 1.00 77.94 372 PHE A N 1
ATOM 3063 C CA . PHE A 1 372 ? -23.393 -5.945 -1.987 1.00 77.94 372 PHE A CA 1
ATOM 3064 C C . PHE A 1 372 ? -24.893 -6.258 -2.008 1.00 77.94 372 PHE A C 1
ATOM 3066 O O . PHE A 1 372 ? -25.322 -7.410 -2.021 1.00 77.94 372 PHE A O 1
ATOM 3073 N N . LYS A 1 373 ? -25.718 -5.211 -1.946 1.00 67.19 373 LYS A N 1
ATOM 3074 C CA . LYS A 1 373 ? -27.172 -5.338 -2.048 1.00 67.19 373 LYS A CA 1
ATOM 3075 C C . LYS A 1 373 ? -27.560 -5.413 -3.518 1.00 67.19 373 LYS A C 1
ATOM 3077 O O . LYS A 1 373 ? -27.199 -4.537 -4.301 1.00 67.19 373 LYS A O 1
ATOM 3082 N N . PHE A 1 374 ? -28.361 -6.412 -3.874 1.00 51.38 374 PHE A N 1
ATOM 3083 C CA . PHE A 1 374 ? -29.111 -6.373 -5.123 1.00 51.38 374 PHE A CA 1
ATOM 3084 C C . PHE A 1 374 ? -30.131 -5.237 -5.017 1.00 51.38 374 PHE A C 1
ATOM 3086 O O . PHE A 1 374 ? -31.020 -5.269 -4.163 1.00 51.38 374 PHE A O 1
ATOM 3093 N N . ILE A 1 375 ? -29.979 -4.206 -5.847 1.00 45.88 375 ILE A N 1
ATOM 3094 C CA . ILE A 1 375 ? -31.063 -3.252 -6.077 1.00 45.88 375 ILE A CA 1
ATOM 3095 C C . ILE A 1 375 ? -32.088 -4.016 -6.922 1.00 45.88 375 ILE A C 1
ATOM 3097 O O . ILE A 1 375 ? -31.845 -4.250 -8.107 1.00 45.88 375 ILE A O 1
ATOM 3101 N N . ASN A 1 376 ? -33.154 -4.492 -6.273 1.00 34.00 376 ASN A N 1
ATOM 3102 C CA . ASN A 1 376 ? -34.295 -5.139 -6.928 1.00 34.00 376 ASN A CA 1
ATOM 3103 C C . ASN A 1 376 ? -35.165 -4.125 -7.667 1.00 34.00 376 ASN A C 1
ATOM 3105 O O . ASN A 1 376 ? -35.415 -3.043 -7.084 1.00 34.00 376 ASN A O 1
#

Radius of gyration: 23.21 Å; chains: 1; bounding box: 73×50×68 Å